Protein AF-0000000077152717 (afdb_homodimer)

Foldseek 3Di:
DDKFKWFFKWWLAQPPLLLDFLGKTKMFTWPWIKMKDKDADPDPAEEEDEPLQDDPDWDWDDDPPDIGTQCLSRLVQLLVLLVVLLVLLCVVVVQDDGGMYMYIDTRQADPVNHGLQRCVSLGSSLRSSVNVCVVRPHDDDLLLSQLSSVVSSCVNNVGDQSVRNNCRSAFGMKMWHGFDPVVLVVCVVPHRSNVSSPDDTHRTDIGHFDAQPFKDKWKKWLPAFQPPPPLDDPPPPDPVVVVVLVVVLSVQSRVLVVQLSVCRVVNNLVSVLVSLQVRQVSVVVVCVVRVHAAQDPLNVVLQVLLVVQVWRKHGIDPHGRRMIMTMDGNSGPVVVSQVVNVVSVMHIDPIDTDGDDPPD/DDKFKWFFKWWLAQPPLLLDFLGKTKMFTWPWIKMKDKDADPDPAEEEDEPLQDDPDWDWDDDPPDIGTQCLSRLVQLLVLLCVLLVLLCVVVVQDDGGMYMYIDTRQADPVNHGLQRCVSLGSSLRSSVNVCVVRPHDDDLLLSQLSSVVSSCVNNVGDQSVRNNCRSAFGMKMWHGFDPVVLVVCVVPHRSNVSSPDDTHRTDIGHFDAQPFKDKWKKWLPAFQPPPCLQDPPVPDPVVVVVLVVVLSVQSRVLVVQLSVCRVVNNLVSVLVSLQVRQVSVVVVCVVRVHAAQDPLNVVLQVLLVVQVWRKHGIDPHGRRMMMTMDGNSGPVVVSQVVNVVSVIHIDPIDTDGDDPPD

Radius of gyration: 30.85 Å; Cα contacts (8 Å, |Δi|>4): 1508; chains: 2; bounding box: 61×91×72 Å

Secondary structure (DSSP, 8-state):
-EEEEEEEEEEEE-TTGGGSTT--EEEEEEEEEEEEEEEE-SSSEEEEE-STT-B-EEEEEEETTEEEEE-TT-HHHHHHHHHHHHHHHHHHTTPPP--EEEEEEESSB-TTS-B-SS-HHHHHHHHHHHHHHHHTT----HHHHHHHHHHHHHHHH-----HHHHHHHHBSEEEEE---HHHHHHHHHHS-HHHHHHSPPTT-EEEEE---TT-EEEEEE-----------S-----HHHHHHHHHHHHHHHHHHHHHHHHHHHTT-HHHHHHHHHHHHHHHHHHHHHHT---S-HHHHHHHHHHHHTT-EEEEESSSSS-EEEEEE-TTS-HHHHHHHHHHTT-EEE---B-B-----/-EEEEEEEEEEEE-TTGGGSTT--EEEEEEEEEEEEEEEE-SSSEEEEE-STT-B-EEEEEEETTEEEEE-TT-HHHHHHHHHHHHHHHHHHTTPPP--EEEEEEESSB-TTS-B-SS-HHHHHHHHHHHHHHHHTT----HHHHHHHHHHHHHHHH-----HHHHHHHHBSEEEEE---HHHHHHHHHHS-HHHHHHSPPTT-EEEEE---TT-EEEEEE-----------------HHHHHHHHHHHHHHHHHHHHHHHHHHHTT-HHHHHHHHHHHHHHHHHHHHHHT---S-HHHHHHHHHHHHTT-EEEEESSSSS-EEEEEE-TTS-HHHHHHHHHHTT-EEE---B-B-----

Solvent-accessible surface area (backbone atoms only — not comparable to full-atom values): 37167 Å² total; per-residue (Å²): 119,51,73,28,62,13,24,22,33,44,45,71,41,26,76,78,40,21,65,36,76,88,14,38,24,33,32,33,9,28,69,34,37,22,36,22,32,38,37,76,33,93,52,85,44,21,39,38,35,24,77,84,64,44,41,37,62,48,41,30,35,70,59,89,93,38,82,42,75,55,57,76,81,40,60,63,55,31,40,52,32,16,50,52,51,48,47,52,40,38,45,75,68,71,46,82,86,80,54,39,29,38,41,44,48,70,54,50,42,46,96,86,66,46,70,51,65,28,46,61,61,40,11,42,16,40,6,41,35,51,32,52,35,54,73,72,68,46,89,71,48,65,66,53,50,36,46,52,30,40,54,19,45,34,72,65,61,71,61,79,42,52,56,59,36,46,24,28,53,58,22,28,36,30,40,35,27,20,49,49,63,68,58,49,54,53,42,63,73,76,44,55,65,61,57,55,63,70,46,85,58,60,67,51,41,80,41,83,49,59,74,37,89,57,54,46,78,45,38,35,32,43,86,38,77,35,71,72,70,67,48,64,72,78,66,76,62,57,66,66,59,51,47,54,54,47,53,51,48,41,53,52,40,28,53,39,38,54,49,27,53,48,14,37,77,64,50,32,63,67,50,33,32,51,31,36,45,52,49,38,51,53,48,52,52,51,22,62,75,59,45,43,71,46,75,43,71,64,47,47,49,53,29,53,54,36,42,74,52,70,25,26,31,33,70,31,61,94,37,34,28,31,28,31,38,31,42,31,48,81,83,41,59,58,68,62,51,49,52,53,34,49,75,67,64,26,46,72,50,92,70,46,76,23,73,52,70,86,79,119,118,50,72,28,63,12,25,22,31,47,44,70,42,28,73,79,40,22,65,37,77,90,13,38,23,32,33,34,9,27,70,34,37,22,35,22,32,38,36,75,34,95,52,86,44,23,39,39,36,24,76,84,64,42,41,38,62,46,42,30,36,72,59,90,94,38,81,42,75,54,57,76,82,40,59,64,54,31,41,52,32,17,48,52,53,49,49,51,42,38,45,74,70,71,46,84,85,81,54,38,29,36,40,44,50,67,55,51,42,44,94,88,66,48,70,51,65,28,46,60,63,39,11,42,16,42,6,41,37,50,30,50,35,54,74,72,67,46,89,69,48,64,66,52,51,36,46,52,29,41,55,19,46,35,73,67,60,69,60,78,42,51,57,60,35,46,23,28,53,59,22,28,36,29,39,36,27,19,51,49,63,68,57,50,55,52,43,61,74,75,45,55,66,62,57,55,62,70,46,87,58,60,67,52,42,81,40,84,48,62,75,39,92,58,54,46,78,44,40,34,33,41,87,39,78,33,71,74,70,67,41,57,72,78,68,79,62,58,68,67,60,51,48,55,53,47,52,50,49,40,53,53,40,28,54,40,40,56,49,28,52,48,13,37,76,65,51,32,64,68,50,33,31,51,31,36,44,51,50,39,51,54,50,52,51,51,22,63,75,60,44,44,69,47,74,43,70,66,46,49,50,53,28,52,55,38,41,75,52,70,25,27,32,33,68,32,61,93,37,33,29,30,30,33,40,30,43,34,50,81,84,40,60,60,70,62,50,50,51,53,32,48,76,67,65,25,45,70,51,93,70,46,76,22,71,54,71,85,80,118

Nearest PDB structures (foldseek):
  3k17-assembly1_A  TM=8.885E-01  e=2.543E-33  Listeria innocua
  1k47-assembly6_F  TM=9.092E-01  e=1.103E-26  Streptococcus pneumoniae R6
  3gon-assembly1_A  TM=8.752E-01  e=1.386E-26  Streptococcus pneumoniae R6
  1vis-assembly1_A  TM=7.445E-01  e=2.628E-18  Methanocaldococcus jannaschii
  1kkh-assembly1_A  TM=7.412E-01  e=6.568E-18  Methanocaldococcus jannaschii

Structure (mmCIF, N/CA/C/O backbone):
data_AF-0000000077152717-model_v1
#
loop_
_entity.id
_entity.type
_entity.pdbx_description
1 polymer 'phosphomevalonate kinase'
#
loop_
_atom_site.group_PDB
_atom_site.id
_atom_site.type_symbol
_atom_site.label_atom_id
_atom_site.label_alt_id
_atom_site.label_comp_id
_atom_site.label_asym_id
_atom_site.label_entity_id
_atom_site.label_seq_id
_atom_site.pdbx_PDB_ins_code
_atom_site.Cartn_x
_atom_site.Cartn_y
_atom_site.Cartn_z
_atom_site.occupancy
_atom_site.B_iso_or_equiv
_atom_site.auth_seq_id
_atom_site.auth_comp_id
_atom_site.auth_asym_id
_atom_site.auth_atom_id
_atom_site.pdbx_PDB_model_num
ATOM 1 N N . MET A 1 1 ? -20.938 -14.18 5.855 1 91.62 1 MET A N 1
ATOM 2 C CA . MET A 1 1 ? -19.594 -13.984 5.297 1 91.62 1 MET A CA 1
ATOM 3 C C . MET A 1 1 ? -19.188 -15.18 4.449 1 91.62 1 MET A C 1
ATOM 5 O O . MET A 1 1 ? -19.328 -16.328 4.871 1 91.62 1 MET A O 1
ATOM 9 N N . ILE A 1 2 ? -18.922 -15.023 3.234 1 95.19 2 ILE A N 1
ATOM 10 C CA . ILE A 1 2 ? -18.453 -16.016 2.273 1 95.19 2 ILE A CA 1
ATOM 11 C C . ILE A 1 2 ? -16.922 -16.094 2.309 1 95.19 2 ILE A C 1
ATOM 13 O O . ILE A 1 2 ? -16.25 -15.062 2.379 1 95.19 2 ILE A O 1
ATOM 17 N N . THR A 1 3 ? -16.422 -17.328 2.371 1 96.88 3 THR A N 1
ATOM 18 C CA . THR A 1 3 ? -14.977 -17.5 2.314 1 96.88 3 THR A CA 1
ATOM 19 C C . THR A 1 3 ? -14.594 -18.453 1.192 1 96.88 3 THR A C 1
ATOM 21 O O . THR A 1 3 ? -15.203 -19.516 1.035 1 96.88 3 THR A O 1
ATOM 24 N N . GLU A 1 4 ? -13.734 -18.062 0.389 1 96.81 4 GLU A N 1
ATOM 25 C CA . GLU A 1 4 ? -13.141 -18.891 -0.658 1 96.81 4 GLU A CA 1
ATOM 26 C C . GLU A 1 4 ? -11.633 -19.031 -0.453 1 96.81 4 GLU A C 1
ATOM 28 O O . GLU A 1 4 ? -11.016 -18.219 0.237 1 96.81 4 GLU A O 1
ATOM 33 N N . LYS A 1 5 ? -11.07 -20.062 -0.983 1 96.69 5 LYS A N 1
ATOM 34 C CA . LYS A 1 5 ? -9.633 -20.281 -0.827 1 96.69 5 LYS A CA 1
ATOM 35 C C . LYS A 1 5 ? -9.008 -20.75 -2.137 1 96.69 5 LYS A C 1
ATOM 37 O O . LYS A 1 5 ? -9.711 -21.203 -3.041 1 96.69 5 LYS A O 1
ATOM 42 N N . ALA A 1 6 ? -7.773 -20.594 -2.295 1 97.44 6 ALA A N 1
ATOM 43 C CA . ALA A 1 6 ? -6.977 -21.062 -3.43 1 97.44 6 ALA A CA 1
ATOM 44 C C . ALA A 1 6 ? -5.609 -21.547 -2.975 1 97.44 6 ALA A C 1
ATOM 46 O O . ALA A 1 6 ? -4.977 -20.938 -2.109 1 97.44 6 ALA A O 1
ATOM 47 N N . PRO A 1 7 ? -5.219 -22.656 -3.465 1 97.56 7 PRO A N 1
ATOM 48 C CA . PRO A 1 7 ? -3.963 -23.266 -3.039 1 97.56 7 PRO A CA 1
ATOM 49 C C . PRO A 1 7 ? -2.74 -22.641 -3.697 1 97.56 7 PRO A C 1
ATOM 51 O O . PRO A 1 7 ? -2.844 -22.078 -4.789 1 97.56 7 PRO A O 1
ATOM 54 N N . GLY A 1 8 ? -1.601 -22.719 -2.979 1 96.56 8 GLY A N 1
ATOM 55 C CA . GLY A 1 8 ? -0.315 -22.484 -3.621 1 96.56 8 GLY A CA 1
ATOM 56 C C . GLY A 1 8 ? 0.11 -23.625 -4.52 1 96.56 8 GLY A C 1
ATOM 57 O O . GLY A 1 8 ? -0.601 -24.625 -4.641 1 96.56 8 GLY A O 1
ATOM 58 N N . LYS A 1 9 ? 1.24 -23.391 -5.176 1 96.56 9 LYS A N 1
ATOM 59 C CA . LYS A 1 9 ? 1.669 -24.391 -6.148 1 96.56 9 LYS A CA 1
ATOM 60 C C . LYS A 1 9 ? 3.191 -24.469 -6.215 1 96.56 9 LYS A C 1
ATOM 62 O O . LYS A 1 9 ? 3.891 -23.578 -5.734 1 96.56 9 LYS A O 1
ATOM 67 N N . LEU A 1 10 ? 3.631 -25.609 -6.816 1 96.69 10 LEU A N 1
ATOM 68 C CA . LEU A 1 10 ? 5.031 -25.766 -7.195 1 96.69 10 LEU A CA 1
ATOM 69 C C . LEU A 1 10 ? 5.152 -26.219 -8.648 1 96.69 10 LEU A C 1
ATOM 71 O O . LEU A 1 10 ? 4.289 -26.953 -9.148 1 96.69 10 LEU A O 1
ATOM 75 N N . TYR A 1 11 ? 6.168 -25.797 -9.281 1 96.5 11 TYR A N 1
ATOM 76 C CA . TYR A 1 11 ? 6.543 -26.344 -10.586 1 96.5 11 TYR A CA 1
ATOM 77 C C . TYR A 1 11 ? 7.332 -27.641 -10.43 1 96.5 11 TYR A C 1
ATOM 79 O O . TYR A 1 11 ? 8.242 -27.719 -9.602 1 96.5 11 TYR A O 1
ATOM 87 N N . ILE A 1 12 ? 7.039 -28.594 -11.219 1 97.81 12 ILE A N 1
ATOM 88 C CA . ILE A 1 12 ? 7.754 -29.859 -11.234 1 97.81 12 ILE A CA 1
ATOM 89 C C . ILE A 1 12 ? 8.727 -29.891 -12.406 1 97.81 12 ILE A C 1
ATOM 91 O O . ILE A 1 12 ? 9.844 -30.406 -12.289 1 97.81 12 ILE A O 1
ATOM 95 N N . ALA A 1 13 ? 8.266 -29.375 -13.5 1 97.81 13 ALA A N 1
ATOM 96 C CA . ALA A 1 13 ? 9.109 -29.328 -14.688 1 97.81 13 ALA A CA 1
ATOM 97 C C . ALA A 1 13 ? 8.57 -28.344 -15.711 1 97.81 13 ALA A C 1
ATOM 99 O O . ALA A 1 13 ? 7.379 -28.016 -15.703 1 97.81 13 ALA A O 1
ATOM 100 N N . GLY A 1 14 ? 9.469 -27.891 -16.578 1 97.12 14 GLY A N 1
ATOM 101 C CA . GLY A 1 14 ? 9.062 -27.047 -17.688 1 97.12 14 GLY A CA 1
ATOM 102 C C . GLY A 1 14 ? 9.234 -25.562 -17.406 1 97.12 14 GLY A C 1
ATOM 103 O O . GLY A 1 14 ? 8.859 -24.719 -18.219 1 97.12 14 GLY A O 1
ATOM 104 N N . GLU A 1 15 ? 9.844 -25.172 -16.281 1 94.88 15 GLU A N 1
ATOM 105 C CA . GLU A 1 15 ? 10.078 -23.781 -15.93 1 94.88 15 GLU A CA 1
ATOM 106 C C . GLU A 1 15 ? 10.797 -23.031 -17.047 1 94.88 15 GLU A C 1
ATOM 108 O O . GLU A 1 15 ? 11.641 -23.609 -17.734 1 94.88 15 GLU A O 1
ATOM 113 N N . TYR A 1 16 ? 10.453 -21.781 -17.219 1 92.5 16 TYR A N 1
ATOM 114 C CA . TYR A 1 16 ? 10.992 -20.875 -18.219 1 92.5 16 TYR A CA 1
ATOM 115 C C . TYR A 1 16 ? 10.484 -21.234 -19.609 1 92.5 16 TYR A C 1
ATOM 117 O O . TYR A 1 16 ? 10.023 -20.375 -20.359 1 92.5 16 TYR A O 1
ATOM 125 N N . ALA A 1 17 ? 10.555 -22.469 -20 1 95.31 17 ALA A N 1
ATOM 126 C CA . ALA A 1 17 ? 10.086 -22.875 -21.328 1 95.31 17 ALA A CA 1
ATOM 127 C C . ALA A 1 17 ? 8.578 -22.703 -21.453 1 95.31 17 ALA A C 1
ATOM 129 O O . ALA A 1 17 ? 8.078 -22.391 -22.531 1 95.31 17 ALA A O 1
ATOM 130 N N . VAL A 1 18 ? 7.895 -22.844 -20.391 1 96.69 18 VAL A N 1
ATOM 131 C CA . VAL A 1 18 ? 6.434 -22.828 -20.359 1 96.69 18 VAL A CA 1
ATOM 132 C C . VAL A 1 18 ? 5.934 -21.438 -20.766 1 96.69 18 VAL A C 1
ATOM 134 O O . VAL A 1 18 ? 4.758 -21.266 -21.094 1 96.69 18 VAL A O 1
ATOM 137 N N . LEU A 1 19 ? 6.773 -20.453 -20.75 1 94.62 19 LEU A N 1
ATOM 138 C CA . LEU A 1 19 ? 6.422 -19.109 -21.172 1 94.62 19 LEU A CA 1
ATOM 139 C C . LEU A 1 19 ? 6.121 -19.078 -22.672 1 94.62 19 LEU A C 1
ATOM 141 O O . LEU A 1 19 ? 5.457 -18.156 -23.156 1 94.62 19 LEU A O 1
ATOM 145 N N . GLU A 1 20 ? 6.664 -20.141 -23.375 1 94.5 20 GLU A N 1
ATOM 146 C CA . GLU A 1 20 ? 6.543 -20.188 -24.828 1 94.5 20 GLU A CA 1
ATOM 147 C C . GLU A 1 20 ? 5.426 -21.125 -25.25 1 94.5 20 GLU A C 1
ATOM 149 O O . GLU A 1 20 ? 5.074 -22.062 -24.516 1 94.5 20 GLU A O 1
ATOM 154 N N . GLN A 1 21 ? 4.996 -20.875 -26.422 1 93.81 21 GLN A N 1
ATOM 155 C CA . GLN A 1 21 ? 3.957 -21.75 -26.953 1 93.81 21 GLN A CA 1
ATOM 156 C C . GLN A 1 21 ? 4.5 -23.156 -27.219 1 93.81 21 GLN A C 1
ATOM 158 O O . GLN A 1 21 ? 5.672 -23.312 -27.578 1 93.81 21 GLN A O 1
ATOM 163 N N . ASP A 1 22 ? 3.682 -24.078 -27.016 1 95.19 22 ASP A N 1
ATOM 164 C CA . ASP A 1 22 ? 3.938 -25.484 -27.312 1 95.19 22 ASP A CA 1
ATOM 165 C C . ASP A 1 22 ? 4.996 -26.062 -26.375 1 95.19 22 ASP A C 1
ATOM 167 O O . ASP A 1 22 ? 5.684 -27.031 -26.734 1 95.19 22 ASP A O 1
ATOM 171 N N . CYS A 1 23 ? 5.227 -25.469 -25.344 1 97.5 23 CYS A N 1
ATOM 172 C CA . CYS A 1 23 ? 6.109 -25.984 -24.312 1 97.5 23 CYS A CA 1
ATOM 173 C C . CYS A 1 23 ? 5.332 -26.25 -23.031 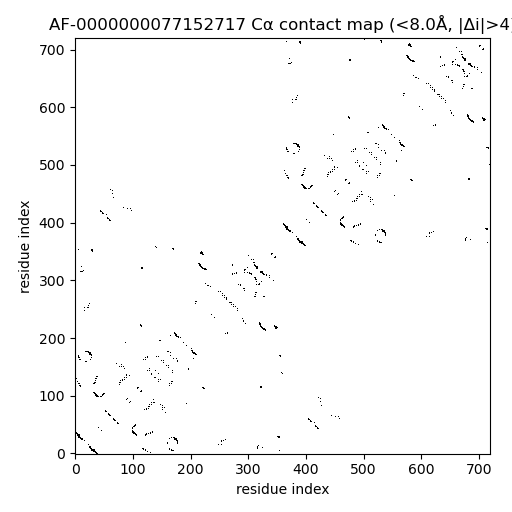1 97.5 23 CYS A C 1
ATOM 175 O O . CYS A 1 23 ? 5.035 -25.344 -22.266 1 97.5 23 CYS A O 1
ATOM 177 N N . PRO A 1 24 ? 5.105 -27.5 -22.734 1 98.31 24 PRO A N 1
ATOM 178 C CA . PRO A 1 24 ? 4.309 -27.828 -21.562 1 98.31 24 PRO A CA 1
ATOM 179 C C . PRO A 1 24 ? 5.125 -27.797 -20.266 1 98.31 24 PRO A C 1
ATOM 181 O O . PRO A 1 24 ? 6.355 -27.797 -20.312 1 98.31 24 PRO A O 1
ATOM 184 N N . ALA A 1 25 ? 4.426 -27.719 -19.172 1 98.44 25 ALA A N 1
ATOM 185 C CA . ALA A 1 25 ? 4.977 -27.828 -17.828 1 98.44 25 ALA A CA 1
ATOM 186 C C . ALA A 1 25 ? 4.105 -28.719 -16.938 1 98.44 25 ALA A C 1
ATOM 188 O O . ALA A 1 25 ? 2.955 -29 -17.281 1 98.44 25 ALA A O 1
ATOM 189 N N . ILE A 1 26 ? 4.672 -29.219 -15.945 1 98.69 26 ILE A N 1
ATOM 190 C CA . ILE A 1 26 ? 3.936 -29.969 -14.93 1 98.69 26 ILE A CA 1
ATOM 191 C C . ILE A 1 26 ? 3.971 -29.203 -13.609 1 98.69 26 ILE A C 1
ATOM 193 O O . ILE A 1 26 ? 5.035 -28.766 -13.164 1 98.69 26 ILE A O 1
ATOM 197 N N . LEU A 1 27 ? 2.803 -28.938 -13.047 1 98.19 27 LEU A N 1
ATOM 198 C CA . LEU A 1 27 ? 2.672 -28.266 -11.758 1 98.19 27 LEU A CA 1
ATOM 199 C C . LEU A 1 27 ? 1.863 -29.109 -10.781 1 98.19 27 LEU A C 1
ATOM 201 O O . LEU A 1 27 ? 1.147 -30.031 -11.195 1 98.19 27 LEU A O 1
ATOM 205 N N . VAL A 1 28 ? 1.982 -28.812 -9.539 1 98 28 VAL A N 1
ATOM 206 C CA . VAL A 1 28 ? 1.201 -29.469 -8.5 1 98 28 VAL A CA 1
ATOM 207 C C . VAL A 1 28 ? 0.669 -28.422 -7.516 1 98 28 VAL A C 1
ATOM 209 O O . VAL A 1 28 ? 1.369 -27.469 -7.176 1 98 28 VAL A O 1
ATOM 212 N N . ALA A 1 29 ? -0.554 -28.531 -7.172 1 97.88 29 ALA A N 1
ATOM 213 C CA . ALA A 1 29 ? -1.158 -27.672 -6.16 1 97.88 29 ALA A CA 1
ATOM 214 C C . ALA A 1 29 ? -0.99 -28.266 -4.766 1 97.88 29 ALA A C 1
ATOM 216 O O . ALA A 1 29 ? -1.118 -29.469 -4.578 1 97.88 29 ALA A O 1
ATOM 217 N N . LEU A 1 30 ? -0.714 -27.438 -3.814 1 97.12 30 LEU A N 1
ATOM 218 C CA . LEU A 1 30 ? -0.466 -27.875 -2.447 1 97.12 30 LEU A CA 1
ATOM 219 C C . LEU A 1 30 ? -1.547 -27.359 -1.503 1 97.12 30 LEU A C 1
ATOM 221 O O . LEU A 1 30 ? -2.289 -26.438 -1.846 1 97.12 30 LEU A O 1
ATOM 225 N N . ASP A 1 31 ? -1.572 -27.938 -0.303 1 96.31 31 ASP A N 1
ATOM 226 C CA . ASP A 1 31 ? -2.645 -27.609 0.631 1 96.31 31 ASP A CA 1
ATOM 227 C C . ASP A 1 31 ? -2.264 -26.422 1.512 1 96.31 31 ASP A C 1
ATOM 229 O O . ASP A 1 31 ? -2.502 -26.438 2.723 1 96.31 31 ASP A O 1
ATOM 233 N N . GLN A 1 32 ? -1.6 -25.5 1.061 1 95.5 32 GLN A N 1
ATOM 234 C CA . GLN A 1 32 ? -1.41 -24.156 1.589 1 95.5 32 GLN A CA 1
ATOM 235 C C . GLN A 1 32 ? -2.258 -23.141 0.827 1 95.5 32 GLN A C 1
ATOM 237 O O . GLN A 1 32 ? -2.23 -23.094 -0.405 1 95.5 32 GLN A O 1
ATOM 242 N N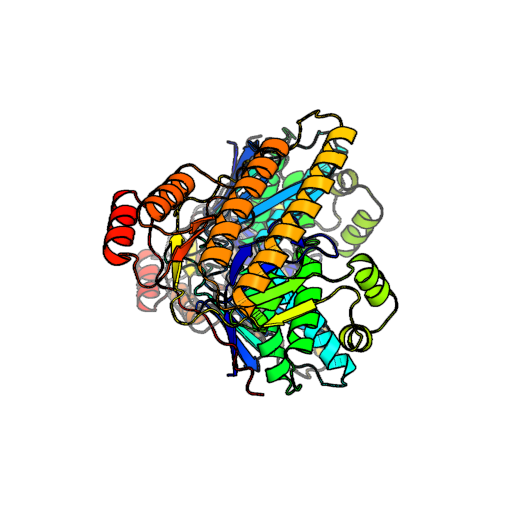 . TYR A 1 33 ? -2.998 -22.391 1.627 1 96.31 33 TYR A N 1
ATOM 243 C CA . TYR A 1 33 ? -4.055 -21.641 0.94 1 96.31 33 TYR A CA 1
ATOM 244 C C . TYR A 1 33 ? -3.943 -20.156 1.212 1 96.31 33 TYR A C 1
ATOM 246 O O . TYR A 1 33 ? -3.436 -19.734 2.258 1 96.31 33 TYR A O 1
ATOM 254 N N . VAL A 1 34 ? -4.355 -19.359 0.253 1 96.19 34 VAL A N 1
ATOM 255 C CA . VAL A 1 34 ? -4.852 -18.016 0.5 1 96.19 34 VAL A CA 1
ATOM 256 C C . VAL A 1 34 ? -6.367 -18.047 0.664 1 96.19 34 VAL A C 1
ATOM 258 O O . VAL A 1 34 ? -7.07 -18.688 -0.116 1 96.19 34 VAL A O 1
ATOM 261 N N . ARG A 1 35 ? -6.836 -17.438 1.682 1 97.12 35 ARG A N 1
ATOM 262 C CA . ARG A 1 35 ? -8.266 -17.359 1.95 1 97.12 35 ARG A CA 1
ATOM 263 C C . ARG A 1 35 ? -8.773 -15.93 1.837 1 97.12 35 ARG A C 1
ATOM 265 O O . ARG A 1 35 ? -8.148 -15 2.361 1 97.12 35 ARG A O 1
ATOM 272 N N . VAL A 1 36 ? -9.844 -15.75 1.149 1 97.38 36 VAL A N 1
ATOM 273 C CA . VAL A 1 36 ? -10.492 -14.453 1.004 1 97.38 36 VAL A CA 1
ATOM 274 C C . VAL A 1 36 ? -11.93 -14.531 1.502 1 97.38 36 VAL A C 1
ATOM 276 O O . VAL A 1 36 ? -12.727 -15.32 0.987 1 97.38 36 VAL A O 1
ATOM 279 N N . SER A 1 37 ? -12.195 -13.711 2.465 1 97.75 37 SER A N 1
ATOM 280 C CA . SER A 1 37 ? -13.555 -13.586 2.988 1 97.75 37 SER A CA 1
ATOM 281 C C . SER A 1 37 ? -14.203 -12.289 2.525 1 97.75 37 SER A C 1
ATOM 283 O O . SER A 1 37 ? -13.555 -11.242 2.473 1 97.75 37 SER A O 1
ATOM 285 N N . ILE A 1 38 ? -15.469 -12.406 2.184 1 97.38 38 ILE A N 1
ATOM 286 C CA . ILE A 1 38 ? -16.188 -11.25 1.658 1 97.38 38 ILE A CA 1
ATOM 287 C C . ILE A 1 38 ? -17.531 -11.117 2.354 1 97.38 38 ILE A C 1
ATOM 289 O O . ILE A 1 38 ? -18.219 -12.117 2.6 1 97.38 38 ILE A O 1
ATOM 293 N N . LYS A 1 39 ? -17.922 -9.945 2.74 1 97.25 39 LYS A N 1
ATOM 294 C CA . LYS A 1 39 ? -19.234 -9.633 3.32 1 97.25 39 LYS A CA 1
ATOM 295 C C . LYS A 1 39 ? -19.703 -8.25 2.898 1 97.25 39 LYS A C 1
ATOM 297 O O . LYS A 1 39 ? -18.891 -7.355 2.65 1 97.25 39 LYS A O 1
ATOM 302 N N . PRO A 1 40 ? -21.031 -8.109 2.76 1 95.88 40 PRO A N 1
ATOM 303 C CA . PRO A 1 40 ? -21.531 -6.762 2.479 1 95.88 40 PRO A CA 1
ATOM 304 C C . PRO A 1 40 ? -21.031 -5.727 3.482 1 95.88 40 PRO A C 1
ATOM 306 O O . PRO A 1 40 ? -20.922 -6.02 4.676 1 95.88 40 PRO A O 1
ATOM 309 N N . SER A 1 41 ? -20.641 -4.605 2.941 1 93.38 41 SER A N 1
ATOM 310 C CA . SER A 1 41 ? -20.219 -3.535 3.834 1 93.38 41 SER A CA 1
ATOM 311 C C . SER A 1 41 ? -21.391 -2.947 4.602 1 93.38 41 SER A C 1
ATOM 313 O O . SER A 1 41 ? -22.516 -2.924 4.098 1 93.38 41 SER A O 1
ATOM 315 N N . SER A 1 42 ? -21.109 -2.449 5.785 1 89.38 42 SER A N 1
ATOM 316 C CA . SER A 1 42 ? -22.109 -1.786 6.602 1 89.38 42 SER A CA 1
ATOM 317 C C . SER A 1 42 ? -22.172 -0.293 6.301 1 89.38 42 SER A C 1
ATOM 319 O O . SER A 1 42 ? -23.016 0.422 6.852 1 89.38 42 SER A O 1
ATOM 321 N N . SER A 1 43 ? -21.375 0.211 5.492 1 85.06 43 SER A N 1
ATOM 322 C CA . SER A 1 43 ? -21.297 1.623 5.133 1 85.06 43 SER A CA 1
ATOM 323 C C . SER A 1 43 ? -21.234 1.808 3.621 1 85.06 43 SER A C 1
ATOM 325 O O . SER A 1 43 ? -21.406 0.848 2.867 1 85.06 43 SER A O 1
ATOM 327 N N . ASP A 1 44 ? -21.125 3.031 3.238 1 86.56 44 ASP A N 1
ATOM 328 C CA . ASP A 1 44 ? -21.031 3.348 1.817 1 86.56 44 ASP A CA 1
ATOM 329 C C . ASP A 1 44 ? -19.594 3.223 1.319 1 86.56 44 ASP A C 1
ATOM 331 O O . ASP A 1 44 ? -19.312 3.533 0.162 1 86.56 44 ASP A O 1
ATOM 335 N N . THR A 1 45 ? -18.828 2.662 2.205 1 87.88 45 THR A N 1
ATOM 336 C CA . THR A 1 45 ? -17.422 2.465 1.871 1 87.88 45 THR A CA 1
ATOM 337 C C . THR A 1 45 ? -17.031 1.006 2.07 1 87.88 45 THR A C 1
ATOM 339 O O . THR A 1 45 ? -17.562 0.324 2.947 1 87.88 45 THR A O 1
ATOM 342 N N . GLY A 1 46 ? -16.188 0.534 1.169 1 92.31 46 GLY A N 1
ATOM 343 C CA . GLY A 1 46 ? -15.68 -0.822 1.29 1 92.31 46 GLY A CA 1
ATOM 344 C C . GLY A 1 46 ? -14.281 -0.882 1.864 1 92.31 46 GLY A C 1
ATOM 345 O O . GLY A 1 46 ? -13.594 0.138 1.948 1 92.31 46 GLY A O 1
ATOM 346 N N . LEU A 1 47 ? -13.945 -2.102 2.248 1 92.56 47 LEU A N 1
ATOM 347 C CA . LEU A 1 47 ? -12.648 -2.338 2.887 1 92.56 47 LEU A CA 1
ATOM 348 C C . LEU A 1 47 ? -11.984 -3.582 2.312 1 92.56 47 LEU A C 1
ATOM 350 O O . LEU A 1 47 ? -12.641 -4.598 2.082 1 92.56 47 LEU A O 1
ATOM 354 N N . ILE A 1 48 ? -10.719 -3.494 2.006 1 93.62 48 ILE A N 1
ATOM 355 C CA . ILE A 1 48 ? -9.852 -4.645 1.774 1 93.62 48 ILE A CA 1
ATOM 356 C C . ILE A 1 48 ? -8.773 -4.711 2.857 1 93.62 48 ILE A C 1
ATOM 358 O O . ILE A 1 48 ? -7.969 -3.789 2.994 1 93.62 48 ILE A O 1
ATOM 362 N N . HIS A 1 49 ? -8.75 -5.805 3.547 1 92.19 49 HIS A N 1
ATOM 363 C CA . HIS A 1 49 ? -7.852 -5.891 4.695 1 92.19 49 HIS A CA 1
ATOM 364 C C . HIS A 1 49 ? -7.035 -7.18 4.664 1 92.19 49 HIS A C 1
ATOM 366 O O . HIS A 1 49 ? -7.574 -8.25 4.387 1 92.19 49 HIS A O 1
ATOM 372 N N . SER A 1 50 ? -5.711 -6.992 4.84 1 90.06 50 SER A N 1
ATOM 373 C CA . SER A 1 50 ? -4.836 -8.133 5.066 1 90.06 50 SER A CA 1
ATOM 374 C C . SER A 1 50 ? -3.703 -7.785 6.023 1 90.06 50 SER A C 1
ATOM 376 O O . SER A 1 50 ? -2.865 -6.934 5.719 1 90.06 50 SER A O 1
ATOM 378 N N . LYS A 1 51 ? -3.529 -8.477 7.055 1 78.94 51 LYS A N 1
ATOM 379 C CA . LYS A 1 51 ? -2.422 -8.25 7.977 1 78.94 51 LYS A CA 1
ATOM 380 C C . LYS A 1 51 ? -1.107 -8.766 7.398 1 78.94 51 LYS A C 1
ATOM 382 O O . LYS A 1 51 ? -0.059 -8.133 7.57 1 78.94 51 LYS A O 1
ATOM 387 N N . GLN A 1 52 ? -1.238 -9.797 6.66 1 79.88 52 GLN A N 1
ATOM 388 C CA . GLN A 1 52 ? -0.062 -10.469 6.113 1 79.88 52 GLN A CA 1
ATOM 389 C C . GLN A 1 52 ? 0.519 -9.688 4.941 1 79.88 52 GLN A C 1
ATOM 391 O O . GLN A 1 52 ? 1.717 -9.773 4.66 1 79.88 52 GLN A O 1
ATOM 396 N N . TYR A 1 53 ? -0.287 -8.969 4.309 1 76.56 53 TYR A N 1
ATOM 397 C CA . TYR A 1 53 ? 0.165 -8.258 3.119 1 76.56 53 TYR A CA 1
ATOM 398 C C . TYR A 1 53 ? 0.576 -6.828 3.465 1 76.56 53 TYR A C 1
ATOM 400 O O . TYR A 1 53 ? 0.714 -5.984 2.576 1 76.56 53 TYR A O 1
ATOM 408 N N . SER A 1 54 ? 0.776 -6.562 4.68 1 76.88 54 SER A N 1
ATOM 409 C CA . SER A 1 54 ? 1.177 -5.219 5.082 1 76.88 54 SER A CA 1
ATOM 410 C C . SER A 1 54 ? 2.436 -4.773 4.348 1 76.88 54 SER A C 1
ATOM 412 O O . SER A 1 54 ? 3.408 -5.523 4.258 1 76.88 54 SER A O 1
ATOM 414 N N . GLN A 1 55 ? 2.305 -3.664 3.686 1 76 55 GLN A N 1
ATOM 415 C CA . GLN A 1 55 ? 3.41 -3.127 2.898 1 76 55 GLN A CA 1
ATOM 416 C C . GLN A 1 55 ? 4.109 -1.988 3.637 1 76 55 GLN A C 1
ATOM 418 O O . GLN A 1 55 ? 3.496 -0.955 3.914 1 76 55 GLN A O 1
ATOM 423 N N . ASP A 1 56 ? 5.375 -2.301 3.91 1 80.19 56 ASP A N 1
ATOM 424 C CA . ASP A 1 56 ? 6.133 -1.252 4.586 1 80.19 56 ASP A CA 1
ATOM 425 C C . ASP A 1 56 ? 7.195 -0.662 3.664 1 80.19 56 ASP A C 1
ATOM 427 O O . ASP A 1 56 ? 8.016 0.158 4.09 1 80.19 56 ASP A O 1
ATOM 431 N N . SER A 1 57 ? 7.129 -1.164 2.373 1 86.12 57 SER A N 1
ATOM 432 C CA . SER A 1 57 ? 8.141 -0.693 1.435 1 86.12 57 SER A CA 1
ATOM 433 C C . SER A 1 57 ? 7.594 -0.628 0.013 1 86.12 57 SER A C 1
ATOM 435 O O . SER A 1 57 ? 6.715 -1.408 -0.354 1 86.12 57 SER A O 1
ATOM 437 N N . ILE A 1 58 ? 8.094 0.316 -0.683 1 86.81 58 ILE A N 1
ATOM 438 C CA . ILE A 1 58 ? 7.816 0.477 -2.105 1 86.81 58 ILE A CA 1
ATOM 439 C C . ILE A 1 58 ? 9.125 0.474 -2.891 1 86.81 58 ILE A C 1
ATOM 441 O O . ILE A 1 58 ? 10.07 1.187 -2.541 1 86.81 58 ILE A O 1
ATOM 445 N N . HIS A 1 59 ? 9.164 -0.394 -3.895 1 87.81 59 HIS A N 1
ATOM 446 C CA . HIS A 1 59 ? 10.305 -0.401 -4.805 1 87.81 59 HIS A CA 1
ATOM 447 C C . HIS A 1 59 ? 9.992 0.373 -6.078 1 87.81 59 HIS A C 1
ATOM 449 O O . HIS A 1 59 ? 8.859 0.365 -6.559 1 87.81 59 HIS A O 1
ATOM 455 N N . TRP A 1 60 ? 11.008 1.062 -6.527 1 89.62 60 TRP A N 1
ATOM 456 C CA . TRP A 1 60 ? 10.789 1.871 -7.723 1 89.62 60 TRP A CA 1
ATOM 457 C C . TRP A 1 60 ? 12.023 1.86 -8.617 1 89.62 60 TRP A C 1
ATOM 459 O O . TRP A 1 60 ? 13.125 1.511 -8.172 1 89.62 60 TRP A O 1
ATOM 469 N N . VAL A 1 61 ? 11.844 2.068 -9.906 1 89.25 61 VAL A N 1
ATOM 470 C CA . VAL A 1 61 ? 12.914 2.203 -10.891 1 89.25 61 VAL A CA 1
ATOM 471 C C . VAL A 1 61 ? 12.789 3.545 -11.609 1 89.25 61 VAL A C 1
ATOM 473 O O . VAL A 1 61 ? 11.711 4.145 -11.633 1 89.25 61 VAL A O 1
ATOM 476 N N . ARG A 1 62 ? 13.922 4.012 -11.992 1 90.12 62 ARG A N 1
ATOM 477 C CA . ARG A 1 62 ? 13.914 5.258 -12.758 1 90.12 62 ARG A CA 1
ATOM 478 C C . ARG A 1 62 ? 13.852 4.984 -14.25 1 90.12 62 ARG A C 1
ATOM 480 O O . ARG A 1 62 ? 14.609 4.168 -14.773 1 90.12 62 ARG A O 1
ATOM 487 N N . ARG A 1 63 ? 12.859 5.504 -14.914 1 86.94 63 ARG A N 1
ATOM 488 C CA . ARG A 1 63 ? 12.742 5.5 -16.375 1 86.94 63 ARG A CA 1
ATOM 489 C C . ARG A 1 63 ? 12.766 6.922 -16.922 1 86.94 63 ARG A C 1
ATOM 491 O O . ARG A 1 63 ? 11.758 7.629 -16.891 1 86.94 63 ARG A O 1
ATOM 498 N N . GLY A 1 64 ? 13.898 7.309 -17.5 1 83.5 64 GLY A N 1
ATOM 499 C CA . GLY A 1 64 ? 14.078 8.711 -17.844 1 83.5 64 GLY A CA 1
ATOM 500 C C . GLY A 1 64 ? 14.031 9.625 -16.641 1 83.5 64 GLY A C 1
ATOM 501 O O . GLY A 1 64 ? 14.789 9.445 -15.68 1 83.5 64 GLY A O 1
ATOM 502 N N . SER A 1 65 ? 13.016 10.547 -16.656 1 83.62 65 SER A N 1
ATOM 503 C CA . SER A 1 65 ? 12.922 11.516 -15.562 1 83.62 65 SER A CA 1
ATOM 504 C C . SER A 1 65 ? 11.828 11.125 -14.57 1 83.62 65 SER A C 1
ATOM 506 O O . SER A 1 65 ? 11.578 11.852 -13.609 1 83.62 65 SER A O 1
ATOM 508 N N . LYS A 1 66 ? 11.328 9.977 -14.75 1 84.25 66 LYS A N 1
ATOM 509 C CA . LYS A 1 66 ? 10.172 9.625 -13.93 1 84.25 66 LYS A CA 1
ATOM 510 C C . LYS A 1 66 ? 10.477 8.43 -13.031 1 84.25 66 LYS A C 1
ATOM 512 O O . LYS A 1 66 ? 11.289 7.574 -13.391 1 84.25 66 LYS A O 1
ATOM 517 N N . ILE A 1 67 ? 9.898 8.477 -11.922 1 87.56 67 ILE A N 1
ATOM 518 C CA . ILE A 1 67 ? 9.914 7.32 -11.031 1 87.56 67 ILE A CA 1
ATOM 519 C C . ILE A 1 67 ? 8.758 6.383 -11.383 1 87.56 67 ILE A C 1
ATOM 521 O O . ILE A 1 67 ? 7.629 6.828 -11.594 1 87.56 67 ILE A O 1
ATOM 525 N N . VAL A 1 68 ? 9.055 5.141 -11.57 1 87.38 68 VAL A N 1
ATOM 526 C CA . VAL A 1 68 ? 8.047 4.121 -11.836 1 87.38 68 VAL A CA 1
ATOM 527 C C . VAL A 1 68 ? 8.031 3.107 -10.688 1 87.38 68 VAL A C 1
ATOM 529 O O . VAL A 1 68 ? 9.055 2.49 -10.391 1 87.38 68 VAL A O 1
ATOM 532 N N . ILE A 1 69 ? 6.871 3.01 -10.086 1 86 69 ILE A N 1
ATOM 533 C CA . ILE A 1 69 ? 6.727 2.105 -8.945 1 86 69 ILE A CA 1
ATOM 534 C C . ILE A 1 69 ? 6.648 0.663 -9.445 1 86 69 ILE A C 1
ATOM 536 O O . ILE A 1 69 ? 5.957 0.373 -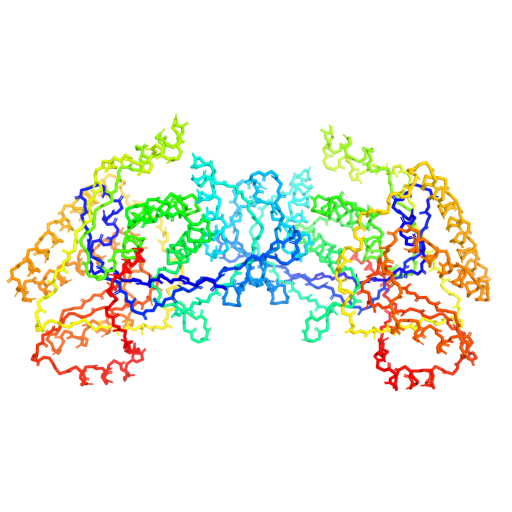10.422 1 86 69 ILE A O 1
ATOM 540 N N . ASP A 1 70 ? 7.43 -0.162 -8.836 1 81.5 70 ASP A N 1
ATOM 541 C CA . ASP A 1 70 ? 7.359 -1.598 -9.094 1 81.5 70 ASP A CA 1
ATOM 542 C C . ASP A 1 70 ? 6.355 -2.273 -8.164 1 81.5 70 ASP A C 1
ATOM 544 O O . ASP A 1 70 ? 6.688 -2.627 -7.031 1 81.5 70 ASP A O 1
ATOM 548 N N . ASN A 1 71 ? 5.219 -2.406 -8.609 1 76.44 71 ASN A N 1
ATOM 549 C CA . ASN A 1 71 ? 4.117 -2.912 -7.797 1 76.44 71 ASN A CA 1
ATOM 550 C C . ASN A 1 71 ? 3.963 -4.422 -7.941 1 76.44 71 ASN A C 1
ATOM 552 O O . ASN A 1 71 ? 2.98 -5 -7.473 1 76.44 71 ASN A O 1
ATOM 556 N N . ARG A 1 72 ? 4.867 -5.176 -8.5 1 74.75 72 ARG A N 1
ATOM 557 C CA . ARG A 1 72 ? 4.715 -6.586 -8.852 1 74.75 72 ARG A CA 1
ATOM 558 C C . ARG A 1 72 ? 4.73 -7.465 -7.609 1 74.75 72 ARG A C 1
ATOM 560 O O . ARG A 1 72 ? 4.246 -8.594 -7.637 1 74.75 72 ARG A O 1
ATOM 567 N N . ASP A 1 73 ? 5.219 -6.898 -6.613 1 77.06 73 ASP A N 1
ATOM 568 C CA . ASP A 1 73 ? 5.273 -7.703 -5.395 1 77.06 73 ASP A CA 1
ATOM 569 C C . ASP A 1 73 ? 4.203 -7.266 -4.398 1 77.06 73 ASP A C 1
ATOM 571 O O . ASP A 1 73 ? 4.168 -7.746 -3.266 1 77.06 73 ASP A O 1
ATOM 575 N N . ASN A 1 74 ? 3.354 -6.359 -4.82 1 85.12 74 ASN A N 1
ATOM 576 C CA . ASN A 1 74 ? 2.277 -5.887 -3.953 1 85.12 74 ASN A CA 1
ATOM 577 C C . ASN A 1 74 ? 1.004 -6.707 -4.145 1 85.12 74 ASN A C 1
ATOM 579 O O . ASN A 1 74 ? 0.303 -6.547 -5.148 1 85.12 74 ASN A O 1
ATOM 583 N N . PRO A 1 75 ? 0.673 -7.488 -3.186 1 90 75 PRO A N 1
ATOM 584 C CA . PRO A 1 75 ? -0.488 -8.367 -3.342 1 90 75 PRO A CA 1
ATOM 585 C C . PRO A 1 75 ? -1.789 -7.594 -3.545 1 90 75 PRO A C 1
ATOM 587 O O . PRO A 1 75 ? -2.715 -8.094 -4.191 1 90 75 PRO A O 1
ATOM 590 N N . PHE A 1 76 ? -1.862 -6.383 -3.037 1 90.25 76 PHE A N 1
ATOM 591 C CA . PHE A 1 76 ? -3.082 -5.594 -3.17 1 90.25 76 PHE A CA 1
ATOM 592 C C . PHE A 1 76 ? -3.354 -5.258 -4.633 1 90.25 76 PHE A C 1
ATOM 594 O O . PHE A 1 76 ? -4.512 -5.156 -5.043 1 90.25 76 PHE A O 1
ATOM 601 N N . GLU A 1 77 ? -2.297 -5.113 -5.355 1 91.12 77 GLU A N 1
ATOM 602 C CA . GLU A 1 77 ? -2.48 -4.832 -6.777 1 91.12 77 GLU A CA 1
ATOM 603 C C . GLU A 1 77 ? -3.186 -5.984 -7.484 1 91.12 77 GLU A C 1
ATOM 605 O O . GLU A 1 77 ? -4.008 -5.762 -8.375 1 91.12 77 GLU A O 1
ATOM 610 N N . TYR A 1 78 ? -2.852 -7.168 -7.105 1 95.31 78 TYR A N 1
ATOM 611 C CA . TYR A 1 78 ? -3.484 -8.344 -7.695 1 95.31 78 TYR A CA 1
ATOM 612 C C . TYR A 1 78 ? -4.934 -8.461 -7.242 1 95.31 78 TYR A C 1
ATOM 614 O O . TYR A 1 78 ? -5.809 -8.836 -8.031 1 95.31 78 TYR A O 1
ATOM 622 N N . ILE A 1 79 ? -5.211 -8.156 -6.016 1 96.06 79 ILE A N 1
ATOM 623 C CA . ILE A 1 79 ? -6.566 -8.18 -5.484 1 96.06 79 ILE A CA 1
ATOM 624 C C . ILE A 1 79 ? -7.43 -7.156 -6.223 1 96.06 79 ILE A C 1
ATOM 626 O O . ILE A 1 79 ? -8.523 -7.484 -6.688 1 96.06 79 ILE A O 1
ATOM 630 N N . LEU A 1 80 ? -6.934 -5.941 -6.371 1 94.06 80 LEU A N 1
ATOM 631 C CA . LEU A 1 80 ? -7.676 -4.871 -7.027 1 94.06 80 LEU A CA 1
ATOM 632 C C . LEU A 1 80 ? -7.934 -5.207 -8.492 1 94.06 80 LEU A C 1
ATOM 634 O O . LEU A 1 80 ? -9.023 -4.941 -9.008 1 94.06 80 LEU A O 1
ATOM 638 N N . SER A 1 81 ? -6.949 -5.746 -9.125 1 95.81 81 SER A N 1
ATOM 639 C CA . SER A 1 81 ? -7.121 -6.176 -10.516 1 95.81 81 SER A CA 1
ATOM 640 C C . SER A 1 81 ? -8.18 -7.273 -10.625 1 95.81 81 SER A C 1
ATOM 642 O O . SER A 1 81 ? -9.023 -7.234 -11.516 1 95.81 81 SER A O 1
ATOM 644 N N . ALA A 1 82 ? -8.117 -8.242 -9.711 1 98.19 82 ALA A N 1
ATOM 645 C CA . ALA A 1 82 ? -9.109 -9.32 -9.68 1 98.19 82 ALA A CA 1
ATOM 646 C C . ALA A 1 82 ? -10.516 -8.766 -9.492 1 98.19 82 ALA A C 1
ATOM 648 O O . ALA A 1 82 ? -11.453 -9.203 -10.164 1 98.19 82 ALA A O 1
ATOM 649 N N . ILE A 1 83 ? -10.664 -7.812 -8.625 1 97.31 83 ILE A N 1
ATOM 650 C CA . ILE A 1 83 ? -11.945 -7.172 -8.383 1 97.31 83 ILE A CA 1
ATOM 651 C C . ILE A 1 83 ? -12.43 -6.48 -9.656 1 97.31 83 ILE A C 1
ATOM 653 O O . ILE A 1 83 ? -13.57 -6.691 -10.086 1 97.31 83 ILE A O 1
ATOM 657 N N . SER A 1 84 ? -11.562 -5.707 -10.234 1 96.19 84 SER A N 1
ATOM 658 C CA . SER A 1 84 ? -11.914 -4.906 -11.406 1 96.19 84 SER A CA 1
ATOM 659 C C . SER A 1 84 ? -12.422 -5.785 -12.547 1 96.19 84 SER A C 1
ATOM 661 O O . SER A 1 84 ? -13.516 -5.559 -13.07 1 96.19 84 SER A O 1
ATOM 663 N N . PHE A 1 85 ? -11.703 -6.801 -12.922 1 97.5 85 PHE A N 1
ATOM 664 C CA . PHE A 1 85 ? -12.07 -7.641 -14.062 1 97.5 85 PHE A CA 1
ATOM 665 C C . PHE A 1 85 ? -13.266 -8.516 -13.719 1 97.5 85 PHE A C 1
ATOM 667 O O . PHE A 1 85 ? -14.141 -8.734 -14.562 1 97.5 85 PHE A O 1
ATOM 674 N N . THR A 1 86 ? -13.32 -9.062 -12.531 1 98.25 86 THR A N 1
ATOM 675 C CA . THR A 1 86 ? -14.445 -9.914 -12.156 1 98.25 86 THR A CA 1
ATOM 676 C C . THR A 1 86 ? -15.742 -9.117 -12.117 1 98.25 86 THR A C 1
ATOM 678 O O . THR A 1 86 ? -16.781 -9.578 -12.594 1 98.25 86 THR A O 1
ATOM 681 N N . GLU A 1 87 ? -15.688 -7.918 -11.586 1 97.25 87 GLU A N 1
ATOM 682 C CA . GLU A 1 87 ? -16.891 -7.082 -11.555 1 97.25 87 GLU A CA 1
ATOM 683 C C . GLU A 1 87 ? -17.297 -6.652 -12.961 1 97.25 87 GLU A C 1
ATOM 685 O O . GLU A 1 87 ? -18.484 -6.523 -13.258 1 97.25 87 GLU A O 1
ATOM 690 N N . ARG A 1 88 ? -16.281 -6.312 -13.766 1 96.25 88 ARG A N 1
ATOM 691 C CA . ARG A 1 88 ? -16.594 -6.02 -15.164 1 96.25 88 ARG A CA 1
ATOM 692 C C . ARG A 1 88 ? -17.359 -7.172 -15.805 1 96.25 88 ARG A C 1
ATOM 694 O O . ARG A 1 88 ? -18.344 -6.949 -16.516 1 96.25 88 ARG A O 1
ATOM 701 N N . TYR A 1 89 ? -16.938 -8.406 -15.609 1 97.62 89 TYR A N 1
ATOM 702 C CA . TYR A 1 89 ? -17.641 -9.586 -16.109 1 97.62 89 TYR A CA 1
ATOM 703 C C . TYR A 1 89 ? -19.062 -9.648 -15.547 1 97.62 89 TYR A C 1
ATOM 705 O O . TYR A 1 89 ? -20.016 -9.875 -16.297 1 97.62 89 TYR A O 1
ATOM 713 N N . CYS A 1 90 ? -19.203 -9.43 -14.242 1 97.25 90 CYS A N 1
ATOM 714 C CA . CYS A 1 90 ? -20.516 -9.469 -13.602 1 97.25 90 CYS A CA 1
ATOM 715 C C . CYS A 1 90 ? -21.438 -8.406 -14.188 1 97.25 90 CYS A C 1
ATOM 717 O O . CYS A 1 90 ? -22.625 -8.656 -14.414 1 97.25 90 CYS A O 1
ATOM 719 N N . LEU A 1 91 ? -20.875 -7.23 -14.383 1 96.06 91 LEU A N 1
ATOM 720 C CA . LEU A 1 91 ? -21.656 -6.148 -14.984 1 96.06 91 LEU A CA 1
ATOM 721 C C . LEU A 1 91 ? -22.172 -6.547 -16.359 1 96.06 91 LEU A C 1
ATOM 723 O O . LEU A 1 91 ? -23.328 -6.262 -16.703 1 96.06 91 LEU A O 1
ATOM 727 N N . GLU A 1 92 ? -21.297 -7.184 -17.141 1 96.38 92 GLU A N 1
ATOM 728 C CA . GLU A 1 92 ? -21.688 -7.648 -18.469 1 96.38 92 GLU A CA 1
ATOM 729 C C . GLU A 1 92 ? -22.75 -8.734 -18.391 1 96.38 92 GLU A C 1
ATOM 731 O O . GLU A 1 92 ? -23.484 -8.977 -19.359 1 96.38 92 GLU A O 1
ATOM 736 N N . GLN A 1 93 ? -22.875 -9.406 -17.25 1 96 93 GLN A N 1
ATOM 737 C CA . GLN A 1 93 ? -23.922 -10.375 -16.984 1 96 93 GLN A CA 1
ATOM 738 C C . GLN A 1 93 ? -25.141 -9.703 -16.359 1 96 93 GLN A C 1
ATOM 740 O O . GLN A 1 93 ? -26.047 -10.383 -15.867 1 96 93 GLN A O 1
ATOM 745 N N . LYS A 1 94 ? -25.141 -8.352 -16.203 1 95.31 94 LYS A N 1
ATOM 746 C CA . LYS A 1 94 ? -26.25 -7.527 -15.727 1 95.31 94 LYS A CA 1
ATOM 747 C C . LYS A 1 94 ? -26.438 -7.695 -14.227 1 95.31 94 LYS A C 1
ATOM 749 O O . LYS A 1 94 ? -27.578 -7.676 -13.734 1 95.31 94 LYS A O 1
ATOM 754 N N . VAL A 1 95 ? -25.422 -8.008 -13.57 1 95.81 95 VAL A N 1
ATOM 755 C CA . VAL A 1 95 ? -25.453 -8.062 -12.117 1 95.81 95 VAL A CA 1
ATOM 756 C C . VAL A 1 95 ? -25.219 -6.672 -11.531 1 95.81 95 VAL A C 1
ATOM 758 O O . VAL A 1 95 ? -24.312 -5.949 -11.984 1 95.81 95 VAL A O 1
ATOM 761 N N . LYS A 1 96 ? -26 -6.266 -10.539 1 93.94 96 LYS A N 1
ATOM 762 C CA . LYS A 1 96 ? -25.844 -4.961 -9.898 1 93.94 96 LYS A CA 1
ATOM 763 C C . LYS A 1 96 ? -24.688 -4.969 -8.906 1 93.94 96 LYS A C 1
ATOM 765 O O . LYS A 1 96 ? -24.531 -5.914 -8.141 1 93.94 96 LYS A O 1
ATOM 770 N N . MET A 1 97 ? -23.953 -3.961 -8.945 1 94.5 97 MET A N 1
ATOM 771 C CA . MET A 1 97 ? -22.766 -3.863 -8.094 1 94.5 97 MET A CA 1
ATOM 772 C C . MET A 1 97 ? -23.156 -3.4 -6.688 1 94.5 97 MET A C 1
ATOM 774 O O . MET A 1 97 ? -24.078 -2.6 -6.523 1 94.5 97 MET A O 1
ATOM 778 N N . ASP A 1 98 ? -22.438 -3.865 -5.684 1 94.31 98 ASP A N 1
ATOM 779 C CA . ASP A 1 98 ? -22.625 -3.521 -4.281 1 94.31 98 ASP A CA 1
ATOM 780 C C . ASP A 1 98 ? -21.312 -3.139 -3.619 1 94.31 98 ASP A C 1
ATOM 782 O O . ASP A 1 98 ? -20.25 -3.246 -4.234 1 94.31 98 ASP A O 1
ATOM 786 N N . VAL A 1 99 ? -21.375 -2.66 -2.4 1 94.62 99 VAL A N 1
ATOM 787 C CA . VAL A 1 99 ? -20.203 -2.355 -1.588 1 94.62 99 VAL A CA 1
ATOM 788 C C . VAL A 1 99 ? -19.953 -3.486 -0.593 1 94.62 99 VAL A C 1
ATOM 790 O O . VAL A 1 99 ? -20.891 -4.008 0.01 1 94.62 99 VAL A O 1
ATOM 793 N N . TYR A 1 100 ? -18.703 -3.939 -0.523 1 96.75 100 TYR A N 1
ATOM 794 C CA . TYR A 1 100 ? -18.375 -5.074 0.334 1 96.75 100 TYR A CA 1
ATOM 795 C C . TYR A 1 100 ? -17.016 -4.898 0.975 1 96.75 100 TYR A C 1
ATOM 797 O O . TYR A 1 100 ? -16.25 -4.008 0.591 1 96.75 100 TYR A O 1
ATOM 805 N N . ASP A 1 101 ? -16.766 -5.688 1.978 1 96.19 101 ASP A N 1
ATOM 806 C CA . ASP A 1 101 ? -15.477 -5.793 2.645 1 96.19 101 ASP A CA 1
ATOM 807 C C . ASP A 1 101 ? -14.797 -7.125 2.326 1 96.19 101 ASP A C 1
ATOM 809 O O . ASP A 1 101 ? -15.461 -8.164 2.268 1 96.19 101 ASP A O 1
ATOM 813 N N . LEU A 1 102 ? -13.531 -7.074 2.074 1 97 102 LEU A N 1
ATOM 814 C CA . LEU A 1 102 ? -12.719 -8.266 1.842 1 97 102 LEU A CA 1
ATOM 815 C C . LEU A 1 102 ? -11.664 -8.43 2.932 1 97 102 LEU A C 1
ATOM 817 O O . LEU A 1 102 ? -11.039 -7.449 3.344 1 97 102 LEU A O 1
ATOM 821 N N . PHE A 1 103 ? -11.508 -9.625 3.395 1 95.88 103 PHE A N 1
ATOM 822 C CA . PHE A 1 103 ? -10.469 -10.008 4.34 1 95.88 103 PHE A CA 1
ATOM 823 C C . PHE A 1 103 ? -9.602 -11.125 3.771 1 95.88 103 PHE A C 1
ATOM 825 O O . PHE A 1 103 ? -10.109 -12.18 3.379 1 95.88 103 PHE A O 1
ATOM 832 N N . VAL A 1 104 ? -8.281 -10.938 3.711 1 95.69 104 VAL A N 1
ATOM 833 C CA . VAL A 1 104 ? -7.375 -11.875 3.068 1 95.69 104 VAL A CA 1
ATOM 834 C C . VAL A 1 104 ? -6.395 -12.438 4.098 1 95.69 104 VAL A C 1
ATOM 836 O O . VAL A 1 104 ? -5.773 -11.68 4.848 1 95.69 104 VAL A O 1
ATOM 839 N N . ASN A 1 105 ? -6.246 -13.711 4.129 1 93.25 105 ASN A N 1
ATOM 840 C CA . ASN A 1 105 ? -5.277 -14.43 4.945 1 93.25 105 ASN A CA 1
ATOM 841 C C . ASN A 1 105 ? -4.492 -15.445 4.121 1 93.25 105 ASN A C 1
ATOM 843 O O . ASN A 1 105 ? -5.055 -16.109 3.254 1 93.25 105 ASN A O 1
ATOM 847 N N . SER A 1 106 ? -3.209 -15.609 4.402 1 92.62 106 SER A N 1
ATOM 848 C CA . SER A 1 106 ? -2.369 -16.469 3.574 1 92.62 106 SER A CA 1
ATOM 849 C C . SER A 1 106 ? -1.553 -17.422 4.426 1 92.62 106 SER A C 1
ATOM 851 O O . SER A 1 106 ? -0.983 -17.031 5.445 1 92.62 106 SER A O 1
ATOM 853 N N . ASP A 1 107 ? -1.506 -18.688 3.967 1 89.31 107 ASP A N 1
ATOM 854 C CA . ASP A 1 107 ? -0.642 -19.719 4.531 1 89.31 107 ASP A CA 1
ATOM 855 C C . ASP A 1 107 ? 0.625 -19.891 3.697 1 89.31 107 ASP A C 1
ATOM 857 O O . ASP A 1 107 ? 1.395 -20.828 3.916 1 89.31 107 ASP A O 1
ATOM 861 N N . LEU A 1 108 ? 0.832 -19.016 2.787 1 89 108 LEU A N 1
ATOM 862 C CA . LEU A 1 108 ? 1.867 -19.281 1.797 1 89 108 LEU A CA 1
ATOM 863 C C . LEU A 1 108 ? 3.199 -18.672 2.219 1 89 108 LEU A C 1
ATOM 865 O O . LEU A 1 108 ? 4.191 -18.766 1.493 1 89 108 LEU A O 1
ATOM 869 N N . ASP A 1 109 ? 3.211 -18.062 3.354 1 84.12 109 ASP A N 1
ATOM 870 C CA . ASP A 1 109 ? 4.43 -17.5 3.934 1 84.12 109 ASP A CA 1
ATOM 871 C C . ASP A 1 109 ? 4.734 -18.141 5.285 1 84.12 109 ASP A C 1
ATOM 873 O O . ASP A 1 109 ? 3.84 -18.688 5.938 1 84.12 109 ASP A O 1
ATOM 877 N N . SER A 1 110 ? 6.008 -18.094 5.574 1 80.88 110 SER A N 1
ATOM 878 C CA . SER A 1 110 ? 6.371 -18.547 6.91 1 80.88 110 SER A CA 1
ATOM 879 C C . SER A 1 110 ? 5.852 -17.594 7.984 1 80.88 110 SER A C 1
ATOM 881 O O . SER A 1 110 ? 5.379 -16.5 7.676 1 80.88 110 SER A O 1
ATOM 883 N N . ALA A 1 111 ? 5.992 -18.047 9.203 1 74.88 111 ALA A N 1
ATOM 884 C CA . ALA A 1 111 ? 5.516 -17.25 10.336 1 74.88 111 ALA A CA 1
ATOM 885 C C . ALA A 1 111 ? 6.273 -15.93 10.445 1 74.88 111 ALA A C 1
ATOM 887 O O . ALA A 1 111 ? 5.711 -14.922 10.867 1 74.88 111 ALA A O 1
ATOM 888 N N . ASP A 1 112 ? 7.453 -15.992 9.977 1 75.19 112 ASP A N 1
ATOM 889 C CA . ASP A 1 112 ? 8.289 -14.797 10.07 1 75.19 112 ASP A CA 1
ATOM 890 C C . ASP A 1 112 ? 8.164 -13.945 8.812 1 75.19 112 ASP A C 1
ATOM 892 O O . ASP A 1 112 ? 8.922 -12.984 8.633 1 75.19 112 ASP A O 1
ATOM 896 N N . GLY A 1 113 ? 7.332 -14.367 7.906 1 74.88 113 GLY A N 1
ATOM 897 C CA . GLY A 1 113 ? 7 -13.516 6.777 1 74.88 113 GLY A CA 1
ATOM 898 C C . GLY A 1 113 ? 7.797 -13.844 5.527 1 74.88 113 GLY A C 1
ATOM 899 O O . GLY A 1 113 ? 7.684 -13.156 4.512 1 74.88 113 GLY A O 1
ATOM 900 N N . LYS A 1 114 ? 8.57 -14.891 5.555 1 80.69 114 LYS A N 1
ATOM 901 C CA . LYS A 1 114 ? 9.344 -15.281 4.379 1 80.69 114 LYS A CA 1
ATOM 902 C C . LYS A 1 114 ? 8.508 -16.141 3.432 1 80.69 114 LYS A C 1
ATOM 904 O O . LYS A 1 114 ? 7.742 -17 3.875 1 80.69 114 LYS A O 1
ATOM 909 N N . LYS A 1 115 ? 8.734 -15.938 2.15 1 79.94 115 LYS A N 1
ATOM 910 C CA . LYS A 1 115 ? 7.949 -16.625 1.133 1 79.94 115 LYS A CA 1
ATOM 911 C C . LYS A 1 115 ? 8.508 -18.031 0.87 1 79.94 115 LYS A C 1
ATOM 913 O O . LYS A 1 115 ? 9.719 -18.203 0.729 1 79.94 115 LYS A O 1
ATOM 918 N N . TYR A 1 116 ? 7.633 -18.938 0.765 1 86.44 116 TYR A N 1
ATOM 919 C CA . TYR A 1 116 ? 8.031 -20.297 0.385 1 86.44 116 TYR A CA 1
ATOM 920 C C . TYR A 1 116 ? 8.227 -20.406 -1.122 1 86.44 116 TYR A C 1
ATOM 922 O O . TYR A 1 116 ? 8.859 -21.344 -1.605 1 86.44 116 TYR A O 1
ATOM 930 N N . GLY A 1 117 ? 7.699 -19.5 -1.828 1 88.44 117 GLY A N 1
ATOM 931 C CA . GLY A 1 117 ? 7.734 -19.578 -3.279 1 88.44 117 GLY A CA 1
ATOM 932 C C . GLY A 1 117 ? 6.598 -20.406 -3.854 1 88.44 117 GLY A C 1
ATOM 933 O O . GLY A 1 117 ? 6.781 -21.125 -4.836 1 88.44 117 GLY A O 1
ATOM 934 N N . LEU A 1 118 ? 5.426 -20.281 -3.305 1 92.44 118 LEU A N 1
ATOM 935 C CA . LEU A 1 118 ? 4.301 -21.141 -3.676 1 92.44 118 LEU A CA 1
ATOM 936 C C . LEU A 1 118 ? 3.336 -20.391 -4.594 1 92.44 118 LEU A C 1
ATOM 938 O O . LEU A 1 118 ? 2.213 -20.844 -4.824 1 92.44 118 LEU A O 1
ATOM 942 N N . GLY A 1 119 ? 3.658 -19.203 -5.074 1 92.25 119 GLY A N 1
ATOM 943 C CA . GLY A 1 119 ? 2.807 -18.484 -6.012 1 92.25 119 GLY A CA 1
ATOM 944 C C . GLY A 1 119 ? 1.686 -17.719 -5.332 1 92.25 119 GLY A C 1
ATOM 945 O O . GLY A 1 119 ? 0.518 -17.859 -5.699 1 92.25 119 GLY A O 1
ATOM 946 N N . SER A 1 120 ? 1.995 -16.875 -4.41 1 92.44 120 SER A N 1
ATOM 947 C CA . SER A 1 120 ? 1.018 -16.141 -3.604 1 92.44 120 SER A CA 1
ATOM 948 C C . SER A 1 120 ? 0.183 -15.203 -4.461 1 92.44 120 SER A C 1
ATOM 950 O O . SER A 1 120 ? -1.015 -15.031 -4.219 1 92.44 120 SER A O 1
ATOM 952 N N . SER A 1 121 ? 0.835 -14.539 -5.41 1 94 121 SER A N 1
ATOM 953 C CA . SER A 1 121 ? 0.114 -13.594 -6.25 1 94 121 SER A CA 1
ATOM 954 C C . SER A 1 121 ? -1 -14.281 -7.031 1 94 121 SER A C 1
ATOM 956 O O . SER A 1 121 ? -2.113 -13.758 -7.125 1 94 121 SER A O 1
ATOM 958 N N . ALA A 1 122 ? -0.668 -15.453 -7.555 1 96.19 122 ALA A N 1
ATOM 959 C CA . ALA A 1 122 ? -1.671 -16.219 -8.289 1 96.19 122 ALA A CA 1
ATOM 960 C C . ALA A 1 122 ? -2.787 -16.688 -7.363 1 96.19 122 ALA A C 1
ATOM 962 O O . ALA A 1 122 ? -3.969 -16.562 -7.688 1 96.19 122 ALA A O 1
ATOM 963 N N . ALA A 1 123 ? -2.416 -17.219 -6.234 1 96.81 123 ALA A N 1
ATOM 964 C CA . ALA A 1 123 ? -3.385 -17.766 -5.289 1 96.81 123 ALA A CA 1
ATOM 965 C C . ALA A 1 123 ? -4.344 -16.688 -4.801 1 96.81 123 ALA A C 1
ATOM 967 O O . ALA A 1 123 ? -5.555 -16.906 -4.73 1 96.81 123 ALA A O 1
ATOM 968 N N . VAL A 1 124 ? -3.844 -15.508 -4.484 1 97.31 124 VAL A N 1
ATOM 969 C CA . VAL A 1 124 ? -4.703 -14.445 -3.98 1 97.31 124 VAL A CA 1
ATOM 970 C C . VAL A 1 124 ? -5.629 -13.953 -5.094 1 97.31 124 VAL A C 1
ATOM 972 O O . VAL A 1 124 ? -6.777 -13.586 -4.836 1 97.31 124 VAL A O 1
ATOM 975 N N . THR A 1 125 ? -5.172 -13.922 -6.281 1 98.31 125 THR A N 1
ATOM 976 C CA . THR A 1 125 ? -6 -13.547 -7.422 1 98.31 125 THR A CA 1
ATOM 977 C C . THR A 1 125 ? -7.168 -14.516 -7.586 1 98.31 125 THR A C 1
ATOM 979 O O . THR A 1 125 ? -8.32 -14.102 -7.668 1 98.31 125 THR A O 1
ATOM 982 N N . VAL A 1 126 ? -6.828 -15.797 -7.555 1 98.5 126 VAL A N 1
ATOM 983 C CA . VAL A 1 126 ? -7.832 -16.844 -7.746 1 98.5 126 VAL A CA 1
ATOM 984 C C . VAL A 1 126 ? -8.859 -16.781 -6.617 1 98.5 126 VAL A C 1
ATOM 986 O O . VAL A 1 126 ? -10.062 -16.812 -6.859 1 98.5 126 VAL A O 1
ATOM 989 N N . ALA A 1 127 ? -8.414 -16.703 -5.395 1 98.12 127 ALA A N 1
ATOM 990 C CA . ALA A 1 127 ? -9.312 -16.672 -4.242 1 98.12 127 ALA A CA 1
ATOM 991 C C . ALA A 1 127 ? -10.227 -15.445 -4.305 1 98.12 127 ALA A C 1
ATOM 993 O O . ALA A 1 127 ? -11.398 -15.531 -3.947 1 98.12 127 ALA A O 1
ATOM 994 N N . THR A 1 128 ? -9.703 -14.344 -4.719 1 98.38 128 THR A N 1
ATOM 995 C CA . THR A 1 128 ? -10.477 -13.109 -4.824 1 98.38 128 THR A CA 1
ATOM 996 C C . THR A 1 128 ? -11.555 -13.242 -5.898 1 98.38 128 THR A C 1
ATOM 998 O O . THR A 1 128 ? -12.719 -12.898 -5.668 1 98.38 128 THR A O 1
ATOM 1001 N N . VAL A 1 129 ? -11.188 -13.742 -7.066 1 98.62 129 VAL A N 1
ATOM 1002 C CA . VAL A 1 129 ? -12.141 -13.953 -8.156 1 98.62 129 VAL A CA 1
ATOM 1003 C C . VAL A 1 129 ? -13.273 -14.859 -7.68 1 98.62 129 VAL A C 1
ATOM 1005 O O . VAL A 1 129 ? -14.453 -14.547 -7.875 1 98.62 129 VAL A O 1
ATOM 1008 N N . LYS A 1 130 ? -12.914 -15.961 -7.031 1 98 130 LYS A N 1
ATOM 1009 C CA . LYS A 1 130 ? -13.914 -16.891 -6.512 1 98 130 LYS A CA 1
ATOM 1010 C C . LYS A 1 130 ? -14.859 -16.188 -5.535 1 98 130 LYS A C 1
ATOM 1012 O O . LYS A 1 130 ? -16.078 -16.359 -5.613 1 98 130 LYS A O 1
ATOM 1017 N N . ALA A 1 131 ? -14.312 -15.43 -4.621 1 98 131 ALA A N 1
ATOM 1018 C CA . ALA A 1 131 ? -15.094 -14.766 -3.58 1 98 131 ALA A CA 1
ATOM 1019 C C . ALA A 1 131 ? -16.094 -13.773 -4.188 1 98 131 ALA A C 1
ATOM 1021 O O . ALA A 1 131 ? -17.25 -13.734 -3.789 1 98 131 ALA A O 1
ATOM 1022 N N . ILE A 1 132 ? -15.648 -13.031 -5.105 1 97.88 132 ILE A N 1
ATOM 1023 C CA . ILE A 1 132 ? -16.484 -12.008 -5.727 1 97.88 132 ILE A CA 1
ATOM 1024 C C . ILE A 1 132 ? -17.609 -12.672 -6.516 1 97.88 132 ILE A C 1
ATOM 1026 O O . ILE A 1 132 ? -18.766 -12.258 -6.426 1 97.88 132 ILE A O 1
ATOM 1030 N N . LEU A 1 133 ? -17.266 -13.672 -7.375 1 97.88 133 LEU A N 1
ATOM 1031 C CA . LEU A 1 133 ? -18.297 -14.375 -8.133 1 97.88 133 LEU A CA 1
ATOM 1032 C C . LEU A 1 133 ? -19.359 -14.953 -7.207 1 97.88 133 LEU A C 1
ATOM 1034 O O . LEU A 1 133 ? -20.562 -14.812 -7.469 1 97.88 133 LEU A O 1
ATOM 1038 N N . ARG A 1 134 ? -18.906 -15.562 -6.168 1 97.31 134 ARG A N 1
ATOM 1039 C CA . ARG A 1 134 ? -19.844 -16.156 -5.211 1 97.31 134 ARG A CA 1
ATOM 1040 C C . ARG A 1 134 ? -20.672 -15.07 -4.527 1 97.31 134 ARG A C 1
ATOM 1042 O O . ARG A 1 134 ? -21.875 -15.25 -4.32 1 97.31 134 ARG A O 1
ATOM 1049 N N . PHE A 1 135 ? -20.109 -14 -4.137 1 97.75 135 PHE A N 1
ATOM 1050 C CA . PHE A 1 135 ? -20.797 -12.883 -3.496 1 97.75 135 PHE A CA 1
ATOM 1051 C C . PHE A 1 135 ? -21.953 -12.383 -4.355 1 97.75 135 PHE A C 1
ATOM 1053 O O . PHE A 1 135 ? -23.016 -12.07 -3.84 1 97.75 135 PHE A O 1
ATOM 1060 N N . TYR A 1 136 ? -21.688 -12.32 -5.645 1 96.62 136 TYR A N 1
ATOM 1061 C CA . TYR A 1 136 ? -22.688 -11.781 -6.566 1 96.62 136 TYR A CA 1
ATOM 1062 C C . TYR A 1 136 ? -23.594 -12.883 -7.098 1 96.62 136 TYR A C 1
ATOM 1064 O O . TYR A 1 136 ? -24.469 -12.633 -7.934 1 96.62 136 TYR A O 1
ATOM 1072 N N . GLY A 1 137 ? -23.359 -14.109 -6.742 1 96.12 137 GLY A N 1
ATOM 1073 C CA . GLY A 1 137 ? -24.219 -15.219 -7.117 1 96.12 137 GLY A CA 1
ATOM 1074 C C . GLY A 1 137 ? -24 -15.68 -8.547 1 96.12 137 GLY A C 1
ATOM 1075 O O . GLY A 1 137 ? -24.922 -16.219 -9.172 1 96.12 137 GLY A O 1
ATOM 1076 N N . VAL A 1 138 ? -22.875 -15.43 -9.086 1 95.88 138 VAL A N 1
ATOM 1077 C CA . VAL A 1 138 ? -22.562 -15.844 -10.453 1 95.88 138 VAL A CA 1
ATOM 1078 C C . VAL A 1 138 ? -21.984 -17.266 -10.438 1 95.88 138 VAL A C 1
ATOM 1080 O O . VAL A 1 138 ? -21.062 -17.547 -9.68 1 95.88 138 VAL A O 1
ATOM 1083 N N . GLN A 1 139 ? -22.578 -18.156 -11.203 1 92.12 139 GLN A N 1
ATOM 1084 C CA . GLN A 1 139 ? -22.078 -19.531 -11.297 1 92.12 139 GLN A CA 1
ATOM 1085 C C . GLN A 1 139 ? -20.672 -19.562 -11.875 1 92.12 139 GLN A C 1
ATOM 1087 O O . GLN A 1 139 ? -20.422 -19 -12.945 1 92.12 139 GLN A O 1
ATOM 1092 N N . ALA A 1 140 ? -19.844 -20.172 -11.148 1 91.81 140 ALA A N 1
ATOM 1093 C CA . ALA A 1 140 ? -18.438 -20.188 -11.523 1 91.81 140 ALA A CA 1
ATOM 1094 C C . ALA A 1 140 ? -18 -21.578 -11.992 1 91.81 140 ALA A C 1
ATOM 1096 O O . ALA A 1 140 ? -18.312 -22.578 -11.352 1 91.81 140 ALA A O 1
ATOM 1097 N N . SER A 1 141 ? -17.453 -21.703 -13.172 1 95.31 141 SER A N 1
ATOM 1098 C CA . SER A 1 141 ? -16.734 -22.891 -13.625 1 95.31 141 SER A CA 1
ATOM 1099 C C . SER A 1 141 ? -15.227 -22.719 -13.453 1 95.31 141 SER A C 1
ATOM 1101 O O . SER A 1 141 ? -14.734 -21.594 -13.328 1 95.31 141 SER A O 1
ATOM 1103 N N . LYS A 1 142 ? -14.508 -23.828 -13.43 1 96.81 142 LYS A N 1
ATOM 1104 C CA . LYS A 1 142 ? -13.047 -23.75 -13.344 1 96.81 142 LYS A CA 1
ATOM 1105 C C . LYS A 1 142 ? -12.477 -22.922 -14.492 1 96.81 142 LYS A C 1
ATOM 1107 O O . LYS A 1 142 ? -11.555 -22.125 -14.289 1 96.81 142 LYS A O 1
ATOM 1112 N N . ASP A 1 143 ? -13.078 -23.125 -15.617 1 96.94 143 ASP A N 1
ATOM 1113 C CA . ASP A 1 143 ? -12.609 -22.406 -16.797 1 96.94 143 ASP A CA 1
ATOM 1114 C C . ASP A 1 143 ? -12.812 -20.906 -16.641 1 96.94 143 ASP A C 1
ATOM 1116 O O . ASP A 1 143 ? -11.922 -20.109 -16.969 1 96.94 143 ASP A O 1
ATOM 1120 N N . LEU A 1 144 ? -13.969 -20.516 -16.172 1 97.69 144 LEU A N 1
ATOM 1121 C CA . LEU A 1 144 ? -14.25 -19.109 -15.961 1 97.69 144 LEU A CA 1
ATOM 1122 C C . LEU A 1 144 ? -13.289 -18.5 -14.945 1 97.69 144 LEU A C 1
ATOM 1124 O O . LEU A 1 144 ? -12.703 -17.453 -15.188 1 97.69 144 LEU A O 1
ATOM 1128 N N . ILE A 1 145 ? -13.125 -19.188 -13.812 1 98.44 145 ILE A N 1
ATOM 1129 C CA . ILE A 1 145 ? -12.234 -18.719 -12.758 1 98.44 145 ILE A CA 1
ATOM 1130 C C . ILE A 1 145 ? -10.812 -18.594 -13.305 1 98.44 145 ILE A C 1
ATOM 1132 O O . ILE A 1 145 ? -10.125 -17.594 -13.062 1 98.44 145 ILE A O 1
ATOM 1136 N N . TYR A 1 146 ? -10.352 -19.594 -14.062 1 98.44 146 TYR A N 1
ATOM 1137 C CA . TYR A 1 146 ? -9.008 -19.594 -14.625 1 98.44 146 TYR A CA 1
ATOM 1138 C C . TYR A 1 146 ? -8.805 -18.391 -15.539 1 98.44 146 TYR A C 1
ATOM 1140 O O . TYR A 1 146 ? -7.82 -17.656 -15.414 1 98.44 146 TYR A O 1
ATOM 1148 N N . LYS A 1 147 ? -9.688 -18.172 -16.406 1 98.69 147 LYS A N 1
ATOM 1149 C CA . LYS A 1 147 ? -9.508 -17.156 -17.438 1 98.69 147 LYS A CA 1
ATOM 1150 C C . LYS A 1 147 ? -9.609 -15.75 -16.844 1 98.69 147 LYS A C 1
ATOM 1152 O O . LYS A 1 147 ? -8.812 -14.867 -17.172 1 98.69 147 LYS A O 1
ATOM 1157 N N . LEU A 1 148 ? -10.586 -15.516 -15.914 1 98.69 148 LEU A N 1
ATOM 1158 C CA . LEU A 1 148 ? -10.68 -14.227 -15.242 1 98.69 148 LEU A CA 1
ATOM 1159 C C . LEU A 1 148 ? -9.422 -13.953 -14.414 1 98.69 148 LEU A C 1
ATOM 1161 O O . LEU A 1 148 ? -8.898 -12.844 -14.43 1 98.69 148 LEU A O 1
ATOM 1165 N N . SER A 1 149 ? -8.984 -14.984 -13.688 1 98.81 149 SER A N 1
ATOM 1166 C CA . SER A 1 149 ? -7.793 -14.844 -12.867 1 98.81 149 SER A CA 1
ATOM 1167 C C . SER A 1 149 ? -6.559 -14.57 -13.719 1 98.81 149 SER A C 1
ATOM 1169 O O . SER A 1 149 ? -5.711 -13.75 -13.352 1 98.81 149 SER A O 1
ATOM 1171 N N . THR A 1 150 ? -6.469 -15.227 -14.836 1 98.62 150 THR A N 1
ATOM 1172 C CA . THR A 1 150 ? -5.336 -15.062 -15.734 1 98.62 150 THR A CA 1
ATOM 1173 C C . THR A 1 150 ? -5.277 -13.633 -16.281 1 98.62 150 THR A C 1
ATOM 1175 O O . THR A 1 150 ? -4.227 -12.992 -16.234 1 98.62 150 THR A O 1
ATOM 1178 N N . ILE A 1 151 ? -6.387 -13.156 -16.734 1 98.31 151 ILE A N 1
ATOM 1179 C CA . ILE A 1 151 ? -6.453 -11.797 -17.266 1 98.31 151 ILE A CA 1
ATOM 1180 C C . ILE A 1 151 ? -6.102 -10.789 -16.188 1 98.31 151 ILE A C 1
ATOM 1182 O O . ILE A 1 151 ? -5.312 -9.867 -16.406 1 98.31 151 ILE A O 1
ATOM 1186 N N . SER A 1 152 ? -6.672 -10.992 -14.992 1 97.81 152 SER A N 1
ATOM 1187 C CA . SER A 1 152 ? -6.426 -10.102 -13.859 1 97.81 152 SER A CA 1
ATOM 1188 C C . SER A 1 152 ? -4.949 -10.078 -13.484 1 97.81 152 SER A C 1
ATOM 1190 O O . SER A 1 152 ? -4.371 -9.008 -13.289 1 97.81 152 SER A O 1
ATOM 1192 N N . HIS A 1 153 ? -4.406 -11.266 -13.375 1 96.69 153 HIS A N 1
ATOM 1193 C CA . HIS A 1 153 ? -3.012 -11.406 -12.969 1 96.69 153 HIS A CA 1
ATOM 1194 C C . HIS A 1 153 ? -2.066 -10.82 -14.008 1 96.69 153 HIS A C 1
ATOM 1196 O O . HIS A 1 153 ? -1.096 -10.141 -13.672 1 96.69 153 HIS A O 1
ATOM 1202 N N . TYR A 1 154 ? -2.332 -11.078 -15.227 1 93.25 154 TYR A N 1
ATOM 1203 C CA . TYR A 1 154 ? -1.516 -10.609 -16.344 1 93.25 154 TYR A CA 1
ATOM 1204 C C . TYR A 1 154 ? -1.504 -9.086 -16.406 1 93.25 154 TYR A C 1
ATOM 1206 O O . TYR A 1 154 ? -0.493 -8.484 -16.766 1 93.25 154 TYR A O 1
ATOM 1214 N N . SER A 1 155 ? -2.559 -8.492 -16.109 1 92.38 155 SER A N 1
ATOM 1215 C CA . SER A 1 155 ? -2.67 -7.043 -16.188 1 92.38 155 SER A CA 1
ATOM 1216 C C . SER A 1 155 ? -1.73 -6.363 -15.188 1 92.38 155 SER A C 1
ATOM 1218 O O . SER A 1 155 ? -1.343 -5.211 -15.383 1 92.38 155 SER A O 1
ATOM 1220 N N . VAL A 1 156 ? -1.363 -7.004 -14.133 1 89.75 156 VAL A N 1
ATOM 1221 C CA . VAL A 1 156 ? -0.466 -6.465 -13.117 1 89.75 156 VAL A CA 1
ATOM 1222 C C . VAL A 1 156 ? 0.968 -6.898 -13.414 1 89.75 156 VAL A C 1
ATOM 1224 O O . VAL A 1 156 ? 1.865 -6.062 -13.531 1 89.75 156 VAL A O 1
ATOM 1227 N N . GLN A 1 157 ? 1.165 -8.172 -13.57 1 85.25 157 GLN A N 1
ATOM 1228 C CA . GLN A 1 157 ? 2.49 -8.766 -13.711 1 85.25 157 GLN A CA 1
ATOM 1229 C C . GLN A 1 157 ? 3.088 -8.453 -15.078 1 85.25 157 GLN A C 1
ATOM 1231 O O . GLN A 1 157 ? 4.305 -8.297 -15.211 1 85.25 157 GLN A O 1
ATOM 1236 N N . GLY A 1 158 ? 2.254 -8.445 -16.094 1 81.44 158 GLY A N 1
ATOM 1237 C CA . GLY A 1 158 ? 2.688 -8.109 -17.438 1 81.44 158 GLY A CA 1
ATOM 1238 C C . GLY A 1 158 ? 3.305 -9.281 -18.188 1 81.44 158 GLY A C 1
ATOM 1239 O O . GLY A 1 158 ? 3.51 -9.219 -19.391 1 81.44 158 GLY A O 1
ATOM 1240 N N . ASN A 1 159 ? 3.59 -10.312 -17.484 1 82.19 159 ASN A N 1
ATOM 1241 C CA . ASN A 1 159 ? 4.219 -11.484 -18.094 1 82.19 159 ASN A CA 1
ATOM 1242 C C . ASN A 1 159 ? 3.848 -12.766 -17.359 1 82.19 159 ASN A C 1
ATOM 1244 O O . ASN A 1 159 ? 2.938 -12.773 -16.516 1 82.19 159 ASN A O 1
ATOM 1248 N N . GLY A 1 160 ? 4.238 -13.922 -17.953 1 89 160 GLY A N 1
ATOM 1249 C CA . GLY A 1 160 ? 3.998 -15.195 -17.297 1 89 160 GLY A CA 1
ATOM 1250 C C . GLY A 1 160 ? 3.174 -16.156 -18.125 1 89 160 GLY A C 1
ATOM 1251 O O . GLY A 1 160 ? 2.486 -15.742 -19.062 1 89 160 GLY A O 1
ATOM 1252 N N . SER A 1 161 ? 3.203 -17.359 -17.734 1 94.62 161 SER A N 1
ATOM 1253 C CA . SER A 1 161 ? 2.516 -18.422 -18.469 1 94.62 161 SER A CA 1
ATOM 1254 C C . SER A 1 161 ? 1.112 -18.656 -17.906 1 94.62 161 SER A C 1
ATOM 1256 O O . SER A 1 161 ? 0.292 -19.312 -18.547 1 94.62 161 SER A O 1
ATOM 1258 N N . ALA A 1 162 ? 0.795 -18.234 -16.719 1 97.19 162 ALA A N 1
ATOM 1259 C CA . ALA A 1 162 ? -0.455 -18.453 -15.992 1 97.19 162 ALA A CA 1
ATOM 1260 C C . ALA A 1 162 ? -0.558 -19.891 -15.5 1 97.19 162 ALA A C 1
ATOM 1262 O O . ALA A 1 162 ? -1.643 -20.359 -15.141 1 97.19 162 ALA A O 1
ATOM 1263 N N . GLY A 1 163 ? 0.546 -20.578 -15.555 1 97.31 163 GLY A N 1
ATOM 1264 C CA . GLY A 1 163 ? 0.561 -21.922 -15.023 1 97.31 163 GLY A CA 1
ATOM 1265 C C . GLY A 1 163 ? 0.223 -22 -13.547 1 97.31 163 GLY A C 1
ATOM 1266 O O . GLY A 1 163 ? -0.448 -22.922 -13.094 1 97.31 163 GLY A O 1
ATOM 1267 N N . ASP A 1 164 ? 0.691 -21 -12.797 1 96.81 164 ASP A N 1
ATOM 1268 C CA . ASP A 1 164 ? 0.384 -20.922 -11.375 1 96.81 164 ASP A CA 1
ATOM 1269 C C . ASP A 1 164 ? -1.121 -20.797 -11.141 1 96.81 164 ASP A C 1
ATOM 1271 O O . ASP A 1 164 ? -1.666 -21.422 -10.234 1 96.81 164 ASP A O 1
ATOM 1275 N N . ILE A 1 165 ? -1.724 -20.031 -11.992 1 98.25 165 ILE A N 1
ATOM 1276 C CA . ILE A 1 165 ? -3.168 -19.844 -11.891 1 98.25 165 ILE A CA 1
ATOM 1277 C C . ILE A 1 165 ? -3.879 -21.156 -12.164 1 98.25 165 ILE A C 1
ATOM 1279 O O . ILE A 1 165 ? -4.809 -21.531 -11.438 1 98.25 165 ILE A O 1
ATOM 1283 N N . ALA A 1 166 ? -3.436 -21.844 -13.195 1 98.31 166 ALA A N 1
ATOM 1284 C CA . ALA A 1 166 ? -4.043 -23.125 -13.539 1 98.31 166 ALA A CA 1
ATOM 1285 C C . ALA A 1 166 ? -3.949 -24.109 -12.375 1 98.31 166 ALA A C 1
ATOM 1287 O O . ALA A 1 166 ? -4.938 -24.766 -12.023 1 98.31 166 ALA A O 1
ATOM 1288 N N . ALA A 1 167 ? -2.805 -24.188 -11.812 1 98 167 ALA A N 1
ATOM 1289 C CA . ALA A 1 167 ? -2.623 -25.094 -10.688 1 98 167 ALA A CA 1
ATOM 1290 C C . ALA A 1 167 ? -3.529 -24.719 -9.523 1 98 167 ALA A C 1
ATOM 1292 O O . ALA A 1 167 ? -4.109 -25.594 -8.867 1 98 167 ALA A O 1
ATOM 1293 N N . SER A 1 168 ? -3.635 -23.469 -9.273 1 97.81 168 SER A N 1
ATOM 1294 C CA . SER A 1 168 ? -4.438 -22.969 -8.156 1 97.81 168 SER A CA 1
ATOM 1295 C C . SER A 1 168 ? -5.922 -23.203 -8.398 1 97.81 168 SER A C 1
ATOM 1297 O O . SER A 1 168 ? -6.688 -23.375 -7.445 1 97.81 168 SER A O 1
ATOM 1299 N N . VAL A 1 169 ? -6.367 -23.25 -9.602 1 98 169 VAL A N 1
ATOM 1300 C CA . VAL A 1 169 ? -7.777 -23.406 -9.938 1 98 169 VAL A CA 1
ATOM 1301 C C . VAL A 1 169 ? -8.125 -24.891 -10.031 1 98 169 VAL A C 1
ATOM 1303 O O . VAL A 1 169 ? -9.117 -25.344 -9.445 1 98 169 VAL A O 1
ATOM 1306 N N . TYR A 1 170 ? -7.352 -25.672 -10.688 1 97.5 170 TYR A N 1
ATOM 1307 C CA . TYR A 1 170 ? -7.719 -27.031 -11.047 1 97.5 170 TYR A CA 1
ATOM 1308 C C . TYR A 1 170 ? -7.23 -28.031 -10 1 97.5 170 TYR A C 1
ATOM 1310 O O . TYR A 1 170 ? -7.777 -29.125 -9.867 1 97.5 170 TYR A O 1
ATOM 1318 N N . GLY A 1 171 ? -6.188 -27.688 -9.281 1 96.94 171 GLY A N 1
ATOM 1319 C CA . GLY A 1 171 ? -5.715 -28.547 -8.195 1 96.94 171 GLY A CA 1
ATOM 1320 C C . GLY A 1 171 ? -5.012 -29.797 -8.688 1 96.94 171 GLY A C 1
ATOM 1321 O O . GLY A 1 171 ? -4.945 -30.047 -9.891 1 96.94 171 GLY A O 1
ATOM 1322 N N . GLY A 1 172 ? -4.43 -30.516 -7.75 1 97.25 172 GLY A N 1
ATOM 1323 C CA . GLY A 1 172 ? -3.748 -31.766 -8.07 1 97.25 172 GLY A CA 1
ATOM 1324 C C . GLY A 1 172 ? -2.504 -31.562 -8.914 1 97.25 172 GLY A C 1
ATOM 1325 O O . GLY A 1 172 ? -1.848 -30.516 -8.82 1 97.25 172 GLY A O 1
ATOM 1326 N N . TRP A 1 173 ? -2.168 -32.656 -9.648 1 97.94 173 TRP A N 1
ATOM 1327 C CA . TRP A 1 173 ? -1.114 -32.594 -10.656 1 97.94 173 TRP A CA 1
ATOM 1328 C C . TRP A 1 173 ? -1.678 -32.219 -12.016 1 97.94 173 TRP A C 1
ATOM 1330 O O . TRP A 1 173 ? -2.67 -32.781 -12.469 1 97.94 173 TRP A O 1
ATOM 1340 N N . ILE A 1 174 ? -1.026 -31.234 -12.617 1 98.31 174 ILE A N 1
ATOM 1341 C CA . ILE A 1 174 ? -1.557 -30.875 -13.922 1 98.31 174 ILE A CA 1
ATOM 1342 C C . ILE A 1 174 ? -0.413 -30.75 -14.93 1 98.31 174 ILE A C 1
ATOM 1344 O O . ILE A 1 174 ? 0.693 -30.328 -14.57 1 98.31 174 ILE A O 1
ATOM 1348 N N . ALA A 1 175 ? -0.669 -31.172 -16.125 1 98.75 175 ALA A N 1
ATOM 1349 C CA . ALA A 1 175 ? 0.1 -30.766 -17.297 1 98.75 175 ALA A CA 1
ATOM 1350 C C . ALA A 1 175 ? -0.495 -29.5 -17.938 1 98.75 175 ALA A C 1
ATOM 1352 O O . ALA A 1 175 ? -1.704 -29.438 -18.172 1 98.75 175 ALA A O 1
ATOM 1353 N N . TYR A 1 176 ? 0.376 -28.547 -18.188 1 98.56 176 TYR A N 1
ATOM 1354 C CA . TYR A 1 176 ? -0.107 -27.234 -18.578 1 98.56 176 TYR A CA 1
ATOM 1355 C C . TYR A 1 176 ? 0.691 -26.688 -19.75 1 98.56 176 TYR A C 1
ATOM 1357 O O . TYR A 1 176 ? 1.911 -26.859 -19.812 1 98.56 176 TYR A O 1
ATOM 1365 N N . GLN A 1 177 ? -0.019 -26.156 -20.625 1 98.62 177 GLN A N 1
ATOM 1366 C CA . GLN A 1 177 ? 0.557 -25.375 -21.719 1 98.62 177 GLN A CA 1
ATOM 1367 C C . GLN A 1 177 ? -0.144 -24.031 -21.844 1 98.62 177 GLN A C 1
ATOM 1369 O O . GLN A 1 177 ? -1.374 -23.953 -21.797 1 98.62 177 GLN A O 1
ATOM 1374 N N . THR A 1 178 ? 0.641 -22.969 -22 1 97.81 178 THR A N 1
ATOM 1375 C CA . THR A 1 178 ? 0.088 -21.625 -22 1 97.81 178 THR A CA 1
ATOM 1376 C C . THR A 1 178 ? -0.613 -21.312 -23.312 1 97.81 178 THR A C 1
ATOM 1378 O O . THR A 1 178 ? -0.516 -22.094 -24.266 1 97.81 178 THR A O 1
ATOM 1381 N N . PHE A 1 179 ? -1.363 -20.234 -23.375 1 97.62 179 PHE A N 1
ATOM 1382 C CA . PHE A 1 179 ? -2.127 -19.734 -24.516 1 97.62 179 PHE A CA 1
ATOM 1383 C C . PHE A 1 179 ? -1.332 -18.688 -25.281 1 97.62 179 PHE A C 1
ATOM 1385 O O . PHE A 1 179 ? -0.242 -18.297 -24.859 1 97.62 179 PHE A O 1
ATOM 1392 N N . ASN A 1 180 ? -1.844 -18.359 -26.438 1 97.19 180 ASN A N 1
ATOM 1393 C CA . ASN A 1 180 ? -1.243 -17.297 -27.25 1 97.19 180 ASN A CA 1
ATOM 1394 C C . ASN A 1 180 ? -1.493 -15.922 -26.641 1 97.19 180 ASN A C 1
ATOM 1396 O O . ASN A 1 180 ? -2.584 -15.367 -26.781 1 97.19 180 ASN A O 1
ATOM 1400 N N . LYS A 1 181 ? -0.5 -15.281 -26.125 1 94.94 181 LYS A N 1
ATOM 1401 C CA . LYS A 1 181 ? -0.619 -14.031 -25.375 1 94.94 181 LYS A CA 1
ATOM 1402 C C . LYS A 1 181 ? -0.958 -12.875 -26.312 1 94.94 181 LYS A C 1
ATOM 1404 O O . LYS A 1 181 ? -1.67 -11.945 -25.938 1 94.94 181 LYS A O 1
ATOM 1409 N N . LEU A 1 182 ? -0.377 -12.883 -27.484 1 94.5 182 LEU A N 1
ATOM 1410 C CA . LEU A 1 182 ? -0.68 -11.836 -28.453 1 94.5 182 LEU A CA 1
ATOM 1411 C C . LEU A 1 182 ? -2.152 -11.875 -28.859 1 94.5 182 LEU A C 1
ATOM 1413 O O . LEU A 1 182 ? -2.795 -10.828 -28.969 1 94.5 182 LEU A O 1
ATOM 1417 N N . TRP A 1 183 ? -2.605 -13.039 -29.078 1 96.38 183 TRP A N 1
ATOM 1418 C CA . TRP A 1 183 ? -4.02 -13.219 -29.375 1 96.38 183 TRP A CA 1
ATOM 1419 C C . TRP A 1 183 ? -4.891 -12.641 -28.266 1 96.38 183 TRP A C 1
ATOM 1421 O O . TRP A 1 183 ? -5.855 -11.922 -28.531 1 96.38 183 TRP A O 1
ATOM 1431 N N . LEU A 1 184 ? -4.629 -12.977 -27.047 1 96.94 184 LEU A N 1
ATOM 1432 C CA . LEU A 1 184 ? -5.422 -12.508 -25.906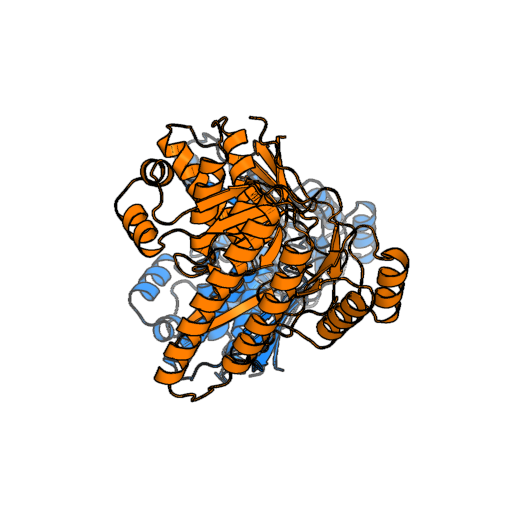 1 96.94 184 LEU A CA 1
ATOM 1433 C C . LEU A 1 184 ? -5.441 -10.984 -25.844 1 96.94 184 LEU A C 1
ATOM 1435 O O . LEU A 1 184 ? -6.492 -10.383 -25.609 1 96.94 184 LEU A O 1
ATOM 1439 N N . LYS A 1 185 ? -4.273 -10.422 -26 1 95.69 185 LYS A N 1
ATOM 1440 C CA . LYS A 1 185 ? -4.172 -8.969 -26 1 95.69 185 LYS A CA 1
ATOM 1441 C C . LYS A 1 185 ? -5.074 -8.344 -27.062 1 95.69 185 LYS A C 1
ATOM 1443 O O . LYS A 1 185 ? -5.785 -7.375 -26.797 1 95.69 185 LYS A O 1
ATOM 1448 N N . GLU A 1 186 ? -5.043 -8.875 -28.219 1 96.31 186 GLU A N 1
ATOM 1449 C CA . GLU A 1 186 ? -5.859 -8.383 -29.328 1 96.31 186 GLU A CA 1
ATOM 1450 C C . GLU A 1 186 ? -7.348 -8.578 -29.047 1 96.31 186 GLU A C 1
ATOM 1452 O O . GLU A 1 186 ? -8.156 -7.695 -29.312 1 96.31 186 GLU A O 1
ATOM 1457 N N . GLU A 1 187 ? -7.703 -9.758 -28.547 1 96.81 187 GLU A N 1
ATOM 1458 C CA . GLU A 1 187 ? -9.102 -10.062 -28.234 1 96.81 187 GLU A CA 1
ATOM 1459 C C . GLU A 1 187 ? -9.648 -9.125 -27.172 1 96.81 187 GLU A C 1
ATOM 1461 O O . GLU A 1 187 ? -10.781 -8.648 -27.281 1 96.81 187 GLU A O 1
ATOM 1466 N N . LEU A 1 188 ? -8.852 -8.836 -26.156 1 96.31 188 LEU A N 1
ATOM 1467 C CA . LEU A 1 188 ? -9.289 -7.977 -25.062 1 96.31 188 LEU A CA 1
ATOM 1468 C C . LEU A 1 188 ? -9.461 -6.539 -25.531 1 96.31 188 LEU A C 1
ATOM 1470 O O . LEU A 1 188 ? -10.25 -5.785 -24.953 1 96.31 188 LEU A O 1
ATOM 1474 N N . ALA A 1 189 ? -8.773 -6.156 -26.562 1 95.69 189 ALA A N 1
ATOM 1475 C CA . ALA A 1 189 ? -8.852 -4.805 -27.109 1 95.69 189 ALA A CA 1
ATOM 1476 C C . ALA A 1 189 ? -10.086 -4.637 -27.984 1 95.69 189 ALA A C 1
ATOM 1478 O O . ALA A 1 189 ? -10.578 -3.523 -28.172 1 95.69 189 ALA A O 1
ATOM 1479 N N . SER A 1 190 ? -10.625 -5.707 -28.469 1 96.5 190 SER A N 1
ATOM 1480 C CA . SER A 1 190 ? -11.625 -5.59 -29.516 1 96.5 190 SER A CA 1
ATOM 1481 C C . SER A 1 190 ? -12.969 -6.145 -29.062 1 96.5 190 SER A C 1
ATOM 1483 O O . SER A 1 190 ? -14.008 -5.84 -29.656 1 96.5 190 SER A O 1
ATOM 1485 N N . LYS A 1 191 ? -12.938 -6.973 -28.047 1 97.69 191 LYS A N 1
ATOM 1486 C CA . LYS A 1 191 ? -14.172 -7.645 -27.641 1 97.69 191 LYS A CA 1
ATOM 1487 C C . LYS A 1 191 ? -14.484 -7.367 -26.172 1 97.69 191 LYS A C 1
ATOM 1489 O O . LYS A 1 191 ? -13.641 -6.848 -25.438 1 97.69 191 LYS A O 1
ATOM 1494 N N . SER A 1 192 ? -15.727 -7.754 -25.797 1 97.44 192 SER A N 1
ATOM 1495 C CA . SER A 1 192 ? -16.109 -7.695 -24.375 1 97.44 192 SER A CA 1
ATOM 1496 C C . SER A 1 192 ? -15.398 -8.781 -23.578 1 97.44 192 SER A C 1
ATOM 1498 O O . SER A 1 192 ? -14.961 -9.789 -24.141 1 97.44 192 SER A O 1
ATOM 1500 N N . LEU A 1 193 ? -15.289 -8.57 -22.328 1 98 193 LEU A N 1
ATOM 1501 C CA . LEU A 1 193 ? -14.633 -9.539 -21.453 1 98 193 LEU A CA 1
ATOM 1502 C C . LEU A 1 193 ? -15.375 -10.867 -21.453 1 98 193 LEU A C 1
ATOM 1504 O O . LEU A 1 193 ? -14.75 -11.93 -21.5 1 98 193 LEU A O 1
ATOM 1508 N N . SER A 1 194 ? -16.688 -10.82 -21.438 1 97.69 194 SER A N 1
ATOM 1509 C CA . SER A 1 194 ? -17.516 -12.023 -21.453 1 97.69 194 SER A CA 1
ATOM 1510 C C . SER A 1 194 ? -17.281 -12.844 -22.719 1 97.69 194 SER A C 1
ATOM 1512 O O . SER A 1 194 ? -17.234 -14.07 -22.656 1 97.69 194 SER A O 1
ATOM 1514 N N . ALA A 1 195 ? -17.109 -12.141 -23.766 1 98.06 195 ALA A N 1
ATOM 1515 C CA . ALA A 1 195 ? -16.844 -12.828 -25.031 1 98.06 195 ALA A CA 1
ATOM 1516 C C . ALA A 1 195 ? -15.492 -13.516 -25 1 98.06 195 ALA A C 1
ATOM 1518 O O . ALA A 1 195 ? -15.359 -14.664 -25.438 1 98.06 195 ALA A O 1
ATOM 1519 N N . VAL A 1 196 ? -14.508 -12.82 -24.516 1 98.38 196 VAL A N 1
ATOM 1520 C CA . VAL A 1 196 ? -13.141 -13.336 -24.5 1 98.38 196 VAL A CA 1
ATOM 1521 C C . VAL A 1 196 ? -13.062 -14.562 -23.594 1 98.38 196 VAL A C 1
ATOM 1523 O O . VAL A 1 196 ? -12.438 -15.562 -23.953 1 98.38 196 VAL A O 1
ATOM 1526 N N . VAL A 1 197 ? -13.688 -14.523 -22.438 1 98.06 197 VAL A N 1
ATOM 1527 C CA . VAL A 1 197 ? -13.641 -15.617 -21.469 1 98.06 197 VAL A CA 1
ATOM 1528 C C . VAL A 1 197 ? -14.43 -16.812 -22 1 98.06 197 VAL A C 1
ATOM 1530 O O . VAL A 1 197 ? -14.141 -17.953 -21.641 1 98.06 197 VAL A O 1
ATOM 1533 N N . GLY A 1 198 ? -15.359 -16.562 -22.875 1 97.06 198 GLY A N 1
ATOM 1534 C CA . GLY A 1 198 ? -16.172 -17.641 -23.422 1 97.06 198 GLY A CA 1
ATOM 1535 C C . GLY A 1 198 ? -15.539 -18.328 -24.609 1 97.06 198 GLY A C 1
ATOM 1536 O O . GLY A 1 198 ? -15.969 -19.406 -25.016 1 97.06 198 GLY A O 1
ATOM 1537 N N . GLU A 1 199 ? -14.492 -17.797 -25.094 1 97.5 199 GLU A N 1
ATOM 1538 C CA . GLU A 1 199 ? -13.82 -18.344 -26.281 1 97.5 199 GLU A CA 1
ATOM 1539 C C . GLU A 1 199 ? -12.781 -19.391 -25.875 1 97.5 199 GLU A C 1
ATOM 1541 O O . GLU A 1 199 ? -12.328 -19.422 -24.734 1 97.5 199 GLU A O 1
ATOM 1546 N N . ALA A 1 200 ? -12.484 -20.234 -26.859 1 97.38 200 ALA A N 1
ATOM 1547 C CA . ALA A 1 200 ? -11.312 -21.094 -26.719 1 97.38 200 ALA A CA 1
ATOM 1548 C C . ALA A 1 200 ? -10.023 -20.312 -26.922 1 97.38 200 ALA A C 1
ATOM 1550 O O . ALA A 1 200 ? -9.93 -19.484 -27.828 1 97.38 200 ALA A O 1
ATOM 1551 N N . TRP A 1 201 ? -9.164 -20.453 -26.016 1 98.31 201 TRP A N 1
ATOM 1552 C CA . TRP A 1 201 ? -7.887 -19.75 -26.141 1 98.31 201 TRP A CA 1
ATOM 1553 C C . TRP A 1 201 ? -6.871 -20.594 -26.906 1 98.31 201 TRP A C 1
ATOM 1555 O O . TRP A 1 201 ? -6.52 -21.703 -26.469 1 98.31 201 TRP A O 1
ATOM 1565 N N . PRO A 1 202 ? -6.355 -20.094 -28.031 1 98.25 202 PRO A N 1
ATOM 1566 C CA . PRO A 1 202 ? -5.426 -20.875 -28.828 1 98.25 202 PRO A CA 1
ATOM 1567 C C . PRO A 1 202 ? -4.168 -21.281 -28.062 1 98.25 202 PRO A C 1
ATOM 1569 O O . PRO A 1 202 ? -3.543 -20.438 -27.422 1 98.25 202 PRO A O 1
ATOM 1572 N N . GLY A 1 203 ? -3.852 -22.531 -28.109 1 97.94 203 GLY A N 1
ATOM 1573 C CA . GLY A 1 203 ? -2.621 -23.047 -27.531 1 97.94 203 GLY A CA 1
ATOM 1574 C C . GLY A 1 203 ? -2.801 -23.531 -26.094 1 97.94 203 GLY A C 1
ATOM 1575 O O . GLY A 1 203 ? -1.967 -24.281 -25.594 1 97.94 203 GLY A O 1
ATOM 1576 N N . LEU A 1 204 ? -3.875 -23.109 -25.438 1 98.38 204 LEU A N 1
ATOM 1577 C CA . LEU A 1 204 ? -4.09 -23.453 -24.047 1 98.38 204 LEU A CA 1
ATOM 1578 C C . LEU A 1 204 ? -4.418 -24.922 -23.875 1 98.38 204 LEU A C 1
ATOM 1580 O O . LEU A 1 204 ? -5.297 -25.453 -24.562 1 98.38 204 LEU A O 1
ATOM 1584 N N . LYS A 1 205 ? -3.672 -25.609 -23.062 1 98.25 205 LYS A N 1
ATOM 1585 C CA . LYS A 1 205 ? -3.945 -26.984 -22.688 1 98.25 205 LYS A CA 1
ATOM 1586 C C . LYS A 1 205 ? -3.775 -27.203 -21.188 1 98.25 205 LYS A C 1
ATOM 1588 O O . LYS A 1 205 ? -2.762 -26.797 -20.609 1 98.25 205 LYS A O 1
ATOM 1593 N N . ILE A 1 206 ? -4.777 -27.719 -20.547 1 98.12 206 ILE A N 1
ATOM 1594 C CA . ILE A 1 206 ? -4.738 -28.094 -19.141 1 98.12 206 ILE A CA 1
ATOM 1595 C C . ILE A 1 206 ? -5.223 -29.531 -18.969 1 98.12 206 ILE A C 1
ATOM 1597 O O . ILE A 1 206 ? -6.367 -29.844 -19.312 1 98.12 206 ILE A O 1
ATOM 1601 N N . GLN A 1 207 ? -4.359 -30.359 -18.453 1 97.62 207 GLN A N 1
ATOM 1602 C CA . GLN A 1 207 ? -4.684 -31.781 -18.281 1 97.62 207 GLN A CA 1
ATOM 1603 C C . GLN A 1 207 ? -4.363 -32.25 -16.875 1 97.62 207 GLN A C 1
ATOM 1605 O O . GLN A 1 207 ? -3.254 -32.062 -16.375 1 97.62 207 GLN A O 1
ATOM 1610 N N . GLN A 1 208 ? -5.344 -32.938 -16.266 1 97.06 208 GLN A N 1
ATOM 1611 C CA . GLN A 1 208 ? -5.098 -33.531 -14.953 1 97.06 208 GLN A CA 1
ATOM 1612 C C . GLN A 1 208 ? -4.207 -34.781 -15.078 1 97.06 208 GLN A C 1
ATOM 1614 O O . GLN A 1 208 ? -4.379 -35.562 -15.992 1 97.06 208 GLN A O 1
ATOM 1619 N N . LEU A 1 209 ? -3.295 -34.875 -14.195 1 97.81 209 LEU A N 1
ATOM 1620 C CA . LEU A 1 209 ? -2.43 -36.062 -14.133 1 97.81 209 LEU A CA 1
ATOM 1621 C C . LEU A 1 209 ? -2.705 -36.875 -12.875 1 97.81 209 LEU A C 1
ATOM 1623 O O . LEU A 1 209 ? -2.949 -36.312 -11.805 1 97.81 209 LEU A O 1
ATOM 1627 N N . VAL A 1 210 ? -2.66 -38.156 -13.008 1 96.19 210 VAL A N 1
ATOM 1628 C CA . VAL A 1 210 ? -2.785 -39.062 -11.867 1 96.19 210 VAL A CA 1
ATOM 1629 C C . VAL A 1 210 ? -1.41 -39.594 -11.484 1 96.19 210 VAL A C 1
ATOM 1631 O O . VAL A 1 210 ? -0.763 -40.281 -12.273 1 96.19 210 VAL A O 1
ATOM 1634 N N . PRO A 1 211 ? -0.978 -39.25 -10.383 1 96 211 PRO A N 1
ATOM 1635 C CA . PRO A 1 211 ? 0.33 -39.781 -9.977 1 96 211 PRO A CA 1
ATOM 1636 C C . PRO A 1 211 ? 0.31 -41.281 -9.719 1 96 211 PRO A C 1
ATOM 1638 O O . PRO A 1 211 ? -0.678 -41.812 -9.203 1 96 211 PRO A O 1
ATOM 1641 N N . PRO A 1 212 ? 1.411 -41.938 -9.969 1 96.44 212 PRO A N 1
ATOM 1642 C CA . PRO A 1 212 ? 1.506 -43.375 -9.625 1 96.44 212 PRO A CA 1
ATOM 1643 C C . PRO A 1 212 ? 1.299 -43.625 -8.133 1 96.44 212 PRO A C 1
ATOM 1645 O O . PRO A 1 212 ? 1.714 -42.812 -7.297 1 96.44 212 PRO A O 1
ATOM 1648 N N . LYS A 1 213 ? 0.679 -44.688 -7.66 1 92.94 213 LYS A N 1
ATOM 1649 C CA . LYS A 1 213 ? 0.297 -45.031 -6.293 1 92.94 213 LYS A CA 1
ATOM 1650 C C . LYS A 1 213 ? 1.506 -45 -5.363 1 92.94 213 LYS A C 1
ATOM 1652 O O . LYS A 1 213 ? 1.4 -44.594 -4.211 1 92.94 213 LYS A O 1
ATOM 1657 N N . ASP A 1 214 ? 2.678 -45.406 -5.762 1 92.75 214 ASP A N 1
ATOM 1658 C CA . ASP A 1 214 ? 3.834 -45.531 -4.879 1 92.75 214 ASP A CA 1
ATOM 1659 C C . ASP A 1 214 ? 4.793 -44.375 -5.062 1 92.75 214 ASP A C 1
ATOM 1661 O O . ASP A 1 214 ? 5.918 -44.375 -4.555 1 92.75 214 ASP A O 1
ATOM 1665 N N . MET A 1 215 ? 4.258 -43.344 -5.684 1 96.19 215 MET A N 1
ATOM 1666 C CA . MET A 1 215 ? 5.066 -42.156 -5.863 1 96.19 215 MET A CA 1
ATOM 1667 C C . MET A 1 215 ? 4.773 -41.125 -4.773 1 96.19 215 MET A C 1
ATOM 1669 O O . MET A 1 215 ? 3.617 -40.938 -4.391 1 96.19 215 MET A O 1
ATOM 1673 N N . GLU A 1 216 ? 5.801 -40.531 -4.195 1 96.38 216 GLU A N 1
ATOM 1674 C CA . GLU A 1 216 ? 5.633 -39.469 -3.207 1 96.38 216 GLU A CA 1
ATOM 1675 C C . GLU A 1 216 ? 6.457 -38.25 -3.57 1 96.38 216 GLU A C 1
ATOM 1677 O O . GLU A 1 216 ? 7.551 -38.375 -4.129 1 96.38 216 GLU A O 1
ATOM 1682 N N . LEU A 1 217 ? 5.891 -37.125 -3.293 1 97.5 217 LEU A N 1
ATOM 1683 C CA . LEU A 1 217 ? 6.574 -35.844 -3.484 1 97.5 217 LEU A CA 1
ATOM 1684 C C . LEU A 1 217 ? 7.078 -35.312 -2.156 1 97.5 217 LEU A C 1
ATOM 1686 O O . LEU A 1 217 ? 6.297 -35.125 -1.22 1 97.5 217 LEU A O 1
ATOM 1690 N N . LEU A 1 218 ? 8.344 -35.094 -2.057 1 97.56 218 LEU A N 1
ATOM 1691 C CA . LEU A 1 218 ? 8.93 -34.406 -0.905 1 97.56 218 LEU A CA 1
ATOM 1692 C C . LEU A 1 218 ? 9.344 -32.969 -1.267 1 97.56 218 LEU A C 1
ATOM 1694 O O . LEU A 1 218 ? 9.773 -32.719 -2.393 1 97.56 218 LEU A O 1
ATOM 1698 N N . ILE A 1 219 ? 9.172 -32.125 -0.317 1 97.06 219 ILE A N 1
ATOM 1699 C CA . ILE A 1 219 ? 9.492 -30.703 -0.529 1 97.06 219 ILE A CA 1
ATOM 1700 C C . ILE A 1 219 ? 10.445 -30.219 0.561 1 97.06 219 ILE A C 1
ATOM 1702 O O . ILE A 1 219 ? 10.203 -30.453 1.748 1 97.06 219 ILE A O 1
ATOM 1706 N N . GLY A 1 220 ? 11.516 -29.609 0.177 1 96.69 220 GLY A N 1
ATOM 1707 C CA . GLY A 1 220 ? 12.453 -28.969 1.089 1 96.69 220 GLY A CA 1
ATOM 1708 C C . GLY A 1 220 ? 12.633 -27.484 0.823 1 96.69 220 GLY A C 1
ATOM 1709 O O . GLY A 1 220 ? 12.711 -27.062 -0.332 1 96.69 220 GLY A O 1
ATOM 1710 N N . TRP A 1 221 ? 12.656 -26.688 1.849 1 93.88 221 TRP A N 1
ATOM 1711 C CA . TRP A 1 221 ? 12.797 -25.234 1.755 1 93.88 221 TRP A CA 1
ATOM 1712 C C . TRP A 1 221 ? 14.188 -24.781 2.178 1 93.88 221 TRP A C 1
ATOM 1714 O O . TRP A 1 221 ? 14.68 -25.188 3.238 1 93.88 221 TRP A O 1
ATOM 1724 N N . SER A 1 222 ? 14.773 -23.984 1.324 1 91.12 222 SER A N 1
ATOM 1725 C CA . SER A 1 222 ? 16.156 -23.547 1.559 1 91.12 222 SER A CA 1
ATOM 1726 C C . SER A 1 222 ? 16.219 -22.5 2.658 1 91.12 222 SER A C 1
ATOM 1728 O O . SER A 1 222 ? 17.281 -22.266 3.24 1 91.12 222 SER A O 1
ATOM 1730 N N . GLN A 1 223 ? 15.078 -21.688 2.875 1 85.56 223 GLN A N 1
ATOM 1731 C CA . GLN A 1 223 ? 14.977 -20.609 3.859 1 85.56 223 GLN A CA 1
ATOM 1732 C C . GLN A 1 223 ? 15.836 -19.406 3.463 1 85.56 223 GLN A C 1
ATOM 1734 O O . GLN A 1 223 ? 16.125 -18.547 4.289 1 85.56 223 GLN A O 1
ATOM 1739 N N . GLN A 1 224 ? 16.344 -19.406 2.373 1 76.81 224 GLN A N 1
ATOM 1740 C CA . GLN A 1 224 ? 17.203 -18.312 1.911 1 76.81 224 GLN A CA 1
ATOM 1741 C C . GLN A 1 224 ? 16.641 -17.656 0.662 1 76.81 224 GLN A C 1
ATOM 1743 O O . GLN A 1 224 ? 16.484 -18.297 -0.377 1 76.81 224 GLN A O 1
ATOM 1748 N N . PRO A 1 225 ? 16.172 -16.312 0.968 1 60.72 225 PRO A N 1
ATOM 1749 C CA . PRO A 1 225 ? 15.742 -15.648 -0.267 1 60.72 225 PRO A CA 1
ATOM 1750 C C . PRO A 1 225 ? 16.891 -15.492 -1.271 1 60.72 225 PRO A C 1
ATOM 1752 O O . PRO A 1 225 ? 18.047 -15.359 -0.876 1 60.72 225 PRO A O 1
ATOM 1755 N N . ALA A 1 226 ? 16.594 -15.898 -2.51 1 54.97 226 ALA A N 1
ATOM 1756 C CA . ALA A 1 226 ? 17.656 -15.648 -3.49 1 54.97 226 ALA A CA 1
ATOM 1757 C C . ALA A 1 226 ? 17.953 -14.156 -3.596 1 54.97 226 ALA A C 1
ATOM 1759 O O . ALA A 1 226 ? 17.062 -13.32 -3.461 1 54.97 226 ALA A O 1
ATOM 1760 N N . SER A 1 227 ? 19.016 -13.656 -3.105 1 48.56 227 SER A N 1
ATOM 1761 C CA . SER A 1 227 ? 19.375 -12.273 -3.385 1 48.56 227 SER A CA 1
ATOM 1762 C C . SER A 1 227 ? 19.016 -11.883 -4.809 1 48.56 227 SER A C 1
ATOM 1764 O O . SER A 1 227 ? 19.234 -12.648 -5.75 1 48.56 227 SER A O 1
ATOM 1766 N N . THR A 1 228 ? 17.859 -11.156 -4.977 1 43.94 228 THR A N 1
ATOM 1767 C CA . THR A 1 228 ? 17.5 -10.664 -6.301 1 43.94 228 THR A CA 1
ATOM 1768 C C . THR A 1 228 ? 18.75 -10.32 -7.109 1 43.94 228 THR A C 1
ATOM 1770 O O . THR A 1 228 ? 18.672 -9.641 -8.133 1 43.94 228 THR A O 1
ATOM 1773 N N . SER A 1 229 ? 19.953 -10.484 -6.691 1 39.31 229 SER A N 1
ATOM 1774 C CA . SER A 1 229 ? 20.906 -9.984 -7.664 1 39.31 229 SER A CA 1
ATOM 1775 C C . SER A 1 229 ? 20.5 -10.359 -9.086 1 39.31 229 SER A C 1
ATOM 1777 O O . SER A 1 229 ? 20.344 -11.539 -9.406 1 39.31 229 SER A O 1
ATOM 1779 N N . ARG A 1 230 ? 19.672 -9.477 -9.641 1 40.03 230 ARG A N 1
ATOM 1780 C CA . ARG A 1 230 ? 19.562 -9.484 -11.102 1 40.03 230 ARG A CA 1
ATOM 1781 C C . ARG A 1 230 ? 20.859 -9.969 -11.734 1 40.03 230 ARG A C 1
ATOM 1783 O O . ARG A 1 230 ? 21.891 -9.297 -11.656 1 40.03 230 ARG A O 1
ATOM 1790 N N . LEU A 1 231 ? 21.094 -11.109 -11.586 1 37.84 231 LEU A N 1
ATOM 1791 C CA . LEU A 1 231 ? 22.141 -11.445 -12.547 1 37.84 231 LEU A CA 1
ATOM 1792 C C . LEU A 1 231 ? 21.812 -10.852 -13.922 1 37.84 231 LEU A C 1
ATOM 1794 O O . LEU A 1 231 ? 20.969 -11.383 -14.648 1 37.84 231 LEU A O 1
ATOM 1798 N N . VAL A 1 232 ? 21.531 -9.578 -13.969 1 35.81 232 VAL A N 1
ATOM 1799 C CA . VAL A 1 232 ? 21.375 -8.773 -15.18 1 35.81 232 VAL A CA 1
ATOM 1800 C C . VAL A 1 232 ? 22.203 -9.375 -16.312 1 35.81 232 VAL A C 1
ATOM 1802 O O . VAL A 1 232 ? 23.078 -10.203 -16.078 1 35.81 232 VAL A O 1
ATOM 1805 N N . ASP A 1 233 ? 22.625 -8.375 -17.219 1 35.66 233 ASP A N 1
ATOM 1806 C CA . ASP A 1 233 ? 22.797 -8.062 -18.641 1 35.66 233 ASP A CA 1
ATOM 1807 C C . ASP A 1 233 ? 23.906 -8.898 -19.25 1 35.66 233 ASP A C 1
ATOM 1809 O O . ASP A 1 233 ? 23.953 -9.086 -20.469 1 35.66 233 ASP A O 1
ATOM 1813 N N . LYS A 1 234 ? 25.172 -8.539 -18.797 1 37.5 234 LYS A N 1
ATOM 1814 C CA . LYS A 1 234 ? 26.188 -8.133 -19.766 1 37.5 234 LYS A CA 1
ATOM 1815 C C . LYS A 1 234 ? 26.672 -9.328 -20.594 1 37.5 234 LYS A C 1
ATOM 1817 O O . LYS A 1 234 ? 27.875 -9.531 -20.75 1 37.5 234 LYS A O 1
ATOM 1822 N N . THR A 1 235 ? 25.922 -10.367 -20.344 1 35.62 235 THR A N 1
ATOM 1823 C CA . THR A 1 235 ? 26.719 -11.227 -21.219 1 35.62 235 THR A CA 1
ATOM 1824 C C . THR A 1 235 ? 26.578 -10.812 -22.672 1 35.62 235 THR A C 1
ATOM 1826 O O . THR A 1 235 ? 25.469 -10.672 -23.188 1 35.62 235 THR A O 1
ATOM 1829 N N . ASN A 1 236 ? 27.391 -9.984 -23.078 1 37.59 236 ASN A N 1
ATOM 1830 C CA . ASN A 1 236 ? 27.766 -9.773 -24.469 1 37.59 236 ASN A CA 1
ATOM 1831 C C . ASN A 1 236 ? 27.703 -11.07 -25.281 1 37.59 236 ASN A C 1
ATOM 1833 O O . ASN A 1 236 ? 28.578 -11.328 -26.109 1 37.59 236 ASN A O 1
ATOM 1837 N N . ALA A 1 237 ? 27.188 -12.109 -24.766 1 42 237 ALA A N 1
ATOM 1838 C CA . ALA A 1 237 ? 27.25 -13.25 -25.672 1 42 237 ALA A CA 1
ATOM 1839 C C . ALA A 1 237 ? 26.5 -12.953 -26.969 1 42 237 ALA A C 1
ATOM 1841 O O . ALA A 1 237 ? 25.5 -12.242 -26.969 1 42 237 ALA A O 1
ATOM 1842 N N . ASN A 1 238 ? 27.047 -13.141 -28.094 1 51.56 238 ASN A N 1
ATOM 1843 C CA . ASN A 1 238 ? 26.531 -13.07 -29.453 1 51.56 238 ASN A CA 1
ATOM 1844 C C . ASN A 1 238 ? 25.031 -13.391 -29.5 1 51.56 238 ASN A C 1
ATOM 1846 O O . ASN A 1 238 ? 24.625 -14.508 -29.188 1 51.56 238 ASN A O 1
ATOM 1850 N N . LYS A 1 239 ? 24.234 -12.43 -29.531 1 55.66 239 LYS A N 1
ATOM 1851 C CA . LYS A 1 239 ? 22.781 -12.445 -29.609 1 55.66 239 LYS A CA 1
ATOM 1852 C C . LYS A 1 239 ? 22.281 -13.656 -30.391 1 55.66 239 LYS A C 1
ATOM 1854 O O . LYS A 1 239 ? 21.281 -14.281 -30.016 1 55.66 239 LYS A O 1
ATOM 1859 N N . ASN A 1 240 ? 23.016 -13.883 -31.516 1 59.44 240 ASN A N 1
ATOM 1860 C CA . ASN A 1 240 ? 22.641 -15.008 -32.375 1 59.44 240 ASN A CA 1
ATOM 1861 C C . ASN A 1 240 ? 22.844 -16.344 -31.656 1 59.44 240 ASN A C 1
ATOM 1863 O O . ASN A 1 240 ? 22.016 -17.25 -31.766 1 59.44 240 ASN A O 1
ATOM 1867 N N . ASN A 1 241 ? 23.891 -16.547 -31.047 1 67.94 241 ASN A N 1
ATOM 1868 C CA . ASN A 1 241 ? 24.188 -17.766 -30.297 1 67.94 241 ASN A CA 1
ATOM 1869 C C . ASN A 1 241 ? 23.219 -17.953 -29.141 1 67.94 241 ASN A C 1
ATOM 1871 O O . ASN A 1 241 ? 22.781 -19.078 -28.875 1 67.94 241 ASN A O 1
ATOM 1875 N N . LEU A 1 242 ? 22.781 -16.922 -28.734 1 77.31 242 LEU A N 1
ATOM 1876 C CA . LEU A 1 242 ? 21.828 -16.984 -27.641 1 77.31 242 LEU A CA 1
ATOM 1877 C C . LEU A 1 242 ? 20.453 -17.438 -28.141 1 77.31 242 LEU A C 1
ATOM 1879 O O . LEU A 1 242 ? 19.75 -18.188 -27.453 1 77.31 242 LEU A O 1
ATOM 1883 N N . ARG A 1 243 ? 20.297 -17.172 -29.391 1 82.44 243 ARG A N 1
ATOM 1884 C CA . ARG A 1 243 ? 19.016 -17.562 -29.969 1 82.44 243 ARG A CA 1
ATOM 1885 C C . ARG A 1 243 ? 18.969 -19.062 -30.25 1 82.44 243 ARG A C 1
ATOM 1887 O O . ARG A 1 243 ? 17.953 -19.703 -30.016 1 82.44 243 ARG A O 1
ATOM 1894 N N . THR A 1 244 ? 19.984 -19.531 -30.766 1 89.19 244 THR A N 1
ATOM 1895 C CA . THR A 1 244 ? 20.078 -20.953 -31.062 1 89.19 244 THR A CA 1
ATOM 1896 C C . THR A 1 244 ? 20.047 -21.766 -29.766 1 89.19 244 THR A C 1
ATOM 1898 O O . THR A 1 244 ? 19.375 -22.812 -29.703 1 89.19 244 THR A O 1
ATOM 1901 N N . GLU A 1 245 ? 20.734 -21.391 -28.828 1 91.62 245 GLU A N 1
ATOM 1902 C CA . GLU A 1 245 ? 20.766 -22.078 -27.531 1 91.62 245 GLU A CA 1
ATOM 1903 C C . GLU A 1 245 ? 19.391 -22.047 -26.875 1 91.62 245 GLU A C 1
ATOM 1905 O O . GLU A 1 245 ? 18.984 -23.031 -26.25 1 91.62 245 GLU A O 1
ATOM 1910 N N . TYR A 1 246 ? 18.781 -21.016 -27.031 1 92.19 246 TYR A N 1
ATOM 1911 C CA . TYR A 1 246 ? 17.438 -20.891 -26.469 1 92.19 246 TYR A CA 1
ATOM 1912 C C . TYR A 1 246 ? 16.469 -21.828 -27.156 1 92.19 246 TYR A C 1
ATOM 1914 O O . TYR A 1 246 ? 15.664 -22.5 -26.5 1 92.19 246 TYR A O 1
ATOM 1922 N N . ALA A 1 247 ? 16.547 -21.875 -28.453 1 94.12 247 ALA A N 1
ATOM 1923 C CA . ALA A 1 247 ? 15.688 -22.781 -29.219 1 94.12 247 ALA A CA 1
ATOM 1924 C C . ALA A 1 247 ? 15.938 -24.234 -28.812 1 94.12 247 ALA A C 1
ATOM 1926 O O . ALA A 1 247 ? 15 -25.031 -28.719 1 94.12 247 ALA A O 1
ATOM 1927 N N . LYS A 1 248 ? 17.156 -24.609 -28.688 1 96.12 248 LYS A N 1
ATOM 1928 C CA . LYS A 1 248 ? 17.516 -25.953 -28.234 1 96.12 248 LYS A CA 1
ATOM 1929 C C . LYS A 1 248 ? 16.969 -26.234 -26.844 1 96.12 248 LYS A C 1
ATOM 1931 O O . LYS A 1 248 ? 16.453 -27.328 -26.578 1 96.12 248 LYS A O 1
ATOM 1936 N N . PHE A 1 249 ? 17.109 -25.297 -25.984 1 96.31 249 PHE A N 1
ATOM 1937 C CA . PHE A 1 249 ? 16.578 -25.422 -24.641 1 96.31 249 PHE A CA 1
ATOM 1938 C C . PHE A 1 249 ? 15.086 -25.703 -24.672 1 96.31 249 PHE A C 1
ATOM 1940 O O . PHE A 1 249 ? 14.594 -26.594 -23.969 1 96.31 249 PHE A O 1
ATOM 1947 N N . LEU A 1 250 ? 14.344 -24.953 -25.484 1 97.31 250 LEU A N 1
ATOM 1948 C CA . LEU A 1 250 ? 12.898 -25.125 -25.594 1 97.31 250 LEU A CA 1
ATOM 1949 C C . LEU A 1 250 ? 12.547 -26.516 -26.109 1 97.31 250 LEU A C 1
ATOM 1951 O O . LEU A 1 250 ? 11.664 -27.172 -25.562 1 97.31 250 LEU A O 1
ATOM 1955 N N . ALA A 1 251 ? 13.258 -26.953 -27.109 1 98 251 ALA A N 1
ATOM 1956 C CA . ALA A 1 251 ? 13.008 -28.266 -27.688 1 98 251 ALA A CA 1
ATOM 1957 C C . ALA A 1 251 ? 13.289 -29.375 -26.688 1 98 251 ALA A C 1
ATOM 1959 O O . ALA A 1 251 ? 12.516 -30.344 -26.578 1 98 251 ALA A O 1
ATOM 1960 N N . ASP A 1 252 ? 14.391 -29.25 -26.031 1 98.44 252 ASP A N 1
ATOM 1961 C CA . ASP A 1 252 ? 14.789 -30.266 -25.062 1 98.44 252 ASP A CA 1
ATOM 1962 C C . ASP A 1 252 ? 13.836 -30.281 -23.875 1 98.44 252 ASP A C 1
ATOM 1964 O O . ASP A 1 252 ? 13.516 -31.359 -23.344 1 98.44 252 ASP A O 1
ATOM 1968 N N . SER A 1 253 ? 13.453 -29.141 -23.406 1 98.12 253 SER A N 1
ATOM 1969 C CA . SER A 1 253 ? 12.492 -29.062 -22.312 1 98.12 253 SER A CA 1
ATOM 1970 C C . SER A 1 253 ? 11.164 -29.703 -22.703 1 98.12 253 SER A C 1
ATOM 1972 O O . SER A 1 253 ? 10.57 -30.453 -21.922 1 98.12 253 SER A O 1
ATOM 1974 N N . ARG A 1 254 ? 10.703 -29.391 -23.922 1 98.44 254 ARG A N 1
ATOM 1975 C CA . ARG A 1 254 ? 9.461 -29.984 -24.422 1 98.44 254 ARG A CA 1
ATOM 1976 C C . ARG A 1 254 ? 9.547 -31.5 -24.422 1 98.44 254 ARG A C 1
ATOM 1978 O O . ARG A 1 254 ? 8.633 -32.188 -23.922 1 98.44 254 ARG A O 1
ATOM 1985 N N . LYS A 1 255 ? 10.602 -31.984 -24.969 1 98.69 255 LYS A N 1
ATOM 1986 C CA . LYS A 1 255 ? 10.805 -33.438 -25.016 1 98.69 255 LYS A CA 1
ATOM 1987 C C . LYS A 1 255 ? 10.805 -34.031 -23.609 1 98.69 255 LYS A C 1
ATOM 1989 O O . LYS A 1 255 ? 10.172 -35.062 -23.359 1 98.69 255 LYS A O 1
ATOM 1994 N N . CYS A 1 256 ? 11.469 -33.438 -22.734 1 98.75 256 CYS A N 1
ATOM 1995 C CA . CYS A 1 256 ? 11.602 -33.906 -21.359 1 98.75 256 CYS A CA 1
ATOM 1996 C C . CYS A 1 256 ? 10.234 -33.969 -20.672 1 98.75 256 CYS A C 1
ATOM 1998 O O . CYS A 1 256 ? 9.875 -35 -20.094 1 98.75 256 CYS A O 1
ATOM 2000 N N . VAL A 1 257 ? 9.469 -32.906 -20.766 1 98.81 257 VAL A N 1
ATOM 2001 C CA . VAL A 1 257 ? 8.188 -32.812 -20.062 1 98.81 257 VAL A CA 1
ATOM 2002 C C . VAL A 1 257 ? 7.195 -33.812 -20.672 1 98.81 257 VAL A C 1
ATOM 2004 O O . VAL A 1 257 ? 6.426 -34.438 -19.969 1 98.81 257 VAL A O 1
ATOM 2007 N N . LEU A 1 258 ? 7.195 -33.938 -22 1 98.69 258 LEU A N 1
ATOM 2008 C CA . LEU A 1 258 ? 6.309 -34.875 -22.656 1 98.69 258 LEU A CA 1
ATOM 2009 C C . LEU A 1 258 ? 6.621 -36.312 -22.203 1 98.69 258 LEU A C 1
ATOM 2011 O O . LEU A 1 258 ? 5.711 -37.125 -22 1 98.69 258 LEU A O 1
ATOM 2015 N N . GLN A 1 259 ? 7.879 -36.594 -22.062 1 98.75 259 GLN A N 1
ATOM 2016 C CA . GLN A 1 259 ? 8.273 -37.906 -21.562 1 98.75 259 GLN A CA 1
ATOM 2017 C C . GLN A 1 259 ? 7.82 -38.094 -20.109 1 98.75 259 GLN A C 1
ATOM 2019 O O . GLN A 1 259 ? 7.434 -39.188 -19.703 1 98.75 259 GLN A O 1
ATOM 2024 N N . MET A 1 260 ? 7.945 -37.094 -19.344 1 98.69 260 MET A N 1
ATOM 2025 C CA . MET A 1 260 ? 7.5 -37.156 -17.953 1 98.69 260 MET A CA 1
ATOM 2026 C C . MET A 1 260 ? 5.996 -37.406 -17.875 1 98.69 260 MET A C 1
ATOM 2028 O O . MET A 1 260 ? 5.539 -38.188 -17.047 1 98.69 260 MET A O 1
ATOM 2032 N N . ILE A 1 261 ? 5.219 -36.688 -18.719 1 98.62 261 ILE A N 1
ATOM 2033 C CA . ILE A 1 261 ? 3.777 -36.906 -18.797 1 98.62 261 ILE A CA 1
ATOM 2034 C C . ILE A 1 261 ? 3.49 -38.375 -19.125 1 98.62 261 ILE A C 1
ATOM 2036 O O . ILE A 1 261 ? 2.605 -39 -18.531 1 98.62 261 ILE A O 1
ATOM 2040 N N . ARG A 1 262 ? 4.254 -38.875 -20.078 1 98.44 262 ARG A N 1
ATOM 2041 C CA . ARG A 1 262 ? 4.125 -40.312 -20.391 1 98.44 262 ARG A CA 1
ATOM 2042 C C . ARG A 1 262 ? 4.375 -41.156 -19.172 1 98.44 262 ARG A C 1
ATOM 2044 O O . ARG A 1 262 ? 3.713 -42.188 -18.969 1 98.44 262 ARG A O 1
ATOM 2051 N N . GLY A 1 263 ? 5.336 -40.781 -18.406 1 98.38 263 GLY A N 1
ATOM 2052 C CA . GLY A 1 263 ? 5.594 -41.469 -17.172 1 98.38 263 GLY A CA 1
ATOM 2053 C C . GLY A 1 263 ? 4.387 -41.531 -16.25 1 98.38 263 GLY A C 1
ATOM 2054 O O . GLY A 1 263 ? 4.109 -42.531 -15.625 1 98.38 263 GLY A O 1
ATOM 2055 N N . PHE A 1 264 ? 3.689 -40.469 -16.125 1 98.12 264 PHE A N 1
ATOM 2056 C CA . PHE A 1 264 ? 2.463 -40.406 -15.336 1 98.12 264 PHE A CA 1
ATOM 2057 C C . PHE A 1 264 ? 1.404 -41.344 -15.93 1 98.12 264 PHE A C 1
ATOM 2059 O O . PHE A 1 264 ? 0.758 -42.094 -15.203 1 98.12 264 PHE A O 1
ATOM 2066 N N . GLU A 1 265 ? 1.242 -41.281 -17.234 1 97.5 265 GLU A N 1
ATOM 2067 C CA . GLU A 1 265 ? 0.222 -42.062 -17.922 1 97.5 265 GLU A CA 1
ATOM 2068 C C . GLU A 1 265 ? 0.476 -43.562 -17.781 1 97.5 265 GLU A C 1
ATOM 2070 O O . GLU A 1 265 ? -0.467 -44.344 -17.672 1 97.5 265 GLU A O 1
ATOM 2075 N N . GLU A 1 266 ? 1.69 -43.906 -17.719 1 97.94 266 GLU A N 1
ATOM 2076 C CA . GLU A 1 266 ? 2.074 -45.312 -17.641 1 97.94 266 GLU A CA 1
ATOM 2077 C C . GLU A 1 266 ? 2.357 -45.719 -16.203 1 97.94 266 GLU A C 1
ATOM 2079 O O . GLU A 1 266 ? 2.777 -46.844 -15.953 1 97.94 266 GLU A O 1
ATOM 2084 N N . ALA A 1 267 ? 2.199 -44.875 -15.266 1 97.31 267 ALA A N 1
ATOM 2085 C CA . ALA A 1 267 ? 2.508 -45.094 -13.859 1 97.31 267 ALA A CA 1
ATOM 2086 C C . ALA A 1 267 ? 3.941 -45.594 -13.68 1 97.31 267 ALA A C 1
ATOM 2088 O O . ALA A 1 267 ? 4.188 -46.562 -12.984 1 97.31 267 ALA A O 1
ATOM 2089 N N . ASN A 1 268 ? 4.801 -45 -14.461 1 97.62 268 ASN A N 1
ATOM 2090 C CA . ASN A 1 268 ? 6.215 -45.344 -14.492 1 97.62 268 ASN A CA 1
ATOM 2091 C C . ASN A 1 268 ? 7.059 -44.344 -13.695 1 97.62 268 ASN A C 1
ATOM 2093 O O . ASN A 1 268 ? 7.594 -43.406 -14.266 1 97.62 268 ASN A O 1
ATOM 2097 N N . ILE A 1 269 ? 7.289 -44.688 -12.445 1 97.88 269 ILE A N 1
ATOM 2098 C CA . ILE A 1 269 ? 7.984 -43.781 -11.531 1 97.88 269 ILE A CA 1
ATOM 2099 C C . ILE A 1 269 ? 9.422 -43.562 -12 1 97.88 269 ILE A C 1
ATOM 2101 O O . ILE A 1 269 ? 9.953 -42.469 -11.938 1 97.88 269 ILE A O 1
ATOM 2105 N N . ALA A 1 270 ? 10.047 -44.594 -12.477 1 97.44 270 ALA A N 1
ATOM 2106 C CA . ALA A 1 270 ? 11.438 -44.531 -12.922 1 97.44 270 ALA A CA 1
ATOM 2107 C C . ALA A 1 270 ? 11.594 -43.531 -14.062 1 97.44 270 ALA A C 1
ATOM 2109 O O . ALA A 1 270 ? 12.578 -42.781 -14.109 1 97.44 270 ALA A O 1
ATOM 2110 N N . LEU A 1 271 ? 10.648 -43.625 -14.953 1 98.31 271 LEU A N 1
ATOM 2111 C CA . LEU A 1 271 ? 10.68 -42.688 -16.062 1 98.31 271 LEU A CA 1
ATOM 2112 C C . LEU A 1 271 ? 10.516 -41.25 -15.586 1 98.31 271 LEU A C 1
ATOM 2114 O O . LEU A 1 271 ? 11.203 -40.344 -16.062 1 98.31 271 LEU A O 1
ATOM 2118 N N . ILE A 1 272 ? 9.594 -41 -14.688 1 98.62 272 ILE A N 1
ATOM 2119 C CA . ILE A 1 272 ? 9.375 -39.656 -14.109 1 98.62 272 ILE A CA 1
ATOM 2120 C C . ILE A 1 272 ? 10.648 -39.188 -13.43 1 98.62 272 ILE A C 1
ATOM 2122 O O . ILE A 1 272 ? 11.094 -38.062 -13.664 1 98.62 272 ILE A O 1
ATOM 2126 N N . GLN A 1 273 ? 11.273 -40.031 -12.656 1 98.38 273 GLN A N 1
ATOM 2127 C CA . GLN A 1 273 ? 12.508 -39.688 -11.945 1 98.38 273 GLN A CA 1
ATOM 2128 C C . GLN A 1 273 ? 13.625 -39.344 -12.922 1 98.38 273 GLN A C 1
ATOM 2130 O O . GLN A 1 273 ? 14.367 -38.375 -12.711 1 98.38 273 GLN A O 1
ATOM 2135 N N . LYS A 1 274 ? 13.742 -40.156 -13.914 1 98.38 274 LYS A N 1
ATOM 2136 C CA . LYS A 1 274 ? 14.758 -39.875 -14.938 1 98.38 274 LYS A CA 1
ATOM 2137 C C . LYS A 1 274 ? 14.586 -38.5 -15.555 1 98.38 274 LYS A C 1
ATOM 2139 O O . LYS A 1 274 ? 15.562 -37.781 -15.734 1 98.38 274 LYS A O 1
ATOM 2144 N N . GLN A 1 275 ? 13.344 -38.156 -15.859 1 98.69 275 GLN A N 1
ATOM 2145 C CA . GLN A 1 275 ? 13.078 -36.875 -16.516 1 98.69 275 GLN A CA 1
ATOM 2146 C C . GLN A 1 275 ? 13.281 -35.719 -15.562 1 98.69 275 GLN A C 1
ATOM 2148 O O . GLN A 1 275 ? 13.672 -34.625 -15.977 1 98.69 275 GLN A O 1
ATOM 2153 N N . ILE A 1 276 ? 13.086 -35.938 -14.227 1 98.5 276 ILE A N 1
ATOM 2154 C CA . ILE A 1 276 ? 13.422 -34.906 -13.234 1 98.5 276 ILE A CA 1
ATOM 2155 C C . ILE A 1 276 ? 14.906 -34.594 -13.305 1 98.5 276 ILE A C 1
ATOM 2157 O O . ILE A 1 276 ? 15.305 -33.438 -13.305 1 98.5 276 ILE A O 1
ATOM 2161 N N . GLY A 1 277 ? 15.688 -35.594 -13.383 1 98 277 GLY A N 1
ATOM 2162 C CA . GLY A 1 277 ? 17.125 -35.438 -13.516 1 98 277 GLY A CA 1
ATOM 2163 C C . GLY A 1 277 ? 17.516 -34.656 -14.773 1 98 277 GLY A C 1
ATOM 2164 O O . GLY A 1 277 ? 18.375 -33.781 -14.734 1 98 277 GLY A O 1
ATOM 2165 N N . ILE A 1 278 ? 16.953 -35.062 -15.867 1 98.38 278 ILE A N 1
ATOM 2166 C CA . ILE A 1 278 ? 17.219 -34.406 -17.141 1 98.38 278 ILE A CA 1
ATOM 2167 C C . ILE A 1 278 ? 16.812 -32.938 -17.062 1 98.38 278 ILE A C 1
ATOM 2169 O O . ILE A 1 278 ? 17.547 -32.062 -17.484 1 98.38 278 ILE A O 1
ATOM 2173 N N . ASN A 1 279 ? 15.609 -32.688 -16.484 1 97.88 279 ASN A N 1
ATOM 2174 C CA . ASN A 1 279 ? 15.117 -31.328 -16.359 1 97.88 279 ASN A CA 1
ATOM 2175 C C . ASN A 1 279 ? 16.062 -30.484 -15.523 1 97.88 279 ASN A C 1
ATOM 2177 O O . ASN A 1 279 ? 16.297 -29.312 -15.836 1 97.88 279 ASN A O 1
ATOM 2181 N N . ARG A 1 280 ? 16.578 -31.031 -14.438 1 96.88 280 ARG A N 1
ATOM 2182 C CA . ARG A 1 280 ? 17.562 -30.312 -13.625 1 96.88 280 ARG A CA 1
ATOM 2183 C C . ARG A 1 280 ? 18.75 -29.875 -14.469 1 96.88 280 ARG A C 1
ATOM 2185 O O . ARG A 1 280 ? 19.172 -28.703 -14.398 1 96.88 280 ARG A O 1
ATOM 2192 N N . ARG A 1 281 ? 19.266 -30.766 -15.258 1 97.19 281 ARG A N 1
ATOM 2193 C CA . ARG A 1 281 ? 20.438 -30.469 -16.078 1 97.19 281 ARG A CA 1
ATOM 2194 C C . ARG A 1 281 ? 20.109 -29.391 -17.109 1 97.19 281 ARG A C 1
ATOM 2196 O O . ARG A 1 281 ? 20.938 -28.516 -17.391 1 97.19 281 ARG A O 1
ATOM 2203 N N . LEU A 1 282 ? 18.953 -29.484 -17.703 1 96.62 282 LEU A N 1
ATOM 2204 C CA . LEU A 1 282 ? 18.531 -28.484 -18.672 1 96.62 282 LEU A CA 1
ATOM 2205 C C . LEU A 1 282 ? 18.469 -27.109 -18.031 1 96.62 282 LEU A C 1
ATOM 2207 O O . LEU A 1 282 ? 18.922 -26.125 -18.609 1 96.62 282 LEU A O 1
ATOM 2211 N N . LEU A 1 283 ? 17.969 -27.016 -16.812 1 94.62 283 LEU A N 1
ATOM 2212 C CA . LEU A 1 283 ? 17.844 -25.734 -16.109 1 94.62 283 LEU A CA 1
ATOM 2213 C C . LEU A 1 283 ? 19.203 -25.219 -15.68 1 94.62 283 LEU A C 1
ATOM 2215 O O . LEU A 1 283 ? 19.438 -24 -15.703 1 94.62 283 LEU A O 1
ATOM 2219 N N . GLN A 1 284 ? 20.047 -26.141 -15.281 1 93.44 284 GLN A N 1
ATOM 2220 C CA . GLN A 1 284 ? 21.406 -25.734 -14.93 1 93.44 284 GLN A CA 1
ATOM 2221 C C . GLN A 1 284 ? 22.109 -25.078 -16.109 1 93.44 284 GLN A C 1
ATOM 2223 O O . GLN A 1 284 ? 22.781 -24.062 -15.953 1 93.44 284 GLN A O 1
ATOM 2228 N N . HIS A 1 285 ? 21.969 -25.734 -17.203 1 92.94 285 HIS A N 1
ATOM 2229 C CA . HIS A 1 285 ? 22.594 -25.203 -18.422 1 92.94 285 HIS A CA 1
ATOM 2230 C C . HIS A 1 285 ? 21.984 -23.859 -18.797 1 92.94 285 HIS A C 1
ATOM 2232 O O . HIS A 1 285 ? 22.703 -22.922 -19.141 1 92.94 285 HIS A O 1
ATOM 2238 N N . PHE A 1 286 ? 20.688 -23.781 -18.781 1 91 286 PHE A N 1
ATOM 2239 C CA . PHE A 1 286 ? 19.969 -22.547 -19.062 1 91 286 PHE A CA 1
ATOM 2240 C C . PHE A 1 286 ? 20.422 -21.422 -18.141 1 91 286 PHE A C 1
ATOM 2242 O O . PHE A 1 286 ? 20.672 -20.312 -18.594 1 91 286 PHE A O 1
ATOM 2249 N N . ALA A 1 287 ? 20.531 -21.734 -16.891 1 88.69 287 ALA A N 1
ATOM 2250 C CA . ALA A 1 287 ? 20.953 -20.766 -15.875 1 88.69 287 ALA A CA 1
ATOM 2251 C C . ALA A 1 287 ? 22.359 -20.266 -16.156 1 88.69 287 ALA A C 1
ATOM 2253 O O . ALA A 1 287 ? 22.641 -19.062 -16.016 1 88.69 287 ALA A O 1
ATOM 2254 N N . ALA A 1 288 ? 23.188 -21.141 -16.531 1 87.75 288 ALA A N 1
ATOM 2255 C CA . ALA A 1 288 ? 24.594 -20.797 -16.797 1 87.75 288 ALA A CA 1
ATOM 2256 C C . ALA A 1 288 ? 24.703 -19.859 -17.984 1 87.75 288 ALA A C 1
ATOM 2258 O O . ALA A 1 288 ? 25.453 -18.891 -17.953 1 87.75 288 ALA A O 1
ATOM 2259 N N . ILE A 1 289 ? 23.938 -20.141 -18.953 1 86 289 ILE A N 1
ATOM 2260 C CA . ILE A 1 289 ? 24.016 -19.375 -20.188 1 86 289 ILE A CA 1
ATOM 2261 C C . ILE A 1 289 ? 23.406 -18 -19.969 1 86 289 ILE A C 1
ATOM 2263 O O . ILE A 1 289 ? 23.859 -17 -20.547 1 86 289 ILE A O 1
ATOM 2267 N N . ASN A 1 290 ? 22.406 -17.891 -19.109 1 83.75 290 ASN A N 1
ATOM 2268 C CA . ASN A 1 290 ? 21.688 -16.641 -18.922 1 83.75 290 ASN A CA 1
ATOM 2269 C C . ASN A 1 290 ? 22.156 -15.922 -17.656 1 83.75 290 ASN A C 1
ATOM 2271 O O . ASN A 1 290 ? 21.641 -14.859 -17.328 1 83.75 290 ASN A O 1
ATOM 2275 N N . ASN A 1 291 ? 23.078 -16.516 -16.953 1 80.56 291 ASN A N 1
ATOM 2276 C CA . ASN A 1 291 ? 23.656 -15.938 -15.75 1 80.56 291 ASN A CA 1
ATOM 2277 C C . ASN A 1 291 ? 22.578 -15.656 -14.703 1 80.56 291 ASN A C 1
ATOM 2279 O O . ASN A 1 291 ? 22.5 -14.539 -14.18 1 80.56 291 ASN A O 1
ATOM 2283 N N . ILE A 1 292 ? 21.781 -16.625 -14.531 1 80.56 292 ILE A N 1
ATOM 2284 C CA . ILE A 1 292 ? 20.766 -16.547 -13.492 1 80.56 292 ILE A CA 1
ATOM 2285 C C . ILE A 1 292 ? 21.031 -17.594 -12.422 1 80.56 292 ILE A C 1
ATOM 2287 O O . ILE A 1 292 ? 21.594 -18.656 -12.711 1 80.56 292 ILE A O 1
ATOM 2291 N N . ALA A 1 293 ? 20.719 -17.203 -11.211 1 78.56 293 ALA A N 1
ATOM 2292 C CA . ALA A 1 293 ? 20.906 -18.141 -10.109 1 78.56 293 ALA A CA 1
ATOM 2293 C C . ALA A 1 293 ? 19.609 -18.906 -9.82 1 78.56 293 ALA A C 1
ATOM 2295 O O . ALA A 1 293 ? 18.719 -18.406 -9.133 1 78.56 293 ALA A O 1
ATOM 2296 N N . ILE A 1 294 ? 19.578 -20.078 -10.32 1 84.31 294 ILE A N 1
ATOM 2297 C CA . ILE A 1 294 ? 18.406 -20.906 -10.102 1 84.31 294 ILE A CA 1
ATOM 2298 C C . ILE A 1 294 ? 18.656 -21.859 -8.938 1 84.31 294 ILE A C 1
ATOM 2300 O O . ILE A 1 294 ? 17.844 -21.969 -8.016 1 84.31 294 ILE A O 1
ATOM 2304 N N . GLU A 1 295 ? 19.766 -22.5 -8.953 1 90.38 295 GLU A N 1
ATOM 2305 C CA . GLU A 1 295 ? 20.141 -23.5 -7.957 1 90.38 295 GLU A CA 1
ATOM 2306 C C . GLU A 1 295 ? 21.234 -22.969 -7.043 1 90.38 295 GLU A C 1
ATOM 2308 O O . GLU A 1 295 ? 22.422 -23.125 -7.348 1 90.38 295 GLU A O 1
ATOM 2313 N N . ILE A 1 296 ? 20.859 -22.438 -5.918 1 88 296 ILE A N 1
ATOM 2314 C CA . ILE A 1 296 ? 21.828 -21.938 -4.945 1 88 296 ILE A CA 1
ATOM 2315 C C . ILE A 1 296 ? 22.469 -23.109 -4.211 1 88 296 ILE A C 1
ATOM 2317 O O . ILE A 1 296 ? 21.938 -24.234 -4.238 1 88 296 ILE A O 1
ATOM 2321 N N . PRO A 1 297 ? 23.562 -22.922 -3.512 1 90.31 297 PRO A N 1
ATOM 2322 C CA . PRO A 1 297 ? 24.312 -24.016 -2.893 1 90.31 297 PRO A CA 1
ATOM 2323 C C . PRO A 1 297 ? 23.469 -24.859 -1.956 1 90.31 297 PRO A C 1
ATOM 2325 O O . PRO A 1 297 ? 23.547 -26.094 -1.979 1 90.31 297 PRO A O 1
ATOM 2328 N N . ARG A 1 298 ? 22.625 -24.234 -1.21 1 92.19 298 ARG A N 1
ATOM 2329 C CA . ARG A 1 298 ? 21.781 -24.969 -0.271 1 92.19 298 ARG A CA 1
ATOM 2330 C C . ARG A 1 298 ? 20.828 -25.906 -1.007 1 92.19 298 ARG A C 1
ATOM 2332 O O . ARG A 1 298 ? 20.516 -27 -0.524 1 92.19 298 ARG A O 1
ATOM 2339 N N . LEU A 1 299 ? 20.391 -25.5 -2.102 1 93.88 299 LEU A N 1
ATOM 2340 C CA . LEU A 1 299 ? 19.5 -26.344 -2.893 1 93.88 299 LEU A CA 1
ATOM 2341 C C . LEU A 1 299 ? 20.281 -27.469 -3.57 1 93.88 299 LEU A C 1
ATOM 2343 O O . LEU A 1 299 ? 19.75 -28.578 -3.744 1 93.88 299 LEU A O 1
ATOM 2347 N N . THR A 1 300 ? 21.5 -27.172 -3.922 1 94.75 300 THR A N 1
ATOM 2348 C CA . THR A 1 300 ? 22.359 -28.234 -4.418 1 94.75 300 THR A CA 1
ATOM 2349 C C . THR A 1 300 ? 22.516 -29.328 -3.363 1 94.75 300 THR A C 1
ATOM 2351 O O . THR A 1 300 ? 22.469 -30.516 -3.678 1 94.75 300 THR A O 1
ATOM 2354 N N . GLU A 1 301 ? 22.719 -28.875 -2.182 1 96.5 301 GLU A N 1
ATOM 2355 C CA . GLU A 1 301 ? 22.844 -29.828 -1.082 1 96.5 301 GLU A CA 1
ATOM 2356 C C . GLU A 1 301 ? 21.562 -30.641 -0.911 1 96.5 301 GLU A C 1
ATOM 2358 O O . GLU A 1 301 ? 21.625 -31.859 -0.704 1 96.5 301 GLU A O 1
ATOM 2363 N N . LEU A 1 302 ? 20.469 -30 -0.947 1 97.25 302 LEU A N 1
ATOM 2364 C CA . LEU A 1 302 ? 19.188 -30.672 -0.868 1 97.25 302 LEU A CA 1
ATOM 2365 C C . LEU A 1 302 ? 19.078 -31.766 -1.918 1 97.25 302 LEU A C 1
ATOM 2367 O O . LEU A 1 302 ? 18.672 -32.906 -1.606 1 97.25 302 LEU A O 1
ATOM 2371 N N . ILE A 1 303 ? 19.453 -31.484 -3.117 1 97.62 303 ILE A N 1
ATOM 2372 C CA . ILE A 1 303 ? 19.328 -32.375 -4.266 1 97.62 303 ILE A CA 1
ATOM 2373 C C . ILE A 1 303 ? 20.297 -33.562 -4.105 1 97.62 303 ILE A C 1
ATOM 2375 O O . ILE A 1 303 ? 19.906 -34.688 -4.328 1 97.62 303 ILE A O 1
ATOM 2379 N N . GLU A 1 304 ? 21.5 -33.281 -3.721 1 97.69 304 GLU A N 1
ATOM 2380 C CA . GLU A 1 304 ? 22.5 -34.344 -3.578 1 97.69 304 GLU A CA 1
ATOM 2381 C C . GLU A 1 304 ? 22.109 -35.312 -2.479 1 97.69 304 GLU A C 1
ATOM 2383 O O . GLU A 1 304 ? 22.312 -36.531 -2.621 1 97.69 304 GLU A O 1
ATOM 2388 N N . ILE A 1 305 ? 21.625 -34.812 -1.449 1 97.94 305 ILE A N 1
ATOM 2389 C CA . ILE A 1 305 ? 21.156 -35.656 -0.368 1 97.94 305 ILE A CA 1
ATOM 2390 C C . ILE A 1 305 ? 20.031 -36.562 -0.872 1 97.94 305 ILE A C 1
ATOM 2392 O O . ILE A 1 305 ? 20.047 -37.781 -0.656 1 97.94 305 ILE A O 1
ATOM 2396 N N . ALA A 1 306 ? 19.078 -36 -1.509 1 97.94 306 ALA A N 1
ATOM 2397 C CA . ALA A 1 306 ? 17.938 -36.75 -2.018 1 97.94 306 ALA A CA 1
ATOM 2398 C C . ALA A 1 306 ? 18.391 -37.844 -2.979 1 97.94 306 ALA A C 1
ATOM 2400 O O . ALA A 1 306 ? 17.875 -38.969 -2.939 1 97.94 306 ALA A O 1
ATOM 2401 N N . ASN A 1 307 ? 19.328 -37.531 -3.84 1 97.06 307 ASN A N 1
ATOM 2402 C CA . ASN A 1 307 ? 19.859 -38.5 -4.805 1 97.06 307 ASN A CA 1
ATOM 2403 C C . ASN A 1 307 ? 20.5 -39.688 -4.105 1 97.06 307 ASN A C 1
ATOM 2405 O O . ASN A 1 307 ? 20.375 -40.812 -4.574 1 97.06 307 ASN A O 1
ATOM 2409 N N . LYS A 1 308 ? 21.156 -39.438 -3.068 1 96.81 308 LYS A N 1
ATOM 2410 C CA . LYS A 1 308 ? 21.812 -40.5 -2.314 1 96.81 308 LYS A CA 1
ATOM 2411 C C . LYS A 1 308 ? 20.797 -41.5 -1.752 1 96.81 308 LYS A C 1
ATOM 2413 O O . LYS A 1 308 ? 21.109 -42.656 -1.515 1 96.81 308 LYS A O 1
ATOM 2418 N N . PHE A 1 309 ? 19.656 -41.062 -1.543 1 96.81 309 PHE A N 1
ATOM 2419 C CA . PHE A 1 309 ? 18.609 -41.906 -0.976 1 96.81 309 PHE A CA 1
ATOM 2420 C C . PHE A 1 309 ? 17.719 -42.469 -2.074 1 96.81 309 PHE A C 1
ATOM 2422 O O . PHE A 1 309 ? 16.641 -43 -1.795 1 96.81 309 PHE A O 1
ATOM 2429 N N . GLY A 1 310 ? 18.094 -42.312 -3.312 1 95.38 310 GLY A N 1
ATOM 2430 C CA . GLY A 1 310 ? 17.391 -42.906 -4.422 1 95.38 310 GLY A CA 1
ATOM 2431 C C . GLY A 1 310 ? 16.297 -42.031 -4.988 1 95.38 310 GLY A C 1
ATOM 2432 O O . GLY A 1 310 ? 15.531 -42.438 -5.867 1 95.38 310 GLY A O 1
ATOM 2433 N N . GLY A 1 311 ? 16.141 -40.844 -4.477 1 96.94 311 GLY A N 1
ATOM 2434 C CA . GLY A 1 311 ? 15.188 -39.906 -5.027 1 96.94 311 GLY A CA 1
ATOM 2435 C C . GLY A 1 311 ? 15.727 -39.125 -6.215 1 96.94 311 GLY A C 1
ATOM 2436 O O . GLY A 1 311 ? 16.938 -39.125 -6.477 1 96.94 311 GLY A O 1
ATOM 2437 N N . ALA A 1 312 ? 14.844 -38.594 -7.059 1 98.06 312 ALA A N 1
ATOM 2438 C CA . ALA A 1 312 ? 15.195 -37.625 -8.094 1 98.06 312 ALA A CA 1
ATOM 2439 C C . ALA A 1 312 ? 14.742 -36.219 -7.703 1 98.06 312 ALA A C 1
ATOM 2441 O O . ALA A 1 312 ? 13.586 -36 -7.348 1 98.06 312 ALA A O 1
ATOM 2442 N N . ALA A 1 313 ? 15.695 -35.281 -7.758 1 98 313 ALA A N 1
ATOM 2443 C CA . ALA A 1 313 ? 15.406 -34 -7.152 1 98 313 ALA A CA 1
ATOM 2444 C C . ALA A 1 313 ? 15.844 -32.844 -8.07 1 98 313 ALA A C 1
ATOM 2446 O O . ALA A 1 313 ? 16.719 -33.031 -8.922 1 98 313 ALA A O 1
ATOM 2447 N N . LYS A 1 314 ? 15.234 -31.719 -7.891 1 97 314 LYS A N 1
ATOM 2448 C CA . LYS A 1 314 ? 15.594 -30.469 -8.539 1 97 314 LYS A CA 1
ATOM 2449 C C . LYS A 1 314 ? 14.969 -29.281 -7.809 1 97 314 LYS A C 1
ATOM 2451 O O . LYS A 1 314 ? 14.227 -29.453 -6.84 1 97 314 LYS A O 1
ATOM 2456 N N . THR A 1 315 ? 15.32 -28.094 -8.281 1 94.62 315 THR A N 1
ATOM 2457 C CA . THR A 1 315 ? 14.695 -26.891 -7.766 1 94.62 315 THR A CA 1
ATOM 2458 C C . THR A 1 315 ? 13.281 -26.734 -8.328 1 94.62 315 THR A C 1
ATOM 2460 O O . THR A 1 315 ? 12.961 -27.281 -9.375 1 94.62 315 THR A O 1
ATOM 2463 N N . SER A 1 316 ? 12.438 -26.062 -7.629 1 93.69 316 SER A N 1
ATOM 2464 C CA . SER A 1 316 ? 11.117 -25.672 -8.117 1 93.69 316 SER A CA 1
ATOM 2465 C C . SER A 1 316 ? 11.008 -24.156 -8.281 1 93.69 316 SER A C 1
ATOM 2467 O O . SER A 1 316 ? 11.289 -23.406 -7.344 1 93.69 316 SER A O 1
ATOM 2469 N N . GLY A 1 317 ? 10.516 -23.734 -9.406 1 81.06 317 GLY A N 1
ATOM 2470 C CA . GLY A 1 317 ? 10.273 -22.312 -9.633 1 81.06 317 GLY A CA 1
ATOM 2471 C C . GLY A 1 317 ? 11.391 -21.625 -10.383 1 81.06 317 GLY A C 1
ATOM 2472 O O . GLY A 1 317 ? 12.281 -22.297 -10.922 1 81.06 317 GLY A O 1
ATOM 2473 N N . ALA A 1 318 ? 11.227 -20.281 -10.539 1 66.69 318 ALA A N 1
ATOM 2474 C CA . ALA A 1 318 ? 12.086 -19.469 -11.406 1 66.69 318 ALA A CA 1
ATOM 2475 C C . ALA A 1 318 ? 13.391 -19.109 -10.695 1 66.69 318 ALA A C 1
ATOM 2477 O O . ALA A 1 318 ? 14.289 -18.531 -11.297 1 66.69 318 ALA A O 1
ATOM 2478 N N . GLY A 1 319 ? 13.469 -19.609 -9.594 1 65 319 GLY A N 1
ATOM 2479 C CA . GLY A 1 319 ? 14.727 -19.281 -8.93 1 65 319 GLY A CA 1
ATOM 2480 C C . GLY A 1 319 ? 14.547 -18.406 -7.707 1 65 319 GLY A C 1
ATOM 2481 O O . GLY A 1 319 ? 13.438 -18.297 -7.172 1 65 319 GLY A O 1
ATOM 2482 N N . ASN A 1 320 ? 15.578 -18.078 -6.977 1 62.69 320 ASN A N 1
ATOM 2483 C CA . ASN A 1 320 ? 15.742 -17.172 -5.844 1 62.69 320 ASN A CA 1
ATOM 2484 C C . ASN A 1 320 ? 15.734 -17.922 -4.516 1 62.69 320 ASN A C 1
ATOM 2486 O O . ASN A 1 320 ? 15.391 -17.359 -3.479 1 62.69 320 ASN A O 1
ATOM 2490 N N . GLY A 1 321 ? 16.016 -19.188 -4.719 1 60.5 321 GLY A N 1
ATOM 2491 C CA . GLY A 1 321 ? 16.359 -19.922 -3.51 1 60.5 321 GLY A CA 1
ATOM 2492 C C . GLY A 1 321 ? 15.133 -20.391 -2.736 1 60.5 321 GLY A C 1
ATOM 2493 O O . GLY A 1 321 ? 15.172 -20.484 -1.508 1 60.5 321 GLY A O 1
ATOM 2494 N N . ASP A 1 322 ? 14.141 -20.828 -3.369 1 84.75 322 ASP A N 1
ATOM 2495 C CA . ASP A 1 322 ? 12.914 -21.156 -2.643 1 84.75 322 ASP A CA 1
ATOM 2496 C C . ASP A 1 322 ? 12.883 -22.641 -2.277 1 84.75 322 ASP A C 1
ATOM 2498 O O . ASP A 1 322 ? 13.648 -23.094 -1.421 1 84.75 322 ASP A O 1
ATOM 2502 N N . CYS A 1 323 ? 12.273 -23.422 -3.004 1 92.25 323 CYS A N 1
ATOM 2503 C CA . CYS A 1 323 ? 12.055 -24.812 -2.619 1 92.25 323 CYS A CA 1
ATOM 2504 C C . CYS A 1 323 ? 12.734 -25.766 -3.596 1 92.25 323 CYS A C 1
ATOM 2506 O O . CYS A 1 323 ? 12.93 -25.438 -4.766 1 92.25 323 CYS A O 1
ATOM 2508 N N . GLY A 1 324 ? 13.211 -26.891 -3.062 1 95.81 324 GLY A N 1
ATOM 2509 C CA . GLY A 1 324 ? 13.508 -28.062 -3.857 1 95.81 324 GLY A CA 1
ATOM 2510 C C . GLY A 1 324 ? 12.445 -29.156 -3.732 1 95.81 324 GLY A C 1
ATOM 2511 O O . GLY A 1 324 ? 11.766 -29.234 -2.711 1 95.81 324 GLY A O 1
ATOM 2512 N N . ILE A 1 325 ? 12.375 -29.969 -4.801 1 97.62 325 ILE A N 1
ATOM 2513 C CA . ILE A 1 325 ? 11.391 -31.047 -4.801 1 97.62 325 ILE A CA 1
ATOM 2514 C C . ILE A 1 325 ? 12.094 -32.375 -5.078 1 97.62 325 ILE A C 1
ATOM 2516 O O . ILE A 1 325 ? 13.117 -32.406 -5.766 1 97.62 325 ILE A O 1
ATOM 2520 N N . VAL A 1 326 ? 11.5 -33.469 -4.547 1 98.12 326 VAL A N 1
ATOM 2521 C CA . VAL A 1 326 ? 12.039 -34.812 -4.719 1 98.12 326 VAL A CA 1
ATOM 2522 C C . VAL A 1 326 ? 10.906 -35.781 -5.047 1 98.12 326 VAL A C 1
ATOM 2524 O O . VAL A 1 326 ? 9.883 -35.812 -4.355 1 98.12 326 VAL A O 1
ATOM 2527 N N . ILE A 1 327 ? 11.094 -36.531 -6.074 1 98.25 327 ILE A N 1
ATOM 2528 C CA . ILE A 1 327 ? 10.219 -37.656 -6.352 1 98.25 327 ILE A CA 1
ATOM 2529 C C . ILE A 1 327 ? 10.852 -38.938 -5.824 1 98.25 327 ILE A C 1
ATOM 2531 O O . ILE A 1 327 ? 11.969 -39.281 -6.207 1 98.25 327 ILE A O 1
ATOM 2535 N N . VAL A 1 328 ? 10.109 -39.594 -4.969 1 97.44 328 VAL A N 1
ATOM 2536 C CA . VAL A 1 328 ? 10.617 -40.844 -4.398 1 97.44 328 VAL A CA 1
ATOM 2537 C C . VAL A 1 328 ? 9.594 -41.938 -4.605 1 97.44 328 VAL A C 1
ATOM 2539 O O . VAL A 1 328 ? 8.461 -41.688 -5.02 1 97.44 328 VAL A O 1
ATOM 2542 N N . ASN A 1 329 ? 10.039 -43.156 -4.395 1 94.62 329 ASN A N 1
ATOM 2543 C CA . ASN A 1 329 ? 9.156 -44.312 -4.41 1 94.62 329 ASN A CA 1
ATOM 2544 C C . ASN A 1 329 ? 9.086 -44.969 -3.039 1 94.62 329 ASN A C 1
ATOM 2546 O O . ASN A 1 329 ? 9.57 -44.438 -2.051 1 94.62 329 ASN A O 1
ATOM 2550 N N . LYS A 1 330 ? 8.461 -46.156 -2.939 1 90.25 330 LYS A N 1
ATOM 2551 C CA . LYS A 1 330 ? 8.172 -46.844 -1.678 1 90.25 330 LYS A CA 1
ATOM 2552 C C . LYS A 1 330 ? 9.453 -47.312 -1.007 1 90.25 330 LYS A C 1
ATOM 2554 O O . LYS A 1 330 ? 9.477 -47.562 0.202 1 90.25 330 LYS A O 1
ATOM 2559 N N . ASP A 1 331 ? 10.492 -47.375 -1.691 1 92.5 331 ASP A N 1
ATOM 2560 C CA . ASP A 1 331 ? 11.727 -47.969 -1.175 1 92.5 331 ASP A CA 1
ATOM 2561 C C . ASP A 1 331 ? 12.594 -46.938 -0.489 1 92.5 331 ASP A C 1
ATOM 2563 O O . ASP A 1 331 ? 13.562 -47.25 0.193 1 92.5 331 ASP A O 1
ATOM 2567 N N . THR A 1 332 ? 12.266 -45.656 -0.687 1 93.94 332 THR A N 1
ATOM 2568 C CA . THR A 1 332 ? 13.094 -44.594 -0.162 1 93.94 332 THR A CA 1
ATOM 2569 C C . THR A 1 332 ? 12.875 -44.406 1.339 1 93.94 332 THR A C 1
ATOM 2571 O O . THR A 1 332 ? 11.734 -44.438 1.81 1 93.94 332 THR A O 1
ATOM 2574 N N . ASP A 1 333 ? 13.93 -44.312 2.064 1 96.38 333 ASP A N 1
ATOM 2575 C CA . ASP A 1 333 ? 13.867 -44 3.488 1 96.38 333 ASP A CA 1
ATOM 2576 C C . ASP A 1 333 ? 13.656 -42.5 3.713 1 96.38 333 ASP A C 1
ATOM 2578 O O . ASP A 1 333 ? 14.617 -41.75 3.977 1 96.38 333 ASP A O 1
ATOM 2582 N N . ILE A 1 334 ? 12.477 -42.094 3.773 1 96.38 334 ILE A N 1
ATOM 2583 C CA . ILE A 1 334 ? 12.102 -40.688 3.799 1 96.38 334 ILE A CA 1
ATOM 2584 C C . ILE A 1 334 ? 12.516 -40.062 5.133 1 96.38 334 ILE A C 1
ATOM 2586 O O . ILE A 1 334 ? 12.992 -38.938 5.172 1 96.38 334 ILE A O 1
ATOM 2590 N N . ASP A 1 335 ? 12.367 -40.781 6.188 1 96.62 335 ASP A N 1
ATOM 2591 C CA . ASP A 1 335 ? 12.688 -40.281 7.516 1 96.62 335 ASP A CA 1
ATOM 2592 C C . ASP A 1 335 ? 14.172 -39.906 7.621 1 96.62 335 ASP A C 1
ATOM 2594 O O . ASP A 1 335 ? 14.523 -38.844 8.133 1 96.62 335 ASP A O 1
ATOM 2598 N N . ARG A 1 336 ? 14.961 -40.812 7.172 1 97.12 336 ARG A N 1
ATOM 2599 C CA . ARG A 1 336 ? 16.391 -40.531 7.215 1 97.12 336 ARG A CA 1
ATOM 2600 C C . ARG A 1 336 ? 16.781 -39.406 6.289 1 97.12 336 ARG A C 1
ATOM 2602 O O . ARG A 1 336 ? 17.672 -38.594 6.605 1 97.12 336 ARG A O 1
ATOM 2609 N N . LEU A 1 337 ? 16.141 -39.375 5.137 1 97.5 337 LEU A N 1
ATOM 2610 C CA . LEU A 1 337 ? 16.375 -38.281 4.199 1 97.5 337 LEU A CA 1
ATOM 2611 C C . LEU A 1 337 ? 16.047 -36.938 4.844 1 97.5 337 LEU A C 1
ATOM 2613 O O . LEU A 1 337 ? 16.859 -36.031 4.785 1 97.5 337 LEU A O 1
ATOM 2617 N N . ARG A 1 338 ? 14.938 -36.781 5.496 1 97.38 338 ARG A N 1
ATOM 2618 C CA . ARG A 1 338 ? 14.508 -35.562 6.145 1 97.38 338 ARG A CA 1
ATOM 2619 C C . ARG A 1 338 ? 15.461 -35.156 7.266 1 97.38 338 ARG A C 1
ATOM 2621 O O . ARG A 1 338 ? 15.758 -33.969 7.453 1 97.38 338 ARG A O 1
ATOM 2628 N N . LYS A 1 339 ? 15.938 -36.156 7.973 1 97.5 339 LYS A N 1
ATOM 2629 C CA . LYS A 1 339 ? 16.891 -35.875 9.039 1 97.5 339 LYS A CA 1
ATOM 2630 C C . LYS A 1 339 ? 18.188 -35.281 8.492 1 97.5 339 LYS A C 1
ATOM 2632 O O . LYS A 1 339 ? 18.75 -34.375 9.102 1 97.5 339 LYS A O 1
ATOM 2637 N N . GLU A 1 340 ? 18.609 -35.844 7.383 1 97.62 340 GLU A N 1
ATOM 2638 C CA . GLU A 1 340 ? 19.812 -35.312 6.754 1 97.62 340 GLU A CA 1
ATOM 2639 C C . GLU A 1 340 ? 19.594 -33.875 6.281 1 97.62 340 GLU A C 1
ATOM 2641 O O . GLU A 1 340 ? 20.516 -33.062 6.352 1 97.62 340 GLU A O 1
ATOM 2646 N N . TRP A 1 341 ? 18.406 -33.594 5.707 1 97.38 341 TRP A N 1
ATOM 2647 C CA . TRP A 1 341 ? 18.062 -32.219 5.328 1 97.38 341 TRP A CA 1
ATOM 2648 C C . TRP A 1 341 ? 18.172 -31.281 6.527 1 97.38 341 TRP A C 1
ATOM 2650 O O . TRP A 1 341 ? 18.812 -30.234 6.449 1 97.38 341 TRP A O 1
ATOM 2660 N N . VAL A 1 342 ? 17.641 -31.656 7.617 1 97 342 VAL A N 1
ATOM 2661 C CA . VAL A 1 342 ? 17.609 -30.828 8.82 1 97 342 VAL A CA 1
ATOM 2662 C C . VAL A 1 342 ? 19.047 -30.578 9.305 1 97 342 VAL A C 1
ATOM 2664 O O . VAL A 1 342 ? 19.375 -29.453 9.688 1 97 342 VAL A O 1
ATOM 2667 N N . LYS A 1 343 ? 19.828 -31.547 9.219 1 97 343 LYS A N 1
ATOM 2668 C CA . LYS A 1 343 ? 21.219 -31.422 9.617 1 97 343 LYS A CA 1
ATOM 2669 C C . LYS A 1 343 ? 21.953 -30.406 8.75 1 97 343 LYS A C 1
ATOM 2671 O O . LYS A 1 343 ? 22.969 -29.844 9.172 1 97 343 LYS A O 1
ATOM 2676 N N . ASN A 1 344 ? 21.453 -30.25 7.598 1 95.88 344 ASN A N 1
ATOM 2677 C CA . ASN A 1 344 ? 22.109 -29.344 6.66 1 95.88 344 ASN A CA 1
ATOM 2678 C C . ASN A 1 344 ? 21.297 -28.062 6.469 1 95.88 344 ASN A C 1
ATOM 2680 O O . ASN A 1 344 ? 21.359 -27.438 5.41 1 95.88 344 ASN A O 1
ATOM 2684 N N . ASP A 1 345 ? 20.375 -27.688 7.293 1 94.38 345 ASP A N 1
ATOM 2685 C CA . ASP A 1 345 ? 19.641 -26.422 7.395 1 94.38 345 ASP A CA 1
ATOM 2686 C C . ASP A 1 345 ? 18.594 -26.312 6.285 1 94.38 345 ASP A C 1
ATOM 2688 O O . ASP A 1 345 ? 18.328 -25.219 5.785 1 94.38 345 ASP A O 1
ATOM 2692 N N . ILE A 1 346 ? 18.188 -27.438 5.812 1 95.38 346 ILE A N 1
ATOM 2693 C CA . ILE A 1 346 ? 17.047 -27.516 4.898 1 95.38 346 ILE A CA 1
ATOM 2694 C C . ILE A 1 346 ? 15.789 -27.922 5.672 1 95.38 346 ILE A C 1
ATOM 2696 O O . ILE A 1 346 ? 15.797 -28.922 6.402 1 95.38 346 ILE A O 1
ATOM 2700 N N . LEU A 1 347 ? 14.758 -27.172 5.551 1 95.5 347 LEU A N 1
ATOM 2701 C CA . LEU A 1 347 ? 13.531 -27.469 6.289 1 95.5 347 LEU A CA 1
ATOM 2702 C C . LEU A 1 347 ? 12.578 -28.312 5.449 1 95.5 347 LEU A C 1
ATOM 2704 O O . LEU A 1 347 ? 12.078 -27.844 4.422 1 95.5 347 LEU A O 1
ATOM 2708 N N . PRO A 1 348 ? 12.344 -29.531 5.844 1 96.81 348 PRO A N 1
ATOM 2709 C CA . PRO A 1 348 ? 11.305 -30.297 5.156 1 96.81 348 PRO A CA 1
ATOM 2710 C C . PRO A 1 348 ? 9.906 -29.719 5.355 1 96.81 348 PRO A C 1
ATOM 2712 O O . PRO A 1 348 ? 9.516 -29.406 6.484 1 96.81 348 PRO A O 1
ATOM 2715 N N . LEU A 1 349 ? 9.195 -29.516 4.297 1 94.81 349 LEU A N 1
ATOM 2716 C CA . LEU A 1 349 ? 7.824 -29.016 4.371 1 94.81 349 LEU A CA 1
ATOM 2717 C C . LEU A 1 349 ? 6.82 -30.156 4.215 1 94.81 349 LEU A C 1
ATOM 2719 O O . LEU A 1 349 ? 6.859 -30.891 3.227 1 94.81 349 LEU A O 1
ATOM 2723 N N . GLU A 1 350 ? 5.957 -30.266 5.168 1 92.69 350 GLU A N 1
ATOM 2724 C CA . GLU A 1 350 ? 4.973 -31.344 5.152 1 92.69 350 GLU A CA 1
ATOM 2725 C C . GLU A 1 350 ? 3.674 -30.906 4.492 1 92.69 350 GLU A C 1
ATOM 2727 O O . GLU A 1 350 ? 2.607 -30.938 5.109 1 92.69 350 GLU A O 1
ATOM 2732 N N . PHE A 1 351 ? 3.799 -30.562 3.283 1 92.69 351 PHE A N 1
ATOM 2733 C CA . PHE A 1 351 ? 2.643 -30.156 2.49 1 92.69 351 PHE A CA 1
ATOM 2734 C C . PHE A 1 351 ? 2.043 -31.359 1.761 1 92.69 351 PHE A C 1
ATOM 2736 O O . PHE A 1 351 ? 2.742 -32.344 1.481 1 92.69 351 PHE A O 1
ATOM 2743 N N . HIS A 1 352 ? 0.775 -31.266 1.496 1 93.5 352 HIS A N 1
ATOM 2744 C CA . HIS A 1 352 ? 0.057 -32.312 0.766 1 93.5 352 HIS A CA 1
ATOM 2745 C C . HIS A 1 352 ? -0.568 -31.75 -0.51 1 93.5 352 HIS A C 1
ATOM 2747 O O . HIS A 1 352 ? -0.74 -30.547 -0.646 1 93.5 352 HIS A O 1
ATOM 2753 N N . ILE A 1 353 ? -0.814 -32.719 -1.351 1 94.5 353 ILE A N 1
ATOM 2754 C CA . ILE A 1 353 ? -1.391 -32.344 -2.631 1 94.5 353 ILE A CA 1
ATOM 2755 C C . ILE A 1 353 ? -2.846 -31.906 -2.434 1 94.5 353 ILE A C 1
ATOM 2757 O O . ILE A 1 353 ? -3.615 -32.594 -1.771 1 94.5 353 ILE A O 1
ATOM 2761 N N . HIS A 1 354 ? -3.16 -30.734 -2.949 1 92 354 HIS A N 1
ATOM 2762 C CA . HIS A 1 354 ? -4.531 -30.234 -2.922 1 92 354 HIS A CA 1
ATOM 2763 C C . HIS A 1 354 ? -5.344 -30.797 -4.086 1 92 354 HIS A C 1
ATOM 2765 O O . HIS A 1 354 ? -4.891 -30.766 -5.234 1 92 354 HIS A O 1
ATOM 2771 N N . GLN A 1 355 ? -6.504 -31.328 -3.744 1 87.19 355 GLN A N 1
ATOM 2772 C CA . GLN A 1 355 ? -7.445 -31.734 -4.781 1 87.19 355 GLN A CA 1
ATOM 2773 C C . GLN A 1 355 ? -8.609 -30.766 -4.883 1 87.19 355 GLN A C 1
ATOM 2775 O O . GLN A 1 355 ? -9.234 -30.422 -3.873 1 87.19 355 GLN A O 1
ATOM 2780 N N . SER A 1 356 ? -8.648 -30.141 -6.031 1 78.88 356 SER A N 1
ATOM 2781 C CA . SER A 1 356 ? -9.68 -29.141 -6.207 1 78.88 356 SER A CA 1
ATOM 2782 C C . SER A 1 356 ? -11.07 -29.766 -6.27 1 78.88 356 SER A C 1
ATOM 2784 O O . SER A 1 356 ? -11.266 -30.781 -6.941 1 78.88 356 SER A O 1
ATOM 2786 N N . GLU A 1 357 ? -11.945 -29.344 -5.301 1 66.44 357 GLU A N 1
ATOM 2787 C CA . GLU A 1 357 ? -13.344 -29.781 -5.355 1 66.44 357 GLU A CA 1
ATOM 2788 C C . GLU A 1 357 ? -14.25 -28.641 -5.805 1 66.44 357 GLU A C 1
ATOM 2790 O O . GLU A 1 357 ? -14.266 -27.562 -5.191 1 66.44 357 GLU A O 1
ATOM 2795 N N . LEU A 1 358 ? -14.023 -27.984 -6.875 1 59.34 358 LEU A N 1
ATOM 2796 C CA . LEU A 1 358 ? -14.984 -26.922 -7.145 1 59.34 358 LEU A CA 1
ATOM 2797 C C . LEU A 1 358 ? -16.422 -27.438 -7.023 1 59.34 358 LEU A C 1
ATOM 2799 O O . LEU A 1 358 ? -16.797 -28.406 -7.691 1 59.34 358 LEU A O 1
ATOM 2803 N N . THR A 1 359 ? -17.109 -27.328 -5.793 1 49 359 THR A N 1
ATOM 2804 C CA . THR A 1 359 ? -18.516 -27.656 -5.551 1 49 359 THR A CA 1
ATOM 2805 C C . THR A 1 359 ? -19.422 -26.5 -5.938 1 49 359 THR A C 1
ATOM 2807 O O . THR A 1 359 ? -19.344 -25.422 -5.348 1 49 359 THR A O 1
ATOM 2810 N N . TYR A 1 360 ? -19.484 -25.984 -7.109 1 43.5 360 TYR A N 1
ATOM 2811 C CA . TYR A 1 360 ? -20.625 -25.062 -7.16 1 43.5 360 TYR A CA 1
ATOM 2812 C C . TYR A 1 360 ? -21.938 -25.828 -7.266 1 43.5 360 TYR A C 1
ATOM 2814 O O . TYR A 1 360 ? -21.984 -26.922 -7.84 1 43.5 360 TYR A O 1
ATOM 2822 N N . MET B 1 1 ? 24.266 9.453 4.551 1 91.81 1 MET B N 1
ATOM 2823 C CA . MET B 1 1 ? 22.812 9.469 4.637 1 91.81 1 MET B CA 1
ATOM 2824 C C . MET B 1 1 ? 22.312 10.812 5.168 1 91.81 1 MET B C 1
ATOM 2826 O O . MET B 1 1 ? 22.828 11.328 6.156 1 91.81 1 MET B O 1
ATOM 2830 N N . ILE B 1 2 ? 21.547 11.516 4.465 1 95.25 2 ILE B N 1
ATOM 2831 C CA . ILE B 1 2 ? 20.922 12.789 4.805 1 95.25 2 ILE B CA 1
ATOM 2832 C C . ILE B 1 2 ? 19.578 12.539 5.508 1 95.25 2 ILE B C 1
ATOM 2834 O O . ILE B 1 2 ? 18.812 11.664 5.102 1 95.25 2 ILE B O 1
ATOM 2838 N N . THR B 1 3 ? 19.391 13.242 6.621 1 96.94 3 THR B N 1
ATOM 2839 C CA . THR B 1 3 ? 18.109 13.133 7.305 1 96.94 3 THR B CA 1
ATOM 2840 C C . THR B 1 3 ? 17.484 14.516 7.496 1 96.94 3 THR B C 1
ATOM 2842 O O . THR B 1 3 ? 18.156 15.461 7.906 1 96.94 3 THR B O 1
ATOM 2845 N N . GLU B 1 4 ? 16.312 14.656 7.105 1 96.81 4 GLU B N 1
ATOM 2846 C CA . GLU B 1 4 ? 15.5 15.844 7.332 1 96.81 4 GLU B CA 1
ATOM 2847 C C . GLU B 1 4 ? 14.266 15.523 8.172 1 96.81 4 GLU B C 1
ATOM 2849 O O . GLU B 1 4 ? 13.844 14.367 8.25 1 96.81 4 GLU B O 1
ATOM 2854 N N . LYS B 1 5 ? 13.734 16.5 8.828 1 96.69 5 LYS B N 1
ATOM 2855 C CA . LYS B 1 5 ? 12.562 16.281 9.672 1 96.69 5 LYS B CA 1
ATOM 2856 C C . LYS B 1 5 ? 11.547 17.406 9.5 1 96.69 5 LYS B C 1
ATOM 2858 O O . LYS B 1 5 ? 11.883 18.5 9.016 1 96.69 5 LYS B O 1
ATOM 2863 N N . ALA B 1 6 ? 10.352 17.203 9.812 1 97.44 6 ALA B N 1
ATOM 2864 C CA . ALA B 1 6 ? 9.258 18.172 9.812 1 97.44 6 ALA B CA 1
ATOM 2865 C C . ALA B 1 6 ? 8.32 17.938 10.992 1 97.44 6 ALA B C 1
ATOM 2867 O O . ALA B 1 6 ? 8 16.781 11.328 1 97.44 6 ALA B O 1
ATOM 2868 N N . PRO B 1 7 ? 7.977 18.969 11.648 1 97.56 7 PRO B N 1
ATOM 2869 C CA . PRO B 1 7 ? 7.145 18.859 12.852 1 97.56 7 PRO B CA 1
ATOM 2870 C C . PRO B 1 7 ? 5.664 18.656 12.531 1 97.56 7 PRO B C 1
ATOM 2872 O O . PRO B 1 7 ? 5.203 19.062 11.461 1 97.56 7 PRO B O 1
ATOM 2875 N N . GLY B 1 8 ? 4.953 17.984 13.461 1 96.5 8 GLY B N 1
ATOM 2876 C CA . GLY B 1 8 ? 3.5 18.047 13.469 1 96.5 8 GLY B CA 1
ATOM 2877 C C . GLY B 1 8 ? 2.961 19.391 13.93 1 96.5 8 GLY B C 1
ATOM 2878 O O . GLY B 1 8 ? 3.732 20.297 14.266 1 96.5 8 GLY B O 1
ATOM 2879 N N . LYS B 1 9 ? 1.641 19.469 13.852 1 96.56 9 LYS B N 1
ATOM 2880 C CA . LYS B 1 9 ? 1.043 20.766 14.18 1 96.56 9 LYS B CA 1
ATOM 2881 C C . LYS B 1 9 ? -0.326 20.594 14.828 1 96.56 9 LYS B C 1
ATOM 2883 O O . LYS B 1 9 ? -0.915 19.5 14.766 1 96.56 9 LYS B O 1
ATOM 2888 N N . LEU B 1 10 ? -0.764 21.719 15.469 1 96.69 10 LEU B N 1
ATOM 2889 C CA . LEU B 1 10 ? -2.143 21.844 15.93 1 96.69 10 LEU B CA 1
ATOM 2890 C C . LEU B 1 10 ? -2.764 23.156 15.477 1 96.69 10 LEU B C 1
ATOM 2892 O O . LEU B 1 10 ? -2.066 24.156 15.336 1 96.69 10 LEU B O 1
ATOM 2896 N N . TYR B 1 11 ? -4.004 23.125 15.234 1 96.5 11 TYR B N 1
ATOM 2897 C CA . TYR B 1 11 ? -4.777 24.344 15.023 1 96.5 11 TYR B CA 1
ATOM 2898 C C . TYR B 1 11 ? -5.176 24.969 16.359 1 96.5 11 TYR B C 1
ATOM 2900 O O . TYR B 1 11 ? -5.637 24.281 17.266 1 96.5 11 TYR B O 1
ATOM 2908 N N . ILE B 1 12 ? -5.059 26.234 16.438 1 97.81 12 ILE B N 1
ATOM 2909 C CA . ILE B 1 12 ? -5.469 26.984 17.625 1 97.81 12 ILE B CA 1
ATOM 2910 C C . ILE B 1 12 ? -6.816 27.641 17.375 1 97.81 12 ILE B C 1
ATOM 2912 O O . ILE B 1 12 ? -7.66 27.703 18.266 1 97.81 12 ILE B O 1
ATOM 2916 N N . ALA B 1 13 ? -6.945 28.141 16.203 1 97.88 13 ALA B N 1
ATOM 2917 C CA . ALA B 1 13 ? -8.195 28.797 15.836 1 97.88 13 ALA B CA 1
ATOM 2918 C C . ALA B 1 13 ? -8.328 28.938 14.32 1 97.88 13 ALA B C 1
ATOM 2920 O O . ALA B 1 13 ? -7.32 28.922 13.602 1 97.88 13 ALA B O 1
ATOM 2921 N N . GLY B 1 14 ? -9.57 29.078 13.875 1 97.19 14 GLY B N 1
ATOM 2922 C CA . GLY B 1 14 ? -9.828 29.359 12.477 1 97.19 14 GLY B CA 1
ATOM 2923 C C . GLY B 1 14 ? -10.141 28.109 11.664 1 97.19 14 GLY B C 1
ATOM 2924 O O . GLY B 1 14 ? -10.297 28.188 10.445 1 97.19 14 GLY B O 1
ATOM 2925 N N . GLU B 1 15 ? -10.297 26.938 12.273 1 94.88 15 GLU B N 1
ATOM 2926 C CA . GLU B 1 15 ? -10.617 25.688 11.594 1 94.88 15 GLU B CA 1
ATOM 2927 C C . GLU B 1 15 ? -11.859 25.844 10.719 1 94.88 15 GLU B C 1
ATOM 2929 O O . GLU B 1 15 ? -12.789 26.562 11.078 1 94.88 15 GLU B O 1
ATOM 2934 N N . TYR B 1 16 ? -11.852 25.172 9.602 1 92.5 16 TYR B N 1
ATOM 2935 C CA . TYR B 1 16 ? -12.914 25.156 8.602 1 92.5 16 TYR B CA 1
ATOM 2936 C C . TYR B 1 16 ? -12.969 26.484 7.855 1 92.5 16 TYR B C 1
ATOM 2938 O O . TYR B 1 16 ? -13.023 26.5 6.625 1 92.5 16 TYR B O 1
ATOM 2946 N N . ALA B 1 17 ? -12.961 27.578 8.523 1 95.31 17 ALA B N 1
ATOM 2947 C CA . ALA B 1 17 ? -13.016 28.875 7.863 1 95.31 17 ALA B CA 1
ATOM 2948 C C . ALA B 1 17 ? -11.758 29.125 7.035 1 95.31 17 ALA B C 1
ATOM 2950 O O . ALA B 1 17 ? -11.812 29.781 5.992 1 95.31 17 ALA B O 1
ATOM 2951 N N . VAL B 1 18 ? -10.68 28.609 7.469 1 96.69 18 VAL B N 1
ATOM 2952 C CA . VAL B 1 18 ? -9.367 28.844 6.863 1 96.69 18 VAL B CA 1
ATOM 2953 C C . VAL B 1 18 ? -9.352 28.266 5.449 1 96.69 18 VAL B C 1
ATOM 2955 O O . VAL B 1 18 ? -8.477 28.609 4.648 1 96.69 18 VAL B O 1
ATOM 2958 N N . LEU B 1 19 ? -10.273 27.422 5.113 1 94.56 19 LEU B N 1
ATOM 2959 C CA . LEU B 1 19 ? -10.391 26.859 3.768 1 94.56 19 LEU B CA 1
ATOM 2960 C C . LEU B 1 19 ? -10.742 27.953 2.76 1 94.56 19 LEU B C 1
ATOM 2962 O O . LEU B 1 19 ? -10.516 27.797 1.559 1 94.56 19 LEU B O 1
ATOM 2966 N N . GLU B 1 20 ? -11.32 29.078 3.328 1 94.5 20 GLU B N 1
ATOM 2967 C CA . GLU B 1 20 ? -11.797 30.156 2.475 1 94.5 20 GLU B CA 1
ATOM 2968 C C . GLU B 1 20 ? -10.805 31.312 2.43 1 94.5 20 GLU B C 1
ATOM 2970 O O . GLU B 1 20 ? -10.016 31.5 3.361 1 94.5 20 GLU B O 1
ATOM 2975 N N . GLN B 1 21 ? -10.945 32.031 1.403 1 93.81 21 GLN B N 1
ATOM 2976 C CA . GLN B 1 21 ? -10.078 33.219 1.281 1 93.81 21 GLN B CA 1
ATOM 2977 C C . GLN B 1 21 ? -10.414 34.25 2.334 1 93.81 21 GLN B C 1
ATOM 2979 O O . GLN B 1 21 ? -11.578 34.406 2.729 1 93.81 21 GLN B O 1
ATOM 2984 N N . ASP B 1 22 ? -9.43 34.906 2.779 1 95.12 22 ASP B N 1
ATOM 2985 C CA . ASP B 1 22 ? -9.523 36.031 3.701 1 95.12 22 ASP B CA 1
ATOM 2986 C C . ASP B 1 22 ? -9.969 35.562 5.086 1 95.12 22 ASP B C 1
ATOM 2988 O O . ASP B 1 22 ? -10.547 36.344 5.848 1 95.12 22 ASP B O 1
ATOM 2992 N N . CYS B 1 23 ? -9.867 34.375 5.348 1 97.5 23 CYS B N 1
ATOM 2993 C CA . CYS B 1 23 ? -10.125 33.844 6.676 1 97.5 23 CYS B CA 1
ATOM 2994 C C . CYS B 1 23 ? -8.852 33.281 7.285 1 97.5 23 CYS B C 1
ATOM 2996 O O . CYS B 1 23 ? -8.438 32.156 6.953 1 97.5 23 CYS B O 1
ATOM 2998 N N . PRO B 1 24 ? -8.305 33.969 8.234 1 98.31 24 PRO B N 1
ATOM 2999 C CA . PRO B 1 24 ? -7.039 33.5 8.82 1 98.31 24 PRO B CA 1
ATOM 3000 C C . PRO B 1 24 ? -7.238 32.406 9.875 1 98.31 24 PRO B C 1
ATOM 3002 O O . PRO B 1 24 ? -8.352 32.219 10.367 1 98.31 24 PRO B O 1
ATOM 3005 N N . ALA B 1 25 ? -6.18 31.719 10.164 1 98.44 25 ALA B N 1
ATOM 3006 C CA . ALA B 1 25 ? -6.094 30.75 11.25 1 98.44 25 ALA B CA 1
ATOM 3007 C C . ALA B 1 25 ? -4.785 30.891 12.023 1 98.44 25 ALA B C 1
ATOM 3009 O O . ALA B 1 25 ? -3.848 31.547 11.547 1 98.44 25 ALA B O 1
ATOM 3010 N N . ILE B 1 26 ? -4.785 30.438 13.195 1 98.69 26 ILE B N 1
ATOM 3011 C CA . ILE B 1 26 ? -3.568 30.359 13.992 1 98.69 26 ILE B CA 1
ATOM 3012 C C . ILE B 1 26 ? -3.197 28.891 14.227 1 98.69 26 ILE B C 1
ATOM 3014 O O . ILE B 1 26 ? -4.043 28.094 14.625 1 98.69 26 ILE B O 1
ATOM 3018 N N . LEU B 1 27 ? -1.977 28.531 13.875 1 98.19 27 LEU B N 1
ATOM 3019 C CA . LEU B 1 27 ? -1.452 27.188 14.086 1 98.19 27 LEU B CA 1
ATOM 3020 C C . LEU B 1 27 ? -0.171 27.234 14.914 1 98.19 27 LEU B C 1
ATOM 3022 O O . LEU B 1 27 ? 0.466 28.281 15.023 1 98.19 27 LEU B O 1
ATOM 3026 N N . VAL B 1 28 ? 0.18 26.125 15.461 1 98 28 VAL B N 1
ATOM 3027 C CA . VAL B 1 28 ? 1.43 25.984 16.203 1 98 28 VAL B CA 1
ATOM 3028 C C . VAL B 1 28 ? 2.115 24.688 15.82 1 98 28 VAL B C 1
ATOM 3030 O O . VAL B 1 28 ? 1.455 23.656 15.641 1 98 28 VAL B O 1
ATOM 3033 N N . ALA B 1 29 ? 3.367 24.734 15.586 1 97.88 29 ALA B N 1
ATOM 3034 C CA . ALA B 1 29 ? 4.164 23.531 15.312 1 97.88 29 ALA B CA 1
ATOM 3035 C C . ALA B 1 29 ? 4.699 22.922 16.609 1 97.88 29 ALA B C 1
ATOM 3037 O O . ALA B 1 29 ? 5.113 23.641 17.516 1 97.88 29 ALA B O 1
ATOM 3038 N N . LEU B 1 30 ? 4.695 21.641 16.688 1 97.19 30 LEU B N 1
ATOM 3039 C CA . LEU B 1 30 ? 5.121 20.938 17.891 1 97.19 30 LEU B CA 1
ATOM 3040 C C . LEU B 1 30 ? 6.375 20.109 17.625 1 97.19 30 LEU B C 1
ATOM 3042 O O . LEU B 1 30 ? 6.727 19.859 16.469 1 97.19 30 LEU B O 1
ATOM 3046 N N . ASP B 1 31 ? 7.012 19.656 18.703 1 96.38 31 ASP B N 1
ATOM 3047 C CA . ASP B 1 31 ? 8.297 18.969 18.578 1 96.38 31 ASP B CA 1
ATOM 3048 C C . ASP B 1 31 ? 8.102 17.469 18.391 1 96.38 31 ASP B C 1
ATOM 3050 O O . ASP B 1 31 ? 8.82 16.672 19 1 96.38 31 ASP B O 1
ATOM 3054 N N . GLN B 1 32 ? 7.141 17.031 17.766 1 95.38 32 GLN B N 1
ATOM 3055 C CA . GLN B 1 32 ? 6.938 15.703 17.203 1 95.38 32 GLN B CA 1
ATOM 3056 C C . GLN B 1 32 ? 7.188 15.703 15.695 1 95.38 32 GLN B C 1
ATOM 3058 O O . GLN B 1 32 ? 6.648 16.547 14.969 1 95.38 32 GLN B O 1
ATOM 3063 N N . TYR B 1 33 ? 8.039 14.766 15.312 1 96.31 33 TYR B N 1
ATOM 3064 C CA . TYR B 1 33 ? 8.562 14.945 13.961 1 96.31 33 TYR B CA 1
ATOM 3065 C C . TYR B 1 33 ? 8.297 13.703 13.109 1 96.31 33 TYR B C 1
ATOM 3067 O O . TYR B 1 33 ? 8.203 12.594 13.633 1 96.31 33 TYR B O 1
ATOM 3075 N N . VAL B 1 34 ? 8.125 13.914 11.836 1 96.19 34 VAL B N 1
ATOM 3076 C CA . VAL B 1 34 ? 8.414 12.906 10.82 1 96.19 34 VAL B CA 1
ATOM 3077 C C . VAL B 1 34 ? 9.844 13.086 10.305 1 96.19 34 VAL B C 1
ATOM 3079 O O . VAL B 1 34 ? 10.266 14.211 10.023 1 96.19 34 VAL B O 1
ATOM 3082 N N . ARG B 1 35 ? 10.57 12.047 10.266 1 97.06 35 ARG B N 1
ATOM 3083 C CA . ARG B 1 35 ? 11.945 12.07 9.781 1 97.06 35 ARG B CA 1
ATOM 3084 C C . ARG B 1 35 ? 12.078 11.258 8.492 1 97.06 35 ARG B C 1
ATOM 3086 O O . ARG B 1 35 ? 11.562 10.141 8.398 1 97.06 35 ARG B O 1
ATOM 3093 N N . VAL B 1 36 ? 12.719 11.812 7.539 1 97.38 36 VAL B N 1
ATOM 3094 C CA . VAL B 1 36 ? 12.992 11.148 6.27 1 97.38 36 VAL B CA 1
ATOM 3095 C C . VAL B 1 36 ? 14.5 11.117 6.02 1 97.38 36 VAL B C 1
ATOM 3097 O O . VAL B 1 36 ? 15.148 12.164 5.949 1 97.38 36 VAL B O 1
ATOM 3100 N N . SER B 1 37 ? 14.984 9.922 5.887 1 97.75 37 SER B N 1
ATOM 3101 C CA . SER B 1 37 ? 16.391 9.711 5.539 1 97.75 37 SER B CA 1
ATOM 3102 C C . SER B 1 37 ? 16.531 9.273 4.086 1 97.75 37 SER B C 1
ATOM 3104 O O . SER B 1 37 ? 15.742 8.477 3.59 1 97.75 37 SER B O 1
ATOM 3106 N N . ILE B 1 38 ? 17.547 9.828 3.453 1 97.44 38 ILE B N 1
ATOM 3107 C CA . ILE B 1 38 ? 17.75 9.539 2.037 1 97.44 38 ILE B CA 1
ATOM 3108 C C . ILE B 1 38 ? 19.219 9.203 1.787 1 97.44 38 ILE B C 1
ATOM 3110 O O . ILE B 1 38 ? 20.109 9.836 2.355 1 97.44 38 ILE B O 1
ATOM 3114 N N . LYS B 1 39 ? 19.5 8.203 1.02 1 97.31 39 LYS B N 1
ATOM 3115 C CA . LYS B 1 39 ? 20.859 7.82 0.598 1 97.31 39 LYS B CA 1
ATOM 3116 C C . LYS B 1 39 ? 20.844 7.254 -0.819 1 97.31 39 LYS B C 1
ATOM 3118 O O . LYS B 1 39 ? 19.844 6.672 -1.255 1 97.31 39 LYS B O 1
ATOM 3123 N N . PRO B 1 40 ? 21.953 7.496 -1.539 1 95.94 40 PRO B N 1
ATOM 3124 C CA . PRO B 1 40 ? 22.016 6.863 -2.857 1 95.94 40 PRO B CA 1
ATOM 3125 C C . PRO B 1 40 ? 21.797 5.355 -2.801 1 95.94 40 PRO B C 1
ATOM 3127 O O . PRO B 1 40 ? 22.25 4.691 -1.866 1 95.94 40 PRO B O 1
ATOM 3130 N N . SER B 1 41 ? 21.031 4.906 -3.754 1 93.38 41 SER B N 1
ATOM 3131 C CA . SER B 1 41 ? 20.812 3.463 -3.822 1 93.38 41 SER B CA 1
ATOM 3132 C C . SER B 1 41 ? 22.078 2.738 -4.281 1 93.38 41 SER B C 1
ATOM 3134 O O . SER B 1 41 ? 22.859 3.287 -5.051 1 93.38 41 SER B O 1
ATOM 3136 N N . SER B 1 42 ? 22.203 1.493 -3.834 1 89.5 42 SER B N 1
ATOM 3137 C CA . SER B 1 42 ? 23.328 0.648 -4.25 1 89.5 42 SER B CA 1
ATOM 3138 C C . SER B 1 42 ? 22.984 -0.149 -5.504 1 89.5 42 SER B C 1
ATOM 3140 O O . SER B 1 42 ? 23.812 -0.883 -6.031 1 89.5 42 SER B O 1
ATOM 3142 N N . SER B 1 43 ? 21.812 -0.072 -5.984 1 85.12 43 SER B N 1
ATOM 3143 C CA . SER B 1 43 ? 21.344 -0.8 -7.152 1 85.12 43 SER B CA 1
ATOM 3144 C C . SER B 1 43 ? 20.625 0.131 -8.133 1 85.12 43 SER B C 1
ATOM 3146 O O . SER B 1 43 ? 20.641 1.352 -7.957 1 85.12 43 SER B O 1
ATOM 3148 N N . ASP B 1 44 ? 20.141 -0.455 -9.164 1 86.62 44 ASP B N 1
ATOM 3149 C CA . ASP B 1 44 ? 19.406 0.314 -10.172 1 86.62 44 ASP B CA 1
ATOM 3150 C C . ASP B 1 44 ? 17.953 0.485 -9.773 1 86.62 44 ASP B C 1
ATOM 3152 O O . ASP B 1 44 ? 17.141 1.03 -10.531 1 86.62 44 ASP B O 1
ATOM 3156 N N . THR B 1 45 ? 17.75 0.113 -8.547 1 88.06 45 THR B N 1
ATOM 3157 C CA . THR B 1 45 ? 16.391 0.226 -8.016 1 88.06 45 THR B CA 1
ATOM 3158 C C . THR B 1 45 ? 16.391 1.012 -6.703 1 88.06 45 THR B C 1
ATOM 3160 O O . THR B 1 45 ? 17.359 0.959 -5.941 1 88.06 45 THR B O 1
ATOM 3163 N N . GLY B 1 46 ? 15.359 1.81 -6.543 1 92.38 46 GLY B N 1
ATOM 3164 C CA . GLY B 1 46 ? 15.211 2.557 -5.305 1 92.38 46 GLY B CA 1
ATOM 3165 C C . GLY B 1 46 ? 14.211 1.936 -4.352 1 92.38 46 GLY B C 1
ATOM 3166 O O . GLY B 1 46 ? 13.445 1.052 -4.738 1 92.38 46 GLY B O 1
ATOM 3167 N N . LEU B 1 47 ? 14.297 2.438 -3.135 1 92.62 47 LEU B N 1
ATOM 3168 C CA . LEU B 1 47 ? 13.453 1.914 -2.068 1 92.62 47 LEU B CA 1
ATOM 3169 C C . LEU B 1 47 ? 12.852 3.049 -1.247 1 92.62 47 LEU B C 1
ATOM 3171 O O . LEU B 1 47 ? 13.531 4.027 -0.939 1 92.62 47 LEU B O 1
ATOM 3175 N N . ILE B 1 48 ? 11.578 2.973 -0.958 1 93.69 48 ILE B N 1
ATOM 3176 C CA . ILE B 1 48 ? 10.922 3.768 0.077 1 93.69 48 ILE B CA 1
ATOM 3177 C C . ILE B 1 48 ? 10.43 2.85 1.193 1 93.69 48 ILE B C 1
ATOM 3179 O O . ILE B 1 48 ? 9.594 1.975 0.96 1 93.69 48 ILE B O 1
ATOM 3183 N N . HIS B 1 49 ? 10.898 3.111 2.379 1 92.31 49 HIS B N 1
ATOM 3184 C CA . HIS B 1 49 ? 10.594 2.197 3.475 1 92.31 49 HIS B CA 1
ATOM 3185 C C . HIS B 1 49 ? 10.094 2.955 4.699 1 92.31 49 HIS B C 1
ATOM 3187 O O . HIS B 1 49 ? 10.656 3.986 5.074 1 92.31 49 HIS B O 1
ATOM 3193 N N . SER B 1 50 ? 8.938 2.459 5.211 1 90.12 50 SER B N 1
ATOM 3194 C CA . SER B 1 50 ? 8.461 2.926 6.508 1 90.12 50 SER B CA 1
ATOM 3195 C C . SER B 1 50 ? 7.785 1.802 7.285 1 90.12 50 SER B C 1
ATOM 3197 O O . SER B 1 50 ? 6.754 1.276 6.859 1 90.12 50 SER B O 1
ATOM 3199 N N . LYS B 1 51 ? 8.188 1.521 8.445 1 79.19 51 LYS B N 1
ATOM 3200 C CA . LYS B 1 51 ? 7.539 0.511 9.281 1 79.19 51 LYS B CA 1
ATOM 3201 C C . LYS B 1 51 ? 6.219 1.027 9.844 1 79.19 51 LYS B C 1
ATOM 3203 O O . LYS B 1 51 ? 5.242 0.282 9.93 1 79.19 51 LYS B O 1
ATOM 3208 N N . GLN B 1 52 ? 6.211 2.281 10.086 1 80 52 GLN B N 1
ATOM 3209 C CA . GLN B 1 52 ? 5.059 2.906 10.727 1 80 52 GLN B CA 1
ATOM 3210 C C . GLN B 1 52 ? 3.91 3.088 9.734 1 80 52 GLN B C 1
ATOM 3212 O O . GLN B 1 52 ? 2.742 3.117 10.125 1 80 52 GLN B O 1
ATOM 3217 N N . TYR B 1 53 ? 4.242 3.195 8.523 1 76.62 53 TYR B N 1
ATOM 3218 C CA . TYR B 1 53 ? 3.217 3.455 7.52 1 76.62 53 TYR B CA 1
ATOM 3219 C C . TYR B 1 53 ? 2.734 2.158 6.883 1 76.62 53 TYR B C 1
ATOM 3221 O O . TYR B 1 53 ? 2.086 2.178 5.836 1 76.62 53 TYR B O 1
ATOM 3229 N N . SER B 1 54 ? 3.006 1.083 7.473 1 76.88 54 SER B N 1
ATOM 3230 C CA . SER B 1 54 ? 2.572 -0.198 6.922 1 76.88 54 SER B CA 1
ATOM 3231 C C . SER B 1 54 ? 1.063 -0.225 6.711 1 76.88 54 SER B C 1
ATOM 3233 O O . SER B 1 54 ? 0.298 0.166 7.594 1 76.88 54 SER B O 1
ATOM 3235 N N . GLN B 1 55 ? 0.708 -0.491 5.488 1 76.31 55 GLN B N 1
ATOM 3236 C CA . GLN B 1 55 ? -0.702 -0.517 5.117 1 76.31 55 GLN B CA 1
ATOM 3237 C C . GLN B 1 55 ? -1.228 -1.948 5.047 1 76.31 55 GLN B C 1
ATOM 3239 O O . GLN B 1 55 ? -0.751 -2.752 4.242 1 76.31 55 GLN B O 1
ATOM 3244 N N . ASP B 1 56 ? -2.189 -2.145 5.949 1 80.69 56 ASP B N 1
ATOM 3245 C CA . ASP B 1 56 ? -2.779 -3.479 5.93 1 80.69 56 ASP B CA 1
ATOM 3246 C C . ASP B 1 56 ? -4.219 -3.434 5.426 1 80.69 56 ASP B C 1
ATOM 3248 O O . ASP B 1 56 ? -4.922 -4.449 5.441 1 80.69 56 ASP B O 1
ATOM 3252 N N . SER B 1 57 ? -4.602 -2.188 5 1 86.31 57 SER B N 1
ATOM 3253 C CA . SER B 1 57 ? -5.98 -2.041 4.547 1 86.31 57 SER B CA 1
ATOM 3254 C C . SER B 1 57 ? -6.094 -0.979 3.459 1 86.31 57 SER B C 1
ATOM 3256 O O . SER B 1 57 ? -5.32 -0.021 3.434 1 86.31 57 SER B O 1
ATOM 3258 N N . ILE B 1 58 ? -7.008 -1.225 2.598 1 86.88 58 ILE B N 1
ATOM 3259 C CA . ILE B 1 58 ? -7.375 -0.282 1.546 1 86.88 58 ILE B CA 1
ATOM 3260 C C . ILE B 1 58 ? -8.867 0.032 1.635 1 86.88 58 ILE B C 1
ATOM 3262 O O . ILE B 1 58 ? -9.695 -0.877 1.714 1 86.88 58 ILE B O 1
ATOM 3266 N N . HIS B 1 59 ? -9.156 1.329 1.695 1 87.75 59 HIS B N 1
ATOM 3267 C CA . HIS B 1 59 ? -10.547 1.763 1.645 1 87.75 59 HIS B CA 1
ATOM 3268 C C . HIS B 1 59 ? -10.945 2.186 0.233 1 87.75 59 HIS B C 1
ATOM 3270 O O . HIS B 1 59 ? -10.125 2.734 -0.506 1 87.75 59 HIS B O 1
ATOM 3276 N N . TRP B 1 60 ? -12.156 1.836 -0.089 1 89.62 60 TRP B N 1
ATOM 3277 C CA . TRP B 1 60 ? -12.602 2.162 -1.439 1 89.62 60 TRP B CA 1
ATOM 3278 C C . TRP B 1 60 ? -14.07 2.568 -1.442 1 89.62 60 TRP B C 1
ATOM 3280 O O . TRP B 1 60 ? -14.805 2.293 -0.486 1 89.62 60 TRP B O 1
ATOM 3290 N N . VAL B 1 61 ? -14.492 3.373 -2.406 1 89.31 61 VAL B N 1
ATOM 3291 C CA . VAL B 1 61 ? -15.875 3.771 -2.627 1 89.31 61 VAL B CA 1
ATOM 3292 C C . VAL B 1 61 ? -16.312 3.381 -4.039 1 89.31 61 VAL B C 1
ATOM 3294 O O . VAL B 1 61 ? -15.469 3.184 -4.918 1 89.31 61 VAL B O 1
ATOM 3297 N N . ARG B 1 62 ? -17.562 3.113 -4.113 1 90.25 62 ARG B N 1
ATOM 3298 C CA . ARG B 1 62 ? -18.094 2.797 -5.43 1 90.25 62 ARG B CA 1
ATOM 3299 C C . ARG B 1 62 ? -18.609 4.051 -6.129 1 90.25 62 ARG B C 1
ATOM 3301 O O . ARG B 1 62 ? -19.359 4.836 -5.543 1 90.25 62 ARG B O 1
ATOM 3308 N N . ARG B 1 63 ? -18.094 4.34 -7.281 1 87.12 63 ARG B N 1
ATOM 3309 C CA . ARG B 1 63 ? -18.594 5.387 -8.164 1 87.12 63 ARG B CA 1
ATOM 3310 C C . ARG B 1 63 ? -19.109 4.801 -9.477 1 87.12 63 ARG B C 1
ATOM 3312 O O . ARG B 1 63 ? -18.328 4.48 -10.367 1 87.12 63 ARG B O 1
ATOM 3319 N N . GLY B 1 64 ? -20.438 4.746 -9.617 1 83.19 64 GLY B N 1
ATOM 3320 C CA . GLY B 1 64 ? -20.984 3.992 -10.727 1 83.19 64 GLY B CA 1
ATOM 3321 C C . GLY B 1 64 ? -20.609 2.523 -10.703 1 83.19 64 GLY B C 1
ATOM 3322 O O . GLY B 1 64 ? -20.859 1.835 -9.711 1 83.19 64 GLY B O 1
ATOM 3323 N N . SER B 1 65 ? -19.891 2.092 -11.773 1 83.69 65 SER B N 1
ATOM 3324 C CA . SER B 1 65 ? -19.531 0.68 -11.867 1 83.69 65 SER B CA 1
ATOM 3325 C C . SER B 1 65 ? -18.078 0.451 -11.477 1 83.69 65 SER B C 1
ATOM 3327 O O . SER B 1 65 ? -17.594 -0.678 -11.539 1 83.69 65 SER B O 1
ATOM 3329 N N . LYS B 1 66 ? -17.5 1.459 -10.977 1 84.5 66 LYS B N 1
ATOM 3330 C CA . LYS B 1 66 ? -16.062 1.334 -10.734 1 84.5 66 LYS B CA 1
ATOM 3331 C C . LYS B 1 66 ? -15.742 1.465 -9.25 1 84.5 66 LYS B C 1
ATOM 3333 O O . LYS B 1 66 ? -16.453 2.146 -8.516 1 84.5 66 LYS B O 1
ATOM 3338 N N . ILE B 1 67 ? -14.766 0.751 -8.891 1 87.62 67 ILE B N 1
ATOM 3339 C CA . ILE B 1 67 ? -14.195 0.908 -7.555 1 87.62 67 ILE B CA 1
ATOM 3340 C C . ILE B 1 67 ? -13.141 2.016 -7.57 1 87.62 67 ILE B C 1
ATOM 3342 O O . ILE B 1 67 ? -12.305 2.068 -8.477 1 87.62 67 ILE B O 1
ATOM 3346 N N . VAL B 1 68 ? -13.266 2.953 -6.688 1 87.5 68 VAL B N 1
ATOM 3347 C CA . VAL B 1 68 ? -12.289 4.023 -6.539 1 87.5 68 VAL B CA 1
ATOM 3348 C C . VAL B 1 68 ? -11.609 3.922 -5.172 1 87.5 68 VAL B C 1
ATOM 3350 O O . VAL B 1 68 ? -12.281 3.936 -4.137 1 87.5 68 VAL B O 1
ATOM 3353 N N . ILE B 1 69 ? -10.312 3.779 -5.238 1 85.94 69 ILE B N 1
ATOM 3354 C CA . ILE B 1 69 ? -9.547 3.625 -4.008 1 85.94 69 ILE B CA 1
ATOM 3355 C C . ILE B 1 69 ? -9.406 4.977 -3.314 1 85.94 69 ILE B C 1
ATOM 3357 O O . ILE B 1 69 ? -9.141 5.992 -3.963 1 85.94 69 ILE B O 1
ATOM 3361 N N . ASP B 1 70 ? -9.695 4.984 -2.064 1 81.56 70 ASP B N 1
ATOM 3362 C CA . ASP B 1 70 ? -9.477 6.164 -1.23 1 81.56 70 ASP B CA 1
ATOM 3363 C C . ASP B 1 70 ? -8.07 6.156 -0.629 1 81.56 70 ASP B C 1
ATOM 3365 O O . ASP B 1 70 ? -7.84 5.539 0.414 1 81.56 70 ASP B O 1
ATOM 3369 N N . ASN B 1 71 ? -7.207 6.75 -1.271 1 76.44 71 ASN B N 1
ATOM 3370 C CA . ASN B 1 71 ? -5.801 6.727 -0.892 1 76.44 71 ASN B CA 1
ATOM 3371 C C . ASN B 1 71 ? -5.441 7.898 0.015 1 76.44 71 ASN B C 1
ATOM 3373 O O . ASN B 1 71 ? -4.262 8.148 0.279 1 76.44 71 ASN B O 1
ATOM 3377 N N . ARG B 1 72 ? -6.344 8.656 0.592 1 74.62 72 ARG B N 1
ATOM 3378 C CA . ARG B 1 72 ? -6.094 9.898 1.312 1 74.62 72 ARG B CA 1
ATOM 3379 C C . ARG B 1 72 ? -5.426 9.633 2.656 1 74.62 72 ARG B C 1
ATOM 3381 O O . ARG B 1 72 ? -4.797 10.523 3.232 1 74.62 72 ARG B O 1
ATOM 3388 N N . ASP B 1 73 ? -5.555 8.445 3.043 1 76.94 73 ASP B N 1
ATOM 3389 C CA . ASP B 1 73 ? -4.949 8.141 4.336 1 76.94 73 ASP B CA 1
ATOM 3390 C C . ASP B 1 73 ? -3.664 7.336 4.16 1 76.94 73 ASP B C 1
ATOM 3392 O O . ASP B 1 73 ? -3.072 6.883 5.145 1 76.94 73 ASP B O 1
ATOM 3396 N N . ASN B 1 74 ? -3.262 7.16 2.928 1 85.06 74 ASN B N 1
ATOM 3397 C CA . ASN B 1 74 ? -2.031 6.426 2.652 1 85.06 74 ASN B CA 1
ATOM 3398 C C . ASN B 1 74 ? -0.824 7.359 2.592 1 85.06 74 ASN B C 1
ATOM 3400 O O . ASN B 1 74 ? -0.643 8.086 1.611 1 85.06 74 ASN B O 1
ATOM 3404 N N . PRO B 1 75 ? 0.019 7.285 3.566 1 90 75 PRO B N 1
ATOM 3405 C CA . PRO B 1 75 ? 1.152 8.211 3.611 1 90 75 PRO B CA 1
ATOM 3406 C C . PRO B 1 75 ? 2.084 8.07 2.412 1 90 75 PRO B C 1
ATOM 3408 O O . PRO B 1 75 ? 2.738 9.031 2.01 1 90 75 PRO B O 1
ATOM 3411 N N . PHE B 1 76 ? 2.135 6.887 1.816 1 90.19 76 PHE B N 1
ATOM 3412 C CA . PHE B 1 76 ? 3.021 6.664 0.681 1 90.19 76 PHE B CA 1
ATOM 3413 C C . PHE B 1 76 ? 2.6 7.516 -0.512 1 90.19 76 PHE B C 1
ATOM 3415 O O . PHE B 1 76 ? 3.439 7.945 -1.304 1 90.19 76 PHE B O 1
ATOM 3422 N N . GLU B 1 77 ? 1.331 7.734 -0.593 1 91.19 77 GLU B N 1
ATOM 3423 C CA . GLU B 1 77 ? 0.855 8.578 -1.688 1 91.19 77 GLU B CA 1
ATOM 3424 C C . GLU B 1 77 ? 1.408 9.992 -1.577 1 91.19 77 GLU B C 1
ATOM 3426 O O . GLU B 1 77 ? 1.735 10.617 -2.588 1 91.19 77 GLU B O 1
ATOM 3431 N N . TYR B 1 78 ? 1.484 10.477 -0.386 1 95.25 78 TYR B N 1
ATOM 3432 C CA . TYR B 1 78 ? 2.025 11.812 -0.162 1 95.25 78 TYR B CA 1
ATOM 3433 C C . TYR B 1 78 ? 3.527 11.844 -0.413 1 95.25 78 TYR B C 1
ATOM 3435 O O . TYR B 1 78 ? 4.051 12.82 -0.962 1 95.25 78 TYR B O 1
ATOM 3443 N N . ILE B 1 79 ? 4.223 10.812 -0.034 1 96.06 79 ILE B N 1
ATOM 3444 C CA . ILE B 1 79 ? 5.656 10.703 -0.27 1 96.06 79 ILE B CA 1
ATOM 3445 C C . ILE B 1 79 ? 5.934 10.68 -1.771 1 96.06 79 ILE B C 1
ATOM 3447 O O . ILE B 1 79 ? 6.777 11.43 -2.262 1 96.06 79 ILE B O 1
ATOM 3451 N N . LEU B 1 80 ? 5.203 9.867 -2.508 1 94.12 80 LEU B N 1
ATOM 3452 C CA . LEU B 1 80 ? 5.391 9.734 -3.947 1 94.12 80 LEU B CA 1
ATOM 3453 C C . LEU B 1 80 ? 5.082 11.039 -4.664 1 94.12 80 LEU B C 1
ATOM 3455 O O . LEU B 1 80 ? 5.785 11.422 -5.602 1 94.12 80 LEU B O 1
ATOM 3459 N N . SER B 1 81 ? 4.047 11.68 -4.246 1 95.88 81 SER B N 1
ATOM 3460 C CA . SER B 1 81 ? 3.707 12.984 -4.812 1 95.88 81 SER B CA 1
ATOM 3461 C C . SER B 1 81 ? 4.805 14.008 -4.543 1 95.88 81 SER B C 1
ATOM 3463 O O . SER B 1 81 ? 5.184 14.766 -5.434 1 95.88 81 SER B O 1
ATOM 3465 N N . ALA B 1 82 ? 5.309 14.016 -3.303 1 98.19 82 ALA B N 1
ATOM 3466 C CA . ALA B 1 82 ? 6.398 14.914 -2.938 1 98.19 82 ALA B CA 1
ATOM 3467 C C . ALA B 1 82 ? 7.633 14.656 -3.799 1 98.19 82 ALA B C 1
ATOM 3469 O O . ALA B 1 82 ? 8.273 15.602 -4.266 1 98.19 82 ALA B O 1
ATOM 3470 N N . ILE B 1 83 ? 7.938 13.422 -4.039 1 97.31 83 ILE B N 1
ATOM 3471 C CA . ILE B 1 83 ? 9.07 13.047 -4.883 1 97.31 83 ILE B CA 1
ATOM 3472 C C . ILE B 1 83 ? 8.844 13.562 -6.301 1 97.31 83 ILE B C 1
ATOM 3474 O O . ILE B 1 83 ? 9.719 14.219 -6.871 1 97.31 83 ILE B O 1
ATOM 3478 N N . SER B 1 84 ? 7.688 13.289 -6.816 1 96.19 84 SER B N 1
ATOM 3479 C CA . SER B 1 84 ? 7.371 13.625 -8.203 1 96.19 84 SER B CA 1
ATOM 3480 C C . SER B 1 84 ? 7.516 15.125 -8.445 1 96.19 84 SER B C 1
ATOM 3482 O O . SER B 1 84 ? 8.227 15.547 -9.359 1 96.19 84 SER B O 1
ATOM 3484 N N . PHE B 1 85 ? 6.906 15.953 -7.652 1 97.5 85 PHE B N 1
ATOM 3485 C CA . PHE B 1 85 ? 6.914 17.391 -7.867 1 97.5 85 PHE B CA 1
ATOM 3486 C C . PHE B 1 85 ? 8.289 17.984 -7.551 1 97.5 85 PHE B C 1
ATOM 3488 O O . PHE B 1 85 ? 8.758 18.891 -8.242 1 97.5 85 PHE B O 1
ATOM 3495 N N . THR B 1 86 ? 8.93 17.516 -6.5 1 98.25 86 THR B N 1
ATOM 3496 C CA . THR B 1 86 ? 10.242 18.047 -6.148 1 98.25 86 THR B CA 1
ATOM 3497 C C . THR B 1 86 ? 11.273 17.703 -7.227 1 98.25 86 THR B C 1
ATOM 3499 O O . THR B 1 86 ? 12.086 18.547 -7.602 1 98.25 86 THR B O 1
ATOM 3502 N N . GLU B 1 87 ? 11.219 16.5 -7.746 1 97.25 87 GLU B N 1
ATOM 3503 C CA . GLU B 1 87 ? 12.141 16.125 -8.812 1 97.25 87 GLU B CA 1
ATOM 3504 C C . GLU B 1 87 ? 11.852 16.906 -10.094 1 97.25 87 GLU B C 1
ATOM 3506 O O . GLU B 1 87 ? 12.766 17.25 -10.852 1 97.25 87 GLU B O 1
ATOM 3511 N N . ARG B 1 88 ? 10.547 17.047 -10.375 1 96.31 88 ARG B N 1
ATOM 3512 C CA . ARG B 1 88 ? 10.203 17.891 -11.516 1 96.31 88 ARG B CA 1
ATOM 3513 C C . ARG B 1 88 ? 10.836 19.266 -11.391 1 96.31 88 ARG B C 1
ATOM 3515 O O . ARG B 1 88 ? 11.367 19.797 -12.367 1 96.31 88 ARG B O 1
ATOM 3522 N N . TYR B 1 89 ? 10.758 19.922 -10.234 1 97.69 89 TYR B N 1
ATOM 3523 C CA . TYR B 1 89 ? 11.398 21.203 -9.984 1 97.69 89 TYR B CA 1
ATOM 3524 C C . TYR B 1 89 ? 12.906 21.125 -10.203 1 97.69 89 TYR B C 1
ATOM 3526 O O . TYR B 1 89 ? 13.492 21.969 -10.867 1 97.69 89 TYR B O 1
ATOM 3534 N N . CYS B 1 90 ? 13.539 20.062 -9.664 1 97.25 90 CYS B N 1
ATOM 3535 C CA . CYS B 1 90 ? 14.984 19.875 -9.805 1 97.25 90 CYS B CA 1
ATOM 3536 C C . CYS B 1 90 ? 15.367 19.734 -11.273 1 97.25 90 CYS B C 1
ATOM 3538 O O . CYS B 1 90 ? 16.375 20.281 -11.711 1 97.25 90 CYS B O 1
ATOM 3540 N N . LEU B 1 91 ? 14.578 18.969 -11.984 1 96.06 91 LEU B N 1
ATOM 3541 C CA . LEU B 1 91 ? 14.812 18.797 -13.406 1 96.06 91 LEU B CA 1
ATOM 3542 C C . LEU B 1 91 ? 14.781 20.125 -14.141 1 96.06 91 LEU B C 1
ATOM 3544 O O . LEU B 1 91 ? 15.609 20.391 -15.008 1 96.06 91 LEU B O 1
ATOM 3548 N N . GLU B 1 92 ? 13.789 20.953 -13.781 1 96.38 92 GLU B N 1
ATOM 3549 C CA . GLU B 1 92 ? 13.672 22.281 -14.375 1 96.38 92 GLU B CA 1
ATOM 3550 C C . GLU B 1 92 ? 14.867 23.172 -14.008 1 96.38 92 GLU B C 1
ATOM 3552 O O . GLU B 1 92 ? 15.156 24.141 -14.688 1 96.38 92 GLU B O 1
ATOM 3557 N N . GLN B 1 93 ? 15.562 22.844 -12.945 1 96 93 GLN B N 1
ATOM 3558 C CA . GLN B 1 93 ? 16.797 23.531 -12.539 1 96 93 GLN B CA 1
ATOM 3559 C C . GLN B 1 93 ? 18.016 22.844 -13.156 1 96 93 GLN B C 1
ATOM 3561 O O . GLN B 1 93 ? 19.141 23.125 -12.758 1 96 93 GLN B O 1
ATOM 3566 N N . LYS B 1 94 ? 17.828 21.812 -14.008 1 95.31 94 LYS B N 1
ATOM 3567 C CA . LYS B 1 94 ? 18.859 21.125 -14.766 1 95.31 94 LYS B CA 1
ATOM 3568 C C . LYS B 1 94 ? 19.688 20.203 -13.867 1 95.31 94 LYS B C 1
ATOM 3570 O O . LYS B 1 94 ? 20.891 20.047 -14.062 1 95.31 94 LYS B O 1
ATOM 3575 N N . VAL B 1 95 ? 19.094 19.766 -12.844 1 95.81 95 VAL B N 1
ATOM 3576 C CA . VAL B 1 95 ? 19.734 18.781 -11.977 1 95.81 95 VAL B CA 1
ATOM 3577 C C . VAL B 1 95 ? 19.5 17.375 -12.523 1 95.81 95 VAL B C 1
ATOM 3579 O O . VAL B 1 95 ? 18.391 17.047 -12.922 1 95.81 95 VAL B O 1
ATOM 3582 N N . LYS B 1 96 ? 20.547 16.547 -12.562 1 94 96 LYS B N 1
ATOM 3583 C CA . LYS B 1 96 ? 20.422 15.172 -13.055 1 94 96 LYS B CA 1
ATOM 3584 C C . LYS B 1 96 ? 19.797 14.266 -12 1 94 96 LYS B C 1
ATOM 3586 O O . LYS B 1 96 ? 20.141 14.344 -10.82 1 94 96 LYS B O 1
ATOM 3591 N N . MET B 1 97 ? 18.953 13.453 -12.438 1 94.5 97 MET B N 1
ATOM 3592 C CA . MET B 1 97 ? 18.234 12.562 -11.531 1 94.5 97 MET B CA 1
ATOM 3593 C C . MET B 1 97 ? 19.078 11.328 -11.203 1 94.5 97 MET B C 1
ATOM 3595 O O . MET B 1 97 ? 19.812 10.836 -12.047 1 94.5 97 MET B O 1
ATOM 3599 N N . ASP B 1 98 ? 18.922 10.805 -9.984 1 94.38 98 ASP B N 1
ATOM 3600 C CA . ASP B 1 98 ? 19.609 9.617 -9.5 1 94.38 98 ASP B CA 1
ATOM 3601 C C . ASP B 1 98 ? 18.641 8.648 -8.844 1 94.38 98 ASP B C 1
ATOM 3603 O O . ASP B 1 98 ? 17.453 8.953 -8.68 1 94.38 98 ASP B O 1
ATOM 3607 N N . VAL B 1 99 ? 19.125 7.473 -8.508 1 94.56 99 VAL B N 1
ATOM 3608 C CA . VAL B 1 99 ? 18.359 6.473 -7.77 1 94.56 99 VAL B CA 1
ATOM 3609 C C . VAL B 1 99 ? 18.75 6.5 -6.297 1 94.56 99 VAL B C 1
ATOM 3611 O O . VAL B 1 99 ? 19.938 6.605 -5.969 1 94.56 99 VAL B O 1
ATOM 3614 N N . TYR B 1 100 ? 17.75 6.543 -5.418 1 96.75 100 TYR B N 1
ATOM 3615 C CA . TYR B 1 100 ? 18.016 6.652 -3.988 1 96.75 100 TYR B CA 1
ATOM 3616 C C . TYR B 1 100 ? 17.031 5.828 -3.176 1 96.75 100 TYR B C 1
ATOM 3618 O O . TYR B 1 100 ? 16.031 5.352 -3.709 1 96.75 100 TYR B O 1
ATOM 3626 N N . ASP B 1 101 ? 17.375 5.613 -1.94 1 96.31 101 ASP B N 1
ATOM 3627 C CA . ASP B 1 101 ? 16.516 4.977 -0.947 1 96.31 101 ASP B CA 1
ATOM 3628 C C . ASP B 1 101 ? 16.031 5.988 0.088 1 96.31 101 ASP B C 1
ATOM 3630 O O . ASP B 1 101 ? 16.781 6.863 0.512 1 96.31 101 ASP B O 1
ATOM 3634 N N . LEU B 1 102 ? 14.781 5.91 0.428 1 97 102 LEU B N 1
ATOM 3635 C CA . LEU B 1 102 ? 14.18 6.734 1.471 1 97 102 LEU B CA 1
ATOM 3636 C C . LEU B 1 102 ? 13.727 5.883 2.648 1 97 102 LEU B C 1
ATOM 3638 O O . LEU B 1 102 ? 13.156 4.805 2.455 1 97 102 LEU B O 1
ATOM 3642 N N . PHE B 1 103 ? 14 6.344 3.822 1 96 103 PHE B N 1
ATOM 3643 C CA . PHE B 1 103 ? 13.531 5.746 5.066 1 96 103 PHE B CA 1
ATOM 3644 C C . PHE B 1 103 ? 12.734 6.754 5.887 1 96 103 PHE B C 1
ATOM 3646 O O . PHE B 1 103 ? 13.227 7.84 6.191 1 96 103 PHE B O 1
ATOM 3653 N N . VAL B 1 104 ? 11.484 6.422 6.262 1 95.69 104 VAL B N 1
ATOM 3654 C CA . VAL B 1 104 ? 10.586 7.355 6.93 1 95.69 104 VAL B CA 1
ATOM 3655 C C . VAL B 1 104 ? 10.242 6.836 8.328 1 95.69 104 VAL B C 1
ATOM 3657 O O . VAL B 1 104 ? 9.859 5.676 8.484 1 95.69 104 VAL B O 1
ATOM 3660 N N . ASN B 1 105 ? 10.367 7.66 9.305 1 93.31 105 ASN B N 1
ATOM 3661 C CA . ASN B 1 105 ? 9.977 7.398 10.688 1 93.31 105 ASN B CA 1
ATOM 3662 C C . ASN B 1 105 ? 9.117 8.531 11.25 1 93.31 105 ASN B C 1
ATOM 3664 O O . ASN B 1 105 ? 9.383 9.703 10.992 1 93.31 105 ASN B O 1
ATOM 3668 N N . SER B 1 106 ? 8.125 8.211 12.055 1 92.62 106 SER B N 1
ATOM 3669 C CA . SER B 1 106 ? 7.191 9.227 12.531 1 92.62 106 SER B CA 1
ATOM 3670 C C . SER B 1 106 ? 6.996 9.133 14.039 1 92.62 106 SER B C 1
ATOM 3672 O O . SER B 1 106 ? 6.844 8.039 14.586 1 92.62 106 SER B O 1
ATOM 3674 N N . ASP B 1 107 ? 6.996 10.305 14.68 1 89.31 107 ASP B N 1
ATOM 3675 C CA . ASP B 1 107 ? 6.648 10.453 16.094 1 89.31 107 ASP B CA 1
ATOM 3676 C C . ASP B 1 107 ? 5.211 10.93 16.266 1 89.31 107 ASP B C 1
ATOM 3678 O O . ASP B 1 107 ? 4.789 11.273 17.359 1 89.31 107 ASP B O 1
ATOM 3682 N N . LEU B 1 108 ? 4.484 10.938 15.188 1 88.94 108 LEU B N 1
ATOM 3683 C CA . LEU B 1 108 ? 3.203 11.633 15.234 1 88.94 108 LEU B CA 1
ATOM 3684 C C . LEU B 1 108 ? 2.076 10.672 15.602 1 88.94 108 LEU B C 1
ATOM 3686 O O . LEU B 1 108 ? 0.91 11.07 15.656 1 88.94 108 LEU B O 1
ATOM 3690 N N . ASP B 1 109 ? 2.42 9.453 15.836 1 83.75 109 ASP B N 1
ATOM 3691 C CA . ASP B 1 109 ? 1.467 8.438 16.281 1 83.75 109 ASP B CA 1
ATOM 3692 C C . ASP B 1 109 ? 1.871 7.863 17.641 1 83.75 109 ASP B C 1
ATOM 3694 O O . ASP B 1 109 ? 3.039 7.938 18.031 1 83.75 109 ASP B O 1
ATOM 3698 N N . SER B 1 110 ? 0.845 7.391 18.312 1 80.62 110 SER B N 1
ATOM 3699 C CA . SER B 1 110 ? 1.149 6.695 19.547 1 80.62 110 SER B CA 1
ATOM 3700 C C . SER B 1 110 ? 1.869 5.375 19.281 1 80.62 110 SER B C 1
ATOM 3702 O O . SER B 1 110 ? 1.948 4.926 18.141 1 80.62 110 SER B O 1
ATOM 3704 N N . ALA B 1 111 ? 2.338 4.82 20.359 1 75.56 111 ALA B N 1
ATOM 3705 C CA . ALA B 1 111 ? 3.078 3.568 20.25 1 75.56 111 ALA B CA 1
ATOM 3706 C C . ALA B 1 111 ? 2.195 2.453 19.703 1 75.56 111 ALA B C 1
ATOM 3708 O O . ALA B 1 111 ? 2.678 1.562 19 1 75.56 111 ALA B O 1
ATOM 3709 N N . ASP B 1 112 ? 0.958 2.578 19.969 1 74.62 112 ASP B N 1
ATOM 3710 C CA . ASP B 1 112 ? 0.031 1.542 19.516 1 74.62 112 ASP B CA 1
ATOM 3711 C C . ASP B 1 112 ? -0.53 1.861 18.141 1 74.62 112 ASP B C 1
ATOM 3713 O O . ASP B 1 112 ? -1.449 1.189 17.656 1 74.62 112 ASP B O 1
ATOM 3717 N N . GLY B 1 113 ? -0.078 2.957 17.578 1 74.69 113 GLY B N 1
ATOM 3718 C CA . GLY B 1 113 ? -0.411 3.23 16.188 1 74.69 113 GLY B CA 1
ATOM 3719 C C . GLY B 1 113 ? -1.573 4.191 16.031 1 74.69 113 GLY B C 1
ATOM 3720 O O . GLY B 1 113 ? -2.02 4.457 14.906 1 74.69 113 GLY B O 1
ATOM 3721 N N . LYS B 1 114 ? -2.053 4.746 17.094 1 80.12 114 LYS B N 1
ATOM 3722 C CA . LYS B 1 114 ? -3.154 5.699 17.016 1 80.12 114 LYS B CA 1
ATOM 3723 C C . LYS B 1 114 ? -2.641 7.105 16.719 1 80.12 114 LYS B C 1
ATOM 3725 O O . LYS B 1 114 ? -1.613 7.523 17.25 1 80.12 114 LYS B O 1
ATOM 3730 N N . LYS B 1 115 ? -3.408 7.836 15.945 1 79.94 115 LYS B N 1
ATOM 3731 C CA . LYS B 1 115 ? -3.004 9.172 15.523 1 79.94 115 LYS B CA 1
ATOM 3732 C C . LYS B 1 115 ? -3.348 10.211 16.578 1 79.94 115 LYS B C 1
ATOM 3734 O O . LYS B 1 115 ? -4.457 10.211 17.125 1 79.94 115 LYS B O 1
ATOM 3739 N N . TYR B 1 116 ? -2.441 11.078 16.812 1 86.25 116 TYR B N 1
ATOM 3740 C CA . TYR B 1 116 ? -2.697 12.203 17.703 1 86.25 116 TYR B CA 1
ATOM 3741 C C . TYR B 1 116 ? -3.482 13.297 16.984 1 86.25 116 TYR B C 1
ATOM 3743 O O . TYR B 1 116 ? -4.074 14.164 17.641 1 86.25 116 TYR B O 1
ATOM 3751 N N . GLY B 1 117 ? -3.465 13.266 15.727 1 88.38 117 GLY B N 1
ATOM 3752 C CA . GLY B 1 117 ? -4.078 14.344 14.961 1 88.38 117 GLY B CA 1
ATOM 3753 C C . GLY B 1 117 ? -3.148 15.523 14.742 1 88.38 117 GLY B C 1
ATOM 3754 O O . GLY B 1 117 ? -3.586 16.672 14.758 1 88.38 117 GLY B O 1
ATOM 3755 N N . LEU B 1 118 ? -1.899 15.266 14.484 1 92.31 118 LEU B N 1
ATOM 3756 C CA . LEU B 1 118 ? -0.893 16.312 14.406 1 92.31 118 LEU B CA 1
ATOM 3757 C C . LEU B 1 118 ? -0.552 16.641 12.953 1 92.31 118 LEU B C 1
ATOM 3759 O O . LEU B 1 118 ? 0.431 17.328 12.68 1 92.31 118 LEU B O 1
ATOM 3763 N N . GLY B 1 119 ? -1.247 16.094 11.977 1 92.19 119 GLY B N 1
ATOM 3764 C CA . GLY B 1 119 ? -1.009 16.422 10.578 1 92.19 119 GLY B CA 1
ATOM 3765 C C . GLY B 1 119 ? 0.129 15.625 9.961 1 92.19 119 GLY B C 1
ATOM 3766 O O . GLY B 1 119 ? 1.047 16.203 9.375 1 92.19 119 GLY B O 1
ATOM 3767 N N . SER B 1 120 ? 0.074 14.328 10.016 1 92.44 120 SER B N 1
ATOM 3768 C CA . SER B 1 120 ? 1.145 13.445 9.57 1 92.44 120 SER B CA 1
ATOM 3769 C C . SER B 1 120 ? 1.358 13.555 8.062 1 92.44 120 SER B C 1
ATOM 3771 O O . SER B 1 120 ? 2.492 13.492 7.586 1 92.44 120 SER B O 1
ATOM 3773 N N . SER B 1 121 ? 0.261 13.656 7.32 1 94 121 SER B N 1
ATOM 3774 C CA . SER B 1 121 ? 0.38 13.727 5.867 1 94 121 SER B CA 1
ATOM 3775 C C . SER B 1 121 ? 1.177 14.953 5.441 1 94 121 SER B C 1
ATOM 3777 O O . SER B 1 121 ? 2.031 14.867 4.555 1 94 121 SER B O 1
ATOM 3779 N N . ALA B 1 122 ? 0.89 16.078 6.105 1 96.12 122 ALA B N 1
ATOM 3780 C CA . ALA B 1 122 ? 1.622 17.297 5.809 1 96.12 122 ALA B CA 1
ATOM 3781 C C . ALA B 1 122 ? 3.088 17.188 6.211 1 96.12 122 ALA B C 1
ATOM 3783 O O . ALA B 1 122 ? 3.982 17.547 5.445 1 96.12 122 ALA B O 1
ATOM 3784 N N . ALA B 1 123 ? 3.318 16.672 7.383 1 96.81 123 ALA B N 1
ATOM 3785 C CA . ALA B 1 123 ? 4.676 16.562 7.91 1 96.81 123 ALA B CA 1
ATOM 3786 C C . ALA B 1 123 ? 5.531 15.648 7.035 1 96.81 123 ALA B C 1
ATOM 3788 O O . ALA B 1 123 ? 6.684 15.969 6.73 1 96.81 123 ALA B O 1
ATOM 3789 N N . VAL B 1 124 ? 5.008 14.531 6.594 1 97.31 124 VAL B N 1
ATOM 3790 C CA . VAL B 1 124 ? 5.785 13.602 5.781 1 97.31 124 VAL B CA 1
ATOM 3791 C C . VAL B 1 124 ? 6.059 14.227 4.41 1 97.31 124 VAL B C 1
ATOM 3793 O O . VAL B 1 124 ? 7.117 13.992 3.818 1 97.31 124 VAL B O 1
AT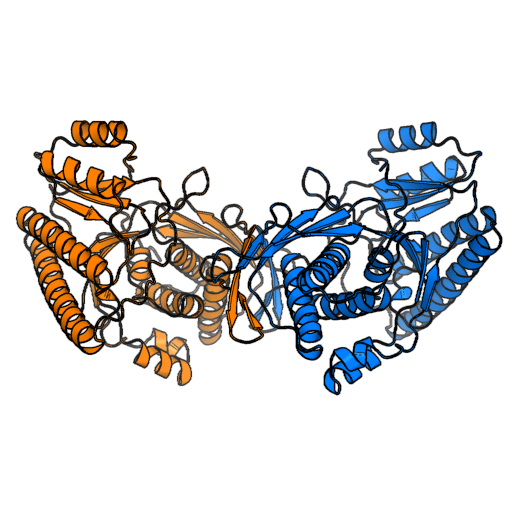OM 3796 N N . THR B 1 125 ? 5.148 14.953 3.889 1 98.31 125 THR B N 1
ATOM 3797 C CA . THR B 1 125 ? 5.344 15.648 2.625 1 98.31 125 THR B CA 1
ATOM 3798 C C . THR B 1 125 ? 6.496 16.641 2.732 1 98.31 125 THR B C 1
ATOM 3800 O O . THR B 1 125 ? 7.414 16.625 1.912 1 98.31 125 THR B O 1
ATOM 3803 N N . VAL B 1 126 ? 6.445 17.438 3.799 1 98.5 126 VAL B N 1
ATOM 3804 C CA . VAL B 1 126 ? 7.457 18.469 4.004 1 98.5 126 VAL B CA 1
ATOM 3805 C C . VAL B 1 126 ? 8.828 17.828 4.199 1 98.5 126 VAL B C 1
ATOM 3807 O O . VAL B 1 126 ? 9.812 18.25 3.582 1 98.5 126 VAL B O 1
ATOM 3810 N N . ALA B 1 127 ? 8.914 16.828 5.023 1 98.12 127 ALA B N 1
ATOM 3811 C CA . ALA B 1 127 ? 10.18 16.156 5.289 1 98.12 127 ALA B CA 1
ATOM 3812 C C . ALA B 1 127 ? 10.742 15.523 4.02 1 98.12 127 ALA B C 1
ATOM 3814 O O . ALA B 1 127 ? 11.961 15.539 3.795 1 98.12 127 ALA B O 1
ATOM 3815 N N . THR B 1 128 ? 9.906 14.961 3.215 1 98.38 128 THR B N 1
ATOM 3816 C CA . THR B 1 128 ? 10.328 14.336 1.966 1 98.38 128 THR B CA 1
ATOM 3817 C C . THR B 1 128 ? 10.867 15.383 0.995 1 98.38 128 THR B C 1
ATOM 3819 O O . THR B 1 128 ? 11.938 15.195 0.404 1 98.38 128 THR B O 1
ATOM 3822 N N . VAL B 1 129 ? 10.148 16.484 0.822 1 98.62 129 VAL B N 1
ATOM 3823 C CA . VAL B 1 129 ? 10.586 17.562 -0.047 1 98.62 129 VAL B CA 1
ATOM 3824 C C . VAL B 1 129 ? 11.961 18.062 0.395 1 98.62 129 VAL B C 1
ATOM 3826 O O . VAL B 1 129 ? 12.867 18.203 -0.426 1 98.62 129 VAL B O 1
ATOM 3829 N N . LYS B 1 130 ? 12.117 18.297 1.695 1 98.06 130 LYS B N 1
ATOM 3830 C CA . LYS B 1 130 ? 13.391 18.75 2.236 1 98.06 130 LYS B CA 1
ATOM 3831 C C . LYS B 1 130 ? 14.508 17.766 1.92 1 98.06 130 LYS B C 1
ATOM 3833 O O . LYS B 1 130 ? 15.594 18.156 1.489 1 98.06 130 LYS B O 1
ATOM 3838 N N . ALA B 1 131 ? 14.266 16.5 2.133 1 98 131 ALA B N 1
ATOM 3839 C CA . ALA B 1 131 ? 15.266 15.453 1.94 1 98 131 ALA B CA 1
ATOM 3840 C C . ALA B 1 131 ? 15.719 15.383 0.484 1 98 131 ALA B C 1
ATOM 3842 O O . ALA B 1 131 ? 16.906 15.281 0.2 1 98 131 ALA B O 1
ATOM 3843 N N . ILE B 1 132 ? 14.805 15.438 -0.396 1 97.88 132 ILE B N 1
ATOM 3844 C CA . ILE B 1 132 ? 15.109 15.328 -1.819 1 97.88 132 ILE B CA 1
ATOM 3845 C C . ILE B 1 132 ? 15.906 16.547 -2.271 1 97.88 132 ILE B C 1
ATOM 3847 O O . ILE B 1 132 ? 16.906 16.422 -2.992 1 97.88 132 ILE B O 1
ATOM 3851 N N . LEU B 1 133 ? 15.438 17.781 -1.916 1 97.88 133 LEU B N 1
ATOM 3852 C CA . LEU B 1 133 ? 16.172 18.984 -2.281 1 97.88 133 LEU B CA 1
ATOM 3853 C C . LEU B 1 133 ? 17.609 18.922 -1.78 1 97.88 133 LEU B C 1
ATOM 3855 O O . LEU B 1 133 ? 18.531 19.234 -2.523 1 97.88 133 LEU B O 1
ATOM 3859 N N . ARG B 1 134 ? 17.75 18.531 -0.562 1 97.25 134 ARG B N 1
ATOM 3860 C CA . ARG B 1 134 ? 19.078 18.422 0.014 1 97.25 134 ARG B CA 1
ATOM 3861 C C . ARG B 1 134 ? 19.906 17.359 -0.694 1 97.25 134 ARG B C 1
ATOM 3863 O O . ARG B 1 134 ? 21.094 17.547 -0.944 1 97.25 134 ARG B O 1
ATOM 3870 N N . PHE B 1 135 ? 19.359 16.25 -0.997 1 97.75 135 PHE B N 1
ATOM 3871 C CA . PHE B 1 135 ? 20.016 15.148 -1.696 1 97.75 135 PHE B CA 1
ATOM 3872 C C . PHE B 1 135 ? 20.609 15.625 -3.021 1 97.75 135 PHE B C 1
ATOM 3874 O O . PHE B 1 135 ? 21.719 15.25 -3.387 1 97.75 135 PHE B O 1
ATOM 3881 N N . TYR B 1 136 ? 19.828 16.438 -3.703 1 96.62 136 TYR B N 1
ATOM 3882 C CA . TYR B 1 136 ? 20.234 16.906 -5.023 1 96.62 136 TYR B CA 1
ATOM 3883 C C . TYR B 1 136 ? 21.031 18.203 -4.926 1 96.62 136 TYR B C 1
ATOM 3885 O O . TYR B 1 136 ? 21.422 18.781 -5.945 1 96.62 136 TYR B O 1
ATOM 3893 N N . GLY B 1 137 ? 21.203 18.75 -3.76 1 96.12 137 GLY B N 1
ATOM 3894 C CA . GLY B 1 137 ? 22.016 19.938 -3.547 1 96.12 137 GLY B CA 1
ATOM 3895 C C . GLY B 1 137 ? 21.328 21.219 -3.961 1 96.12 137 GLY B C 1
ATOM 3896 O O . GLY B 1 137 ? 21.984 22.203 -4.309 1 96.12 137 GLY B O 1
ATOM 3897 N N . VAL B 1 138 ? 20.047 21.219 -3.982 1 95.88 138 VAL B N 1
ATOM 3898 C CA . VAL B 1 138 ? 19.297 22.406 -4.344 1 95.88 138 VAL B CA 1
ATOM 3899 C C . VAL B 1 138 ? 19.047 23.25 -3.102 1 95.88 138 VAL B C 1
ATOM 3901 O O . VAL B 1 138 ? 18.578 22.75 -2.078 1 95.88 138 VAL B O 1
ATOM 3904 N N . GLN B 1 139 ? 19.406 24.531 -3.164 1 92.12 139 GLN B N 1
ATOM 3905 C CA . GLN B 1 139 ? 19.172 25.438 -2.049 1 92.12 139 GLN B CA 1
ATOM 3906 C C . GLN B 1 139 ? 17.688 25.609 -1.772 1 92.12 139 GLN B C 1
ATOM 3908 O O . GLN B 1 139 ? 16.906 25.922 -2.678 1 92.12 139 GLN B O 1
ATOM 3913 N N . ALA B 1 140 ? 17.375 25.359 -0.574 1 91.75 140 ALA B N 1
ATOM 3914 C CA . ALA B 1 140 ? 15.961 25.375 -0.194 1 91.75 140 ALA B CA 1
ATOM 3915 C C . ALA B 1 140 ? 15.641 26.578 0.692 1 91.75 140 ALA B C 1
ATOM 3917 O O . ALA B 1 140 ? 16.375 26.859 1.645 1 91.75 140 ALA B O 1
ATOM 3918 N N . SER B 1 141 ? 14.688 27.406 0.32 1 95.31 141 SER B N 1
ATOM 3919 C CA . SER B 1 141 ? 14.078 28.391 1.196 1 95.31 141 SER B CA 1
ATOM 3920 C C . SER B 1 141 ? 12.773 27.875 1.792 1 95.31 141 SER B C 1
ATOM 3922 O O . SER B 1 141 ? 12.18 26.922 1.274 1 95.31 141 SER B O 1
ATOM 3924 N N . LYS B 1 142 ? 12.344 28.5 2.893 1 96.81 142 LYS B N 1
ATOM 3925 C CA . LYS B 1 142 ? 11.07 28.109 3.486 1 96.81 142 LYS B CA 1
ATOM 3926 C C . LYS B 1 142 ? 9.93 28.25 2.479 1 96.81 142 LYS B C 1
ATOM 3928 O O . LYS B 1 142 ? 9.047 27.391 2.41 1 96.81 142 LYS B O 1
ATOM 3933 N N . ASP B 1 143 ? 10.039 29.297 1.724 1 97 143 ASP B N 1
ATOM 3934 C CA . ASP B 1 143 ? 9 29.547 0.732 1 97 143 ASP B CA 1
ATOM 3935 C C . ASP B 1 143 ? 8.969 28.453 -0.324 1 97 143 ASP B C 1
ATOM 3937 O O . ASP B 1 143 ? 7.898 27.969 -0.703 1 97 143 ASP B O 1
ATOM 3941 N N . LEU B 1 144 ? 10.125 28.078 -0.802 1 97.75 144 LEU B N 1
ATOM 3942 C CA . LEU B 1 144 ? 10.211 27 -1.791 1 97.75 144 LEU B CA 1
ATOM 3943 C C . LEU B 1 144 ? 9.656 25.703 -1.23 1 97.75 144 LEU B C 1
ATOM 3945 O O . LEU B 1 144 ? 8.844 25.031 -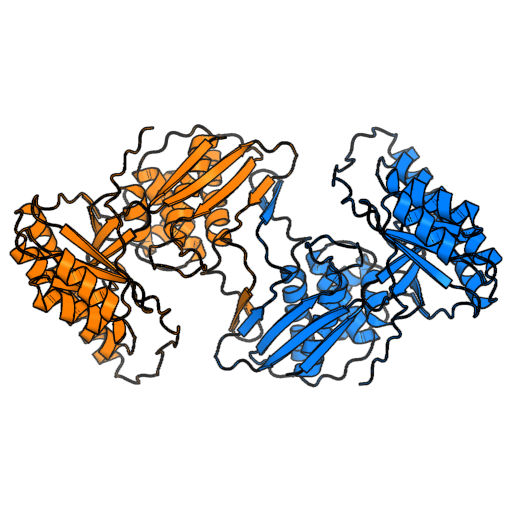1.88 1 97.75 144 LEU B O 1
ATOM 3949 N N . ILE B 1 145 ? 10.102 25.328 -0.028 1 98.44 145 ILE B N 1
ATOM 3950 C CA . ILE B 1 145 ? 9.648 24.094 0.614 1 98.44 145 ILE B CA 1
ATOM 3951 C C . ILE B 1 145 ? 8.133 24.141 0.804 1 98.44 145 ILE B C 1
ATOM 3953 O O . ILE B 1 145 ? 7.441 23.156 0.518 1 98.44 145 ILE B O 1
ATOM 3957 N N . TYR B 1 146 ? 7.598 25.281 1.269 1 98.44 146 TYR B N 1
ATOM 3958 C CA . TYR B 1 146 ? 6.164 25.422 1.493 1 98.44 146 TYR B CA 1
ATOM 3959 C C . TYR B 1 146 ? 5.387 25.203 0.201 1 98.44 146 TYR B C 1
ATOM 3961 O O . TYR B 1 146 ? 4.426 24.438 0.171 1 98.44 146 TYR B O 1
ATOM 3969 N N . LYS B 1 147 ? 5.773 25.828 -0.812 1 98.69 147 LYS B N 1
ATOM 3970 C CA . LYS B 1 147 ? 5 25.828 -2.053 1 98.69 147 LYS B CA 1
ATOM 3971 C C . LYS B 1 147 ? 5.082 24.453 -2.736 1 98.69 147 LYS B C 1
ATOM 3973 O O . LYS B 1 147 ? 4.07 23.938 -3.217 1 98.69 147 LYS B O 1
ATOM 3978 N N . LEU B 1 148 ? 6.285 23.828 -2.773 1 98.69 148 LEU B N 1
ATOM 3979 C CA . LEU B 1 148 ? 6.406 22.484 -3.334 1 98.69 148 LEU B CA 1
ATOM 3980 C C . LEU B 1 148 ? 5.582 21.484 -2.531 1 98.69 148 LEU B C 1
ATOM 3982 O O . LEU B 1 148 ? 4.898 20.641 -3.107 1 98.69 148 LEU B O 1
ATOM 3986 N N . SER B 1 149 ? 5.688 21.594 -1.21 1 98.81 149 SER B N 1
ATOM 3987 C CA . SER B 1 149 ? 4.934 20.703 -0.342 1 98.81 149 SER B CA 1
ATOM 3988 C C . SER B 1 149 ? 3.43 20.891 -0.521 1 98.81 149 SER B C 1
ATOM 3990 O O . SER B 1 149 ? 2.674 19.922 -0.531 1 98.81 149 SER B O 1
ATOM 3992 N N . THR B 1 150 ? 3.006 22.109 -0.662 1 98.56 150 THR B N 1
ATOM 3993 C CA . THR B 1 150 ? 1.591 22.422 -0.831 1 98.56 150 THR B CA 1
ATOM 3994 C C . THR B 1 150 ? 1.053 21.828 -2.125 1 98.56 150 THR B C 1
ATOM 3996 O O . THR B 1 150 ? 0.01 21.156 -2.121 1 98.56 150 THR B O 1
ATOM 3999 N N . ILE B 1 151 ? 1.768 22.016 -3.176 1 98.31 151 ILE B N 1
ATOM 4000 C CA . ILE B 1 151 ? 1.355 21.484 -4.473 1 98.31 151 ILE B CA 1
ATOM 4001 C C . ILE B 1 151 ? 1.304 19.953 -4.41 1 98.31 151 ILE B C 1
ATOM 4003 O O . ILE B 1 151 ? 0.335 19.344 -4.863 1 98.31 151 ILE B O 1
ATOM 4007 N N . SER B 1 152 ? 2.336 19.359 -3.816 1 97.81 152 SER B N 1
ATOM 4008 C CA . SER B 1 152 ? 2.42 17.906 -3.688 1 97.81 152 SER B CA 1
ATOM 4009 C C . SER B 1 152 ? 1.252 17.359 -2.877 1 97.81 152 SER B C 1
ATOM 4011 O O . SER B 1 152 ? 0.617 16.375 -3.277 1 97.81 152 SER B O 1
ATOM 4013 N N . HIS B 1 153 ? 1.036 17.984 -1.754 1 96.62 153 HIS B N 1
ATOM 4014 C CA . HIS B 1 153 ? -0.009 17.531 -0.843 1 96.62 153 HIS B CA 1
ATOM 4015 C C . HIS B 1 153 ? -1.392 17.703 -1.463 1 96.62 153 HIS B C 1
ATOM 4017 O O . HIS B 1 153 ? -2.244 16.828 -1.342 1 96.62 153 HIS B O 1
ATOM 4023 N N . TYR B 1 154 ? -1.609 18.797 -2.088 1 93.06 154 TYR B N 1
ATOM 4024 C CA . TYR B 1 154 ? -2.883 19.109 -2.723 1 93.06 154 TYR B CA 1
ATOM 4025 C C . TYR B 1 154 ? -3.207 18.109 -3.826 1 93.06 154 TYR B C 1
ATOM 4027 O O . TYR B 1 154 ? -4.371 17.781 -4.047 1 93.06 154 TYR B O 1
ATOM 4035 N N . SER B 1 155 ? -2.264 17.688 -4.512 1 92.25 155 SER B N 1
ATOM 4036 C CA . SER B 1 155 ? -2.467 16.766 -5.621 1 92.25 155 SER B CA 1
ATOM 4037 C C . SER B 1 155 ? -3.021 15.43 -5.137 1 92.25 155 SER B C 1
ATOM 4039 O O . SER B 1 155 ? -3.664 14.703 -5.902 1 92.25 155 SER B O 1
ATOM 4041 N N . VAL B 1 156 ? -2.787 15.047 -3.93 1 89.75 156 VAL B N 1
ATOM 4042 C CA . VAL B 1 156 ? -3.268 13.797 -3.352 1 89.75 156 VAL B CA 1
ATOM 4043 C C . VAL B 1 156 ? -4.586 14.039 -2.621 1 89.75 156 VAL B C 1
ATOM 4045 O O . VAL B 1 156 ? -5.594 13.383 -2.91 1 89.75 156 VAL B O 1
ATOM 4048 N N . GLN B 1 157 ? -4.594 14.984 -1.733 1 85.12 157 GLN B N 1
ATOM 4049 C CA . GLN B 1 157 ? -5.727 15.25 -0.849 1 85.12 157 GLN B CA 1
ATOM 4050 C C . GLN B 1 157 ? -6.879 15.891 -1.611 1 85.12 157 GLN B C 1
ATOM 4052 O O . GLN B 1 157 ? -8.047 15.656 -1.298 1 85.12 157 GLN B O 1
ATOM 4057 N N . GLY B 1 158 ? -6.555 16.766 -2.547 1 81.44 158 GLY B N 1
ATOM 4058 C CA . GLY B 1 158 ? -7.559 17.406 -3.383 1 81.44 158 GLY B CA 1
ATOM 4059 C C . GLY B 1 158 ? -8.195 18.609 -2.725 1 81.44 158 GLY B C 1
ATOM 4060 O O . GLY B 1 158 ? -8.883 19.391 -3.385 1 81.44 158 GLY B O 1
ATOM 4061 N N . ASN B 1 159 ? -7.977 18.766 -1.473 1 82.12 159 ASN B N 1
ATOM 4062 C CA . ASN B 1 159 ? -8.57 19.875 -0.737 1 82.12 159 ASN B CA 1
ATOM 4063 C C . ASN B 1 159 ? -7.695 20.312 0.437 1 82.12 159 ASN B C 1
ATOM 4065 O O . ASN B 1 159 ? -6.543 19.875 0.546 1 82.12 159 ASN B O 1
ATOM 4069 N N . GLY B 1 160 ? -8.07 21.453 1.051 1 88.88 160 GLY B N 1
ATOM 4070 C CA . GLY B 1 160 ? -7.344 21.891 2.23 1 88.88 160 GLY B CA 1
ATOM 4071 C C . GLY B 1 160 ? -6.777 23.297 2.092 1 88.88 160 GLY B C 1
ATOM 4072 O O . GLY B 1 160 ? -6.629 23.812 0.979 1 88.88 160 GLY B O 1
ATOM 4073 N N . SER B 1 161 ? -6.414 23.844 3.186 1 94.62 161 SER B N 1
ATOM 4074 C CA . SER B 1 161 ? -5.91 25.203 3.227 1 94.62 161 SER B CA 1
ATOM 4075 C C . SER B 1 161 ? -4.391 25.234 3.131 1 94.62 161 SER B C 1
ATOM 4077 O O . SER B 1 161 ? -3.801 26.297 2.891 1 94.62 161 SER B O 1
ATOM 4079 N N . ALA B 1 162 ? -3.691 24.156 3.387 1 97.19 162 ALA B N 1
ATOM 4080 C CA . ALA B 1 162 ? -2.236 24.031 3.439 1 97.19 162 ALA B CA 1
ATOM 4081 C C . ALA B 1 162 ? -1.674 24.688 4.691 1 97.19 162 ALA B C 1
ATOM 4083 O O . ALA B 1 162 ? -0.471 24.953 4.777 1 97.19 162 ALA B O 1
ATOM 4084 N N . GLY B 1 163 ? -2.555 25 5.605 1 97.31 163 GLY B N 1
ATOM 4085 C CA . GLY B 1 163 ? -2.098 25.547 6.871 1 97.31 163 GLY B CA 1
ATOM 4086 C C . GLY B 1 163 ? -1.175 24.609 7.629 1 97.31 163 GLY B C 1
ATOM 4087 O O . GLY B 1 163 ? -0.219 25.062 8.266 1 97.31 163 GLY B O 1
ATOM 4088 N N . ASP B 1 164 ? -1.463 23.328 7.547 1 96.81 164 ASP B N 1
ATOM 4089 C CA . ASP B 1 164 ? -0.618 22.312 8.18 1 96.81 164 ASP B CA 1
ATOM 4090 C C . ASP B 1 164 ? 0.797 22.344 7.609 1 96.81 164 ASP B C 1
ATOM 4092 O O . ASP B 1 164 ? 1.775 22.234 8.352 1 96.81 164 ASP B O 1
ATOM 4096 N N . ILE B 1 165 ? 0.838 22.531 6.336 1 98.25 165 ILE B N 1
ATOM 4097 C CA . ILE B 1 165 ? 2.131 22.594 5.664 1 98.25 165 ILE B CA 1
ATOM 4098 C C . ILE B 1 165 ? 2.9 23.812 6.141 1 98.25 165 ILE B C 1
ATOM 4100 O O . ILE B 1 165 ? 4.098 23.734 6.434 1 98.25 165 ILE B O 1
ATOM 4104 N N . ALA B 1 166 ? 2.209 24.938 6.219 1 98.31 166 ALA B N 1
ATOM 4105 C CA . ALA B 1 166 ? 2.846 26.172 6.672 1 98.31 166 ALA B CA 1
ATOM 4106 C C . ALA B 1 166 ? 3.426 26 8.078 1 98.31 166 ALA B C 1
ATOM 4108 O O . ALA B 1 166 ? 4.57 26.391 8.328 1 98.31 166 ALA B O 1
ATOM 4109 N N . ALA B 1 167 ? 2.645 25.438 8.922 1 98 167 ALA B N 1
ATOM 4110 C CA . ALA B 1 167 ? 3.115 25.234 10.289 1 98 167 ALA B CA 1
ATOM 4111 C C . ALA B 1 167 ? 4.336 24.328 10.32 1 98 167 ALA B C 1
ATOM 4113 O O . ALA B 1 167 ? 5.281 24.562 11.07 1 98 167 ALA B O 1
ATOM 4114 N N . SER B 1 168 ? 4.305 23.312 9.539 1 97.81 168 SER B N 1
ATOM 4115 C CA . SER B 1 168 ? 5.387 22.328 9.492 1 97.81 168 SER B CA 1
ATOM 4116 C C . SER B 1 168 ? 6.66 22.938 8.914 1 97.81 168 SER B C 1
ATOM 4118 O O . SER B 1 168 ? 7.766 22.531 9.266 1 97.81 168 SER B O 1
ATOM 4120 N N . VAL B 1 169 ? 6.566 23.906 8.062 1 98 169 VAL B N 1
ATOM 4121 C CA . VAL B 1 169 ? 7.711 24.516 7.398 1 98 169 VAL B CA 1
ATOM 4122 C C . VAL B 1 169 ? 8.258 25.656 8.242 1 98 169 VAL B C 1
ATOM 4124 O O . VAL B 1 169 ? 9.469 25.734 8.492 1 98 169 VAL B O 1
ATOM 4127 N N . TYR B 1 170 ? 7.441 26.5 8.734 1 97.5 170 TYR B N 1
ATOM 4128 C CA . TYR B 1 170 ? 7.871 27.766 9.336 1 97.5 170 TYR B CA 1
ATOM 4129 C C . TYR B 1 170 ? 8.055 27.609 10.844 1 97.5 170 TYR B C 1
ATOM 4131 O O . TYR B 1 170 ? 8.797 28.375 11.461 1 97.5 170 TYR B O 1
ATOM 4139 N N . GLY B 1 171 ? 7.359 26.688 11.453 1 96.94 171 GLY B N 1
ATOM 4140 C CA . GLY B 1 171 ? 7.543 26.422 12.875 1 96.94 171 GLY B CA 1
ATOM 4141 C C . GLY B 1 171 ? 6.949 27.5 13.766 1 96.94 171 GLY B C 1
ATOM 4142 O O . GLY B 1 171 ? 6.434 28.5 13.273 1 96.94 171 GLY B O 1
ATOM 4143 N N . GLY B 1 172 ? 6.957 27.219 15.062 1 97.25 172 GLY B N 1
ATOM 4144 C CA . GLY B 1 172 ? 6.445 28.172 16.031 1 97.25 172 GLY B CA 1
ATOM 4145 C C . GLY B 1 172 ? 4.949 28.391 15.914 1 97.25 172 GLY B C 1
ATOM 4146 O O . GLY B 1 172 ? 4.211 27.5 15.516 1 97.25 172 GLY B O 1
ATOM 4147 N N . TRP B 1 173 ? 4.547 29.609 16.406 1 97.94 173 TRP B N 1
ATOM 4148 C CA . TRP B 1 173 ? 3.18 30.094 16.219 1 97.94 173 TRP B CA 1
ATOM 4149 C C . TRP B 1 173 ? 3.049 30.891 14.922 1 97.94 173 TRP B C 1
ATOM 4151 O O . TRP B 1 173 ? 3.85 31.781 14.656 1 97.94 173 TRP B O 1
ATOM 4161 N N . ILE B 1 174 ? 2.035 30.516 14.164 1 98.31 174 ILE B N 1
ATOM 4162 C CA . ILE B 1 174 ? 1.9 31.281 12.938 1 98.31 174 ILE B CA 1
ATOM 4163 C C . ILE B 1 174 ? 0.444 31.703 12.742 1 98.31 174 ILE B C 1
ATOM 4165 O O . ILE B 1 174 ? -0.472 30.969 13.117 1 98.31 174 ILE B O 1
ATOM 4169 N N . ALA B 1 175 ? 0.26 32.875 12.242 1 98.75 175 ALA B N 1
ATOM 4170 C CA . ALA B 1 175 ? -0.987 33.281 11.594 1 98.75 175 ALA B CA 1
ATOM 4171 C C . ALA B 1 175 ? -0.951 32.969 10.102 1 98.75 175 ALA B C 1
ATOM 4173 O O . ALA B 1 175 ? 0.019 33.312 9.414 1 98.75 175 ALA B O 1
ATOM 4174 N N . TYR B 1 176 ? -2.01 32.344 9.633 1 98.56 176 TYR B N 1
ATOM 4175 C CA . TYR B 1 176 ? -1.987 31.797 8.281 1 98.56 176 TYR B CA 1
ATOM 4176 C C . TYR B 1 176 ? -3.287 32.094 7.547 1 98.56 176 TYR B C 1
ATOM 4178 O O . TYR B 1 176 ? -4.367 32.031 8.133 1 98.56 176 TYR B O 1
ATOM 4186 N N . GLN B 1 177 ? -3.111 32.5 6.387 1 98.62 177 GLN B N 1
ATOM 4187 C CA . GLN B 1 177 ? -4.219 32.625 5.445 1 98.62 177 GLN B CA 1
ATOM 4188 C C . GLN B 1 177 ? -3.898 31.922 4.125 1 98.62 177 GLN B C 1
ATOM 4190 O O . GLN B 1 177 ? -2.799 32.062 3.588 1 98.62 177 GLN B O 1
ATOM 4195 N N . THR B 1 178 ? -4.855 31.156 3.609 1 97.81 178 THR B N 1
ATOM 4196 C CA . THR B 1 178 ? -4.605 30.328 2.436 1 97.81 178 THR B CA 1
ATOM 4197 C C . THR B 1 178 ? -4.586 31.172 1.168 1 97.81 178 THR B C 1
ATOM 4199 O O . THR B 1 178 ? -4.93 32.375 1.202 1 97.81 178 THR B O 1
ATOM 4202 N N . PHE B 1 179 ? -4.145 30.625 0.065 1 97.62 179 PHE B N 1
ATOM 4203 C CA . PHE B 1 179 ? -4.027 31.234 -1.26 1 97.62 179 PHE B CA 1
ATOM 4204 C C . PHE B 1 179 ? -5.246 30.891 -2.113 1 97.62 179 PHE B C 1
ATOM 4206 O O . PHE B 1 179 ? -6.117 30.125 -1.691 1 97.62 179 PHE B O 1
ATOM 4213 N N . ASN B 1 180 ? -5.324 31.578 -3.229 1 97.19 180 ASN B N 1
ATOM 4214 C CA . ASN B 1 180 ? -6.391 31.312 -4.191 1 97.19 180 ASN B CA 1
ATOM 4215 C C . ASN B 1 180 ? -6.172 29.984 -4.918 1 97.19 180 ASN B C 1
ATOM 4217 O O . ASN B 1 180 ? -5.375 29.922 -5.855 1 97.19 180 ASN B O 1
ATOM 4221 N N . LYS B 1 181 ? -6.953 29 -4.66 1 94.88 181 LYS B N 1
ATOM 4222 C CA . LYS B 1 181 ? -6.77 27.641 -5.172 1 94.88 181 LYS B CA 1
ATOM 4223 C C . LYS B 1 181 ? -7.07 27.562 -6.664 1 94.88 181 LYS B C 1
ATOM 4225 O O . LYS B 1 181 ? -6.445 26.797 -7.395 1 94.88 181 LYS B O 1
ATOM 4230 N N . LEU B 1 182 ? -8.078 28.297 -7.082 1 94.44 182 LEU B N 1
ATOM 4231 C CA . LEU B 1 182 ? -8.398 28.312 -8.5 1 94.44 182 LEU B CA 1
ATOM 4232 C C . LEU B 1 182 ? -7.246 28.891 -9.312 1 94.44 182 LEU B C 1
ATOM 4234 O O . LEU B 1 182 ? -6.914 28.375 -10.383 1 94.44 182 LEU B O 1
ATOM 4238 N N . TRP B 1 183 ? -6.723 29.938 -8.805 1 96.38 183 TRP B N 1
ATOM 4239 C CA . TRP B 1 183 ? -5.551 30.531 -9.445 1 96.38 183 TRP B CA 1
ATOM 4240 C C . TRP B 1 183 ? -4.422 29.516 -9.562 1 96.38 183 TRP B C 1
ATOM 4242 O O . TRP B 1 183 ? -3.803 29.391 -10.625 1 96.38 183 TRP B O 1
ATOM 4252 N N . LEU B 1 184 ? -4.094 28.828 -8.516 1 96.88 184 LEU B N 1
ATOM 4253 C CA . LEU B 1 184 ? -3.006 27.844 -8.516 1 96.88 184 LEU B CA 1
ATOM 4254 C C . LEU B 1 184 ? -3.244 26.766 -9.562 1 96.88 184 LEU B C 1
ATOM 4256 O O . LEU B 1 184 ? -2.32 26.391 -10.289 1 96.88 184 LEU B O 1
ATOM 4260 N N . LYS B 1 185 ? -4.453 26.281 -9.57 1 95.69 185 LYS B N 1
ATOM 4261 C CA . LYS B 1 185 ? -4.812 25.266 -10.555 1 95.69 185 LYS B CA 1
ATOM 4262 C C . LYS B 1 185 ? -4.559 25.75 -11.977 1 95.69 185 LYS B C 1
ATOM 4264 O O . LYS B 1 185 ? -3.998 25.031 -12.797 1 95.69 185 LYS B O 1
ATOM 4269 N N . GLU B 1 186 ? -4.969 26.922 -12.25 1 96.38 186 GLU B N 1
ATOM 4270 C CA . GLU B 1 186 ? -4.793 27.516 -13.578 1 96.38 186 GLU B CA 1
ATOM 4271 C C . GLU B 1 186 ? -3.314 27.734 -13.891 1 96.38 186 GLU B C 1
ATOM 4273 O O . GLU B 1 186 ? -2.869 27.484 -15.008 1 96.38 186 GLU B O 1
ATOM 4278 N N . GLU B 1 187 ? -2.572 28.25 -12.914 1 96.88 187 GLU B N 1
ATOM 4279 C CA . GLU B 1 187 ? -1.146 28.516 -13.102 1 96.88 187 GLU B CA 1
ATOM 4280 C C . GLU B 1 187 ? -0.388 27.219 -13.383 1 96.88 187 GLU B C 1
ATOM 4282 O O . GLU B 1 187 ? 0.49 27.172 -14.242 1 96.88 187 GLU B O 1
ATOM 4287 N N . LEU B 1 188 ? -0.725 26.156 -12.672 1 96.31 188 LEU B N 1
ATOM 4288 C CA . LEU B 1 188 ? -0.045 24.875 -12.828 1 96.31 188 LEU B CA 1
ATOM 4289 C C . LEU B 1 188 ? -0.35 24.25 -14.188 1 96.31 188 LEU B C 1
ATOM 4291 O O . LEU B 1 188 ? 0.453 23.484 -14.719 1 96.31 188 LEU B O 1
ATOM 4295 N N . ALA B 1 189 ? -1.458 24.594 -14.758 1 95.75 189 ALA B N 1
ATOM 4296 C CA . ALA B 1 189 ? -1.868 24.062 -16.062 1 95.75 189 ALA B CA 1
ATOM 4297 C C . ALA B 1 189 ? -1.164 24.812 -17.203 1 95.75 189 ALA B C 1
ATOM 4299 O O . ALA B 1 189 ? -1.004 24.266 -18.297 1 95.75 189 ALA B O 1
ATOM 4300 N N . SER B 1 190 ? -0.679 25.969 -16.938 1 96.5 190 SER B N 1
ATOM 4301 C CA . SER B 1 190 ? -0.24 26.828 -18.031 1 96.5 190 SER B CA 1
ATOM 4302 C C . SER B 1 190 ? 1.251 27.125 -17.938 1 96.5 190 SER B C 1
ATOM 4304 O O . SER B 1 190 ? 1.873 27.531 -18.922 1 96.5 190 SER B O 1
ATOM 4306 N N . LYS B 1 191 ? 1.803 26.969 -16.766 1 97.69 191 LYS B N 1
ATOM 4307 C CA . LYS B 1 191 ? 3.193 27.375 -16.562 1 97.69 191 LYS B CA 1
ATOM 4308 C C . LYS B 1 191 ? 4.027 26.203 -16.047 1 97.69 191 LYS B C 1
ATOM 4310 O O . LYS B 1 191 ? 3.482 25.172 -15.641 1 97.69 191 LYS B O 1
ATOM 4315 N N . SER B 1 192 ? 5.367 26.422 -16.078 1 97.44 192 SER B N 1
ATOM 4316 C CA . SER B 1 192 ? 6.273 25.453 -15.453 1 97.44 192 SER B CA 1
ATOM 4317 C C . SER B 1 192 ? 6.172 25.5 -13.93 1 97.44 192 SER B C 1
ATOM 4319 O O . SER B 1 192 ? 5.746 26.5 -13.359 1 97.44 192 SER B O 1
ATOM 4321 N N . LEU B 1 193 ? 6.551 24.453 -13.328 1 98 193 LEU B N 1
ATOM 4322 C CA . LEU B 1 193 ? 6.496 24.375 -11.867 1 98 193 LEU B CA 1
ATOM 4323 C C . LEU B 1 193 ? 7.402 25.438 -11.234 1 98 193 LEU B C 1
ATOM 4325 O O . LEU B 1 193 ? 7.027 26.062 -10.25 1 98 193 LEU B O 1
ATOM 4329 N N . SER B 1 194 ? 8.586 25.625 -11.805 1 97.75 194 SER B N 1
ATOM 4330 C CA . SER B 1 194 ? 9.539 26.609 -11.305 1 97.75 194 SER B CA 1
ATOM 4331 C C . SER B 1 194 ? 8.953 28.016 -11.352 1 97.75 194 SER B C 1
ATOM 4333 O O . SER B 1 194 ? 9.164 28.812 -10.438 1 97.75 194 SER B O 1
ATOM 4335 N N . ALA B 1 195 ? 8.234 28.25 -12.391 1 98.12 195 ALA B N 1
ATOM 4336 C CA . ALA B 1 195 ? 7.609 29.562 -12.523 1 98.12 195 ALA B CA 1
ATOM 4337 C C . ALA B 1 195 ? 6.531 29.766 -11.461 1 98.12 195 ALA B C 1
ATOM 4339 O O . ALA B 1 195 ? 6.449 30.828 -10.852 1 98.12 195 ALA B O 1
ATOM 4340 N N . VAL B 1 196 ? 5.727 28.766 -11.273 1 98.38 196 VAL B N 1
ATOM 4341 C CA . VAL B 1 196 ? 4.609 28.859 -10.336 1 98.38 196 VAL B CA 1
ATOM 4342 C C . VAL B 1 196 ? 5.141 29.047 -8.914 1 98.38 196 VAL B C 1
ATOM 4344 O O . VAL B 1 196 ? 4.625 29.859 -8.156 1 98.38 196 VAL B O 1
ATOM 4347 N N . VAL B 1 197 ? 6.176 28.328 -8.539 1 98.06 197 VAL B N 1
ATOM 4348 C CA . VAL B 1 197 ? 6.738 28.375 -7.191 1 98.06 197 VAL B CA 1
ATOM 4349 C C . VAL B 1 197 ? 7.438 29.719 -6.977 1 98.06 197 VAL B C 1
ATOM 4351 O O . VAL B 1 197 ? 7.527 30.203 -5.848 1 98.06 197 VAL B O 1
ATOM 4354 N N . GLY B 1 198 ? 7.859 30.344 -8.039 1 97.06 198 GLY B N 1
ATOM 4355 C CA . GLY B 1 198 ? 8.562 31.609 -7.949 1 97.06 198 GLY B CA 1
ATOM 4356 C C . GLY B 1 198 ? 7.625 32.812 -7.879 1 97.06 198 GLY B C 1
ATOM 4357 O O . GLY B 1 198 ? 8.047 33.906 -7.523 1 97.06 198 GLY B O 1
ATOM 4358 N N . GLU B 1 199 ? 6.398 32.594 -8.078 1 97.44 199 GLU B N 1
ATOM 4359 C CA . GLU B 1 199 ? 5.414 33.656 -8.094 1 97.44 199 GLU B CA 1
ATOM 4360 C C . GLU B 1 199 ? 4.84 33.906 -6.703 1 97.44 199 GLU B C 1
ATOM 4362 O O . GLU B 1 199 ? 4.918 33.031 -5.832 1 97.44 199 GLU B O 1
ATOM 4367 N N . ALA B 1 200 ? 4.312 35.125 -6.562 1 97.38 200 ALA B N 1
ATOM 4368 C CA . ALA B 1 200 ? 3.498 35.406 -5.383 1 97.38 200 ALA B CA 1
ATOM 4369 C C . ALA B 1 200 ? 2.115 34.781 -5.516 1 97.38 200 ALA B C 1
ATOM 4371 O O . ALA B 1 200 ? 1.494 34.844 -6.578 1 97.38 200 ALA B O 1
ATOM 4372 N N . TRP B 1 201 ? 1.749 34.094 -4.539 1 98.31 201 TRP B N 1
ATOM 4373 C CA . TRP B 1 201 ? 0.435 33.438 -4.57 1 98.31 201 TRP B CA 1
ATOM 4374 C C . TRP B 1 201 ? -0.631 34.375 -4 1 98.31 201 TRP B C 1
ATOM 4376 O O . TRP B 1 201 ? -0.568 34.75 -2.832 1 98.31 201 TRP B O 1
ATOM 4386 N N . PRO B 1 202 ? -1.651 34.719 -4.797 1 98.25 202 PRO B N 1
ATOM 4387 C CA . PRO B 1 202 ? -2.666 35.656 -4.316 1 98.25 202 PRO B CA 1
ATOM 4388 C C . PRO B 1 202 ? -3.396 35.156 -3.072 1 98.25 202 PRO B C 1
ATOM 4390 O O . PRO B 1 202 ? -3.842 34 -3.035 1 98.25 202 PRO B O 1
ATOM 4393 N N . GLY B 1 203 ? -3.469 36 -2.074 1 97.94 203 GLY B N 1
ATOM 4394 C CA . GLY B 1 203 ? -4.227 35.688 -0.87 1 97.94 203 GLY B CA 1
ATOM 4395 C C . GLY B 1 203 ? -3.385 35.062 0.224 1 97.94 203 GLY B C 1
ATOM 4396 O O . GLY B 1 203 ? -3.777 35.062 1.393 1 97.94 203 GLY B O 1
ATOM 4397 N N . LEU B 1 204 ? -2.232 34.531 -0.143 1 98.38 204 LEU B N 1
ATOM 4398 C CA . LEU B 1 204 ? -1.397 33.812 0.811 1 98.38 204 LEU B CA 1
ATOM 4399 C C . LEU B 1 204 ? -0.765 34.75 1.813 1 98.38 204 LEU B C 1
ATOM 4401 O O . LEU B 1 204 ? -0.167 35.781 1.425 1 98.38 204 LEU B O 1
ATOM 4405 N N . LYS B 1 205 ? -0.96 34.5 3.08 1 98.25 205 LYS B N 1
ATOM 4406 C CA . LYS B 1 205 ? -0.305 35.25 4.16 1 98.25 205 LYS B CA 1
ATOM 4407 C C . LYS B 1 205 ? 0.203 34.281 5.242 1 98.25 205 LYS B C 1
ATOM 4409 O O . LYS B 1 205 ? -0.536 33.438 5.711 1 98.25 205 LYS B O 1
ATOM 4414 N N . ILE B 1 206 ? 1.456 34.406 5.555 1 98.12 206 ILE B N 1
ATOM 4415 C CA . ILE B 1 206 ? 2.074 33.656 6.648 1 98.12 206 ILE B CA 1
ATOM 4416 C C . ILE B 1 206 ? 2.842 34.594 7.555 1 98.12 206 ILE B C 1
ATOM 4418 O O . ILE B 1 206 ? 3.779 35.281 7.113 1 98.12 206 ILE B O 1
ATOM 4422 N N . GLN B 1 207 ? 2.438 34.656 8.805 1 97.69 207 GLN B N 1
ATOM 4423 C CA . GLN B 1 207 ? 3.059 35.562 9.766 1 97.69 207 GLN B CA 1
ATOM 4424 C C . GLN B 1 207 ? 3.445 34.844 11.047 1 97.69 207 GLN B C 1
ATOM 4426 O O . GLN B 1 207 ? 2.623 34.125 11.641 1 97.69 207 GLN B O 1
ATOM 4431 N N . GLN B 1 208 ? 4.695 35.031 11.461 1 97.06 208 GLN B N 1
ATOM 4432 C CA . GLN B 1 208 ? 5.129 34.5 12.742 1 97.06 208 GLN B CA 1
ATOM 4433 C C . GLN B 1 208 ? 4.512 35.25 13.906 1 97.06 208 GLN B C 1
ATOM 4435 O O . GLN B 1 208 ? 4.438 36.5 13.875 1 97.06 208 GLN B O 1
ATOM 4440 N N . LEU B 1 209 ? 4.086 34.562 14.875 1 97.81 209 LEU B N 1
ATOM 4441 C CA . LEU B 1 209 ? 3.559 35.156 16.094 1 97.81 209 LEU B CA 1
ATOM 4442 C C . LEU B 1 209 ? 4.473 34.875 17.281 1 97.81 209 LEU B C 1
ATOM 4444 O O . LEU B 1 209 ? 5.027 33.781 17.406 1 97.81 209 LEU B O 1
ATOM 4448 N N . VAL B 1 210 ? 4.613 35.844 18.141 1 96.19 210 VAL B N 1
ATOM 4449 C CA . VAL B 1 210 ? 5.367 35.656 19.375 1 96.19 210 VAL B CA 1
ATOM 4450 C C . VAL B 1 210 ? 4.402 35.5 20.547 1 96.19 210 VAL B C 1
ATOM 4452 O O . VAL B 1 210 ? 3.629 36.438 20.859 1 96.19 210 VAL B O 1
ATOM 4455 N N . PRO B 1 211 ? 4.41 34.406 21.125 1 96 211 PRO B N 1
ATOM 4456 C CA . PRO B 1 211 ? 3.51 34.25 22.266 1 96 211 PRO B CA 1
ATOM 4457 C C . PRO B 1 211 ? 3.914 35.125 23.469 1 96 211 PRO B C 1
ATOM 4459 O O . PRO B 1 211 ? 5.105 35.281 23.734 1 96 211 PRO B O 1
ATOM 4462 N N . PRO B 1 212 ? 2.943 35.531 24.234 1 96.38 212 PRO B N 1
ATOM 4463 C CA . PRO B 1 212 ? 3.266 36.25 25.469 1 96.38 212 PRO B CA 1
ATOM 4464 C C . PRO B 1 212 ? 4.113 35.406 26.438 1 96.38 212 PRO B C 1
ATOM 4466 O O . PRO B 1 212 ? 3.939 34.188 26.516 1 96.38 212 PRO B O 1
ATOM 4469 N N . LYS B 1 213 ? 5.062 35.938 27.219 1 92.94 213 LYS B N 1
ATOM 4470 C CA . LYS B 1 213 ? 6.027 35.281 28.094 1 92.94 213 LYS B CA 1
ATOM 4471 C C . LYS B 1 213 ? 5.328 34.375 29.109 1 92.94 213 LYS B C 1
ATOM 4473 O O . LYS B 1 213 ? 5.816 33.281 29.438 1 92.94 213 LYS B O 1
ATOM 4478 N N . ASP B 1 214 ? 4.191 34.719 29.641 1 92.62 214 ASP B N 1
ATOM 4479 C CA . ASP B 1 214 ? 3.549 33.969 30.719 1 92.62 214 ASP B CA 1
ATOM 4480 C C . ASP B 1 214 ? 2.398 33.125 30.172 1 92.62 214 ASP B C 1
ATOM 4482 O O . ASP B 1 214 ? 1.613 32.562 30.953 1 92.62 214 ASP B O 1
ATOM 4486 N N . MET B 1 215 ? 2.434 32.938 28.891 1 96.19 215 MET B N 1
ATOM 4487 C CA . MET B 1 215 ? 1.414 32.094 28.266 1 96.19 215 MET B CA 1
ATOM 4488 C C . MET B 1 215 ? 1.938 30.688 28.047 1 96.19 215 MET B C 1
ATOM 4490 O O . MET B 1 215 ? 3.092 30.5 27.656 1 96.19 215 MET B O 1
ATOM 4494 N N . GLU B 1 216 ? 1.153 29.688 28.391 1 96.44 216 GLU B N 1
ATOM 4495 C CA . GLU B 1 216 ? 1.518 28.297 28.141 1 96.44 216 GLU B CA 1
ATOM 4496 C C . GLU B 1 216 ? 0.403 27.562 27.406 1 96.44 216 GLU B C 1
ATOM 4498 O O . GLU B 1 216 ? -0.779 27.828 27.625 1 96.44 216 GLU B O 1
ATOM 4503 N N . LEU B 1 217 ? 0.809 26.703 26.547 1 97.5 217 LEU B N 1
ATOM 4504 C CA . LEU B 1 217 ? -0.113 25.828 25.828 1 97.5 217 LEU B CA 1
ATOM 4505 C C . LEU B 1 217 ? -0.115 24.422 26.406 1 97.5 217 LEU B C 1
ATOM 4507 O O . LEU B 1 217 ? 0.934 23.781 26.5 1 97.5 217 LEU B O 1
ATOM 4511 N N . LEU B 1 218 ? -1.236 23.984 26.844 1 97.62 218 LEU B N 1
ATOM 4512 C CA . LEU B 1 218 ? -1.405 22.594 27.266 1 97.62 218 LEU B CA 1
ATOM 4513 C C . LEU B 1 218 ? -2.189 21.797 26.234 1 97.62 218 LEU B C 1
ATOM 4515 O O . LEU B 1 218 ? -3.094 22.344 25.578 1 97.62 218 LEU B O 1
ATOM 4519 N N . ILE B 1 219 ? -1.806 20.562 26.094 1 97.06 219 ILE B N 1
ATOM 4520 C CA . ILE B 1 219 ? -2.441 19.688 25.109 1 97.06 219 ILE B CA 1
ATOM 4521 C C . ILE B 1 219 ? -2.928 18.406 25.781 1 97.06 219 ILE B C 1
ATOM 4523 O O . ILE B 1 219 ? -2.18 17.781 26.531 1 97.06 219 ILE B O 1
ATOM 4527 N N . GLY B 1 220 ? -4.148 18.078 25.578 1 96.69 220 GLY B N 1
ATOM 4528 C CA . GLY B 1 220 ? -4.727 16.812 26.047 1 96.69 220 GLY B CA 1
ATOM 4529 C C . GLY B 1 220 ? -5.27 15.961 24.922 1 96.69 220 GLY B C 1
ATOM 4530 O O . GLY B 1 220 ? -5.895 16.469 23.984 1 96.69 220 GLY B O 1
ATOM 4531 N N . TRP B 1 221 ? -5.027 14.672 24.953 1 93.88 221 TRP B N 1
ATOM 4532 C CA . TRP B 1 221 ? -5.457 13.719 23.938 1 93.88 221 TRP B CA 1
ATOM 4533 C C . TRP B 1 221 ? -6.609 12.859 24.438 1 93.88 221 TRP B C 1
ATOM 4535 O O . TRP B 1 221 ? -6.535 12.297 25.531 1 93.88 221 TRP B O 1
ATOM 4545 N N . SER B 1 222 ? -7.637 12.805 23.625 1 91.12 222 SER B N 1
ATOM 4546 C CA . SER B 1 222 ? -8.844 12.086 24.031 1 91.12 222 SER B CA 1
ATOM 4547 C C . SER B 1 222 ? -8.648 10.578 23.953 1 91.12 222 SER B C 1
ATOM 4549 O O . SER B 1 222 ? -9.398 9.812 24.562 1 91.12 222 SER B O 1
ATOM 4551 N N . GLN B 1 223 ? -7.695 10.07 23.047 1 85.62 223 GLN B N 1
ATOM 4552 C CA . GLN B 1 223 ? -7.402 8.664 22.812 1 85.62 223 GLN B CA 1
ATOM 4553 C C . GLN B 1 223 ? -8.562 7.969 22.094 1 85.62 223 GLN B C 1
ATOM 4555 O O . GLN B 1 223 ? -8.641 6.738 22.094 1 85.62 223 GLN B O 1
ATOM 4560 N N . GLN B 1 224 ? -9.461 8.656 21.656 1 76.81 224 GLN B N 1
ATOM 4561 C CA . GLN B 1 224 ? -10.625 8.086 20.984 1 76.81 224 GLN B CA 1
ATOM 4562 C C . GLN B 1 224 ? -10.75 8.617 19.562 1 76.81 224 GLN B C 1
ATOM 4564 O O . GLN B 1 224 ? -10.93 9.812 19.344 1 76.81 224 GLN B O 1
ATOM 4569 N N . PRO B 1 225 ? -10.461 7.562 18.594 1 60.69 225 PRO B N 1
ATOM 4570 C CA . PRO B 1 225 ? -10.719 8.055 17.234 1 60.69 225 PRO B CA 1
ATOM 4571 C C . PRO B 1 225 ? -12.18 8.445 17.016 1 60.69 225 PRO B C 1
ATOM 4573 O O . PRO B 1 225 ? -13.078 7.863 17.625 1 60.69 225 PRO B O 1
ATOM 4576 N N . ALA B 1 226 ? -12.359 9.656 16.484 1 54.94 226 ALA B N 1
ATOM 4577 C CA . ALA B 1 226 ? -13.75 9.977 16.172 1 54.94 226 ALA B CA 1
ATOM 4578 C C . ALA B 1 226 ? -14.336 8.992 15.172 1 54.94 226 ALA B C 1
ATOM 4580 O O . ALA B 1 226 ? -13.625 8.5 14.289 1 54.94 226 ALA B O 1
ATOM 4581 N N . SER B 1 227 ? -15.148 8.094 15.531 1 48.59 227 SER B N 1
ATOM 4582 C CA . SER B 1 227 ? -15.844 7.273 14.539 1 48.59 227 SER B CA 1
ATOM 4583 C C . SER B 1 227 ? -16.188 8.086 13.297 1 48.59 227 SER B C 1
ATOM 4585 O O . SER B 1 227 ? -16.625 9.234 13.398 1 48.59 227 SER B O 1
ATOM 4587 N N . THR B 1 228 ? -15.391 7.914 12.219 1 43.88 228 THR B N 1
ATOM 4588 C CA . THR B 1 228 ? -15.719 8.57 10.953 1 43.88 228 THR B CA 1
ATOM 4589 C C . THR B 1 228 ? -17.234 8.688 10.781 1 43.88 228 THR B C 1
ATOM 4591 O O . THR B 1 228 ? -17.719 8.992 9.688 1 43.88 228 THR B O 1
ATOM 4594 N N . SER B 1 229 ? -18.109 8.234 11.617 1 39.28 229 SER B N 1
ATOM 4595 C CA . SER B 1 229 ? -19.469 8.383 11.133 1 39.28 229 SER B CA 1
ATOM 4596 C C . SER B 1 229 ? -19.688 9.758 10.508 1 39.28 229 SER B C 1
ATOM 4598 O O . SER B 1 229 ? -19.453 10.781 11.148 1 39.28 229 SER B O 1
ATOM 4600 N N . ARG B 1 230 ? -19.422 9.812 9.211 1 41.25 230 ARG B N 1
ATOM 4601 C CA . ARG B 1 230 ? -20.016 10.875 8.406 1 41.25 230 ARG B CA 1
ATOM 4602 C C . ARG B 1 230 ? -21.344 11.32 9 1 41.25 230 ARG B C 1
ATOM 4604 O O . ARG B 1 230 ? -22.312 10.555 9.008 1 41.25 230 ARG B O 1
ATOM 4611 N N . LEU B 1 231 ? -21.266 11.875 9.984 1 38.41 231 LEU B N 1
ATOM 4612 C CA . LEU B 1 231 ? -22.562 12.477 10.25 1 38.41 231 LEU B CA 1
ATOM 4613 C C . LEU B 1 231 ? -23.094 13.188 9.008 1 38.41 231 LEU B C 1
ATOM 4615 O O . LEU B 1 231 ? -22.812 14.375 8.797 1 38.41 231 LEU B O 1
ATOM 4619 N N . VAL B 1 232 ? -22.828 12.547 7.91 1 36.81 232 VAL B N 1
ATOM 4620 C CA . VAL B 1 232 ? -23.391 13.125 6.699 1 36.81 232 VAL B CA 1
ATOM 4621 C C . VAL B 1 232 ? -24.906 13.273 6.863 1 36.81 232 VAL B C 1
ATOM 4623 O O . VAL B 1 232 ? -25.609 13.586 5.902 1 36.81 232 VAL B O 1
ATOM 4626 N N . ASP B 1 233 ? -25.562 13.047 7.879 1 35.62 233 ASP B N 1
ATOM 4627 C CA . ASP B 1 233 ? -26.969 13.047 7.5 1 35.62 233 ASP B CA 1
ATOM 4628 C C . ASP B 1 233 ? -27.312 14.281 6.676 1 35.62 233 ASP B C 1
ATOM 4630 O O . ASP B 1 233 ? -26.641 15.312 6.773 1 35.62 233 ASP B O 1
ATOM 4634 N N . LYS B 1 234 ? -28.281 14.172 5.645 1 38.28 234 LYS B N 1
ATOM 4635 C CA . LYS B 1 234 ? -29.312 14.805 4.809 1 38.28 234 LYS B CA 1
ATOM 4636 C C . LYS B 1 234 ? -29.938 16 5.512 1 38.28 234 LYS B C 1
ATOM 4638 O O . LYS B 1 234 ? -30.953 15.852 6.199 1 38.28 234 LYS B O 1
ATOM 4643 N N . THR B 1 235 ? -29.172 16.625 6.297 1 35.62 235 THR B N 1
ATOM 4644 C CA . THR B 1 235 ? -30.109 17.656 6.699 1 35.62 235 THR B CA 1
ATOM 4645 C C . THR B 1 235 ? -30.594 18.453 5.488 1 35.62 235 THR B C 1
ATOM 4647 O O . THR B 1 235 ? -29.766 18.938 4.699 1 35.62 235 THR B O 1
ATOM 4650 N N . ASN B 1 236 ? -31.625 18.031 4.977 1 37.56 236 ASN B N 1
ATOM 4651 C CA . ASN B 1 236 ? -32.531 18.812 4.137 1 37.56 236 ASN B CA 1
ATOM 4652 C C . ASN B 1 236 ? -32.562 20.281 4.562 1 37.56 236 ASN B C 1
ATOM 4654 O O . ASN B 1 236 ? -33.625 20.906 4.602 1 37.56 236 ASN B O 1
ATOM 4658 N N . ALA B 1 237 ? -31.688 20.719 5.379 1 41.78 237 ALA B N 1
ATOM 4659 C CA . ALA B 1 237 ? -31.891 22.141 5.68 1 41.78 237 ALA B CA 1
ATOM 4660 C C . ALA B 1 237 ? -31.797 22.984 4.414 1 41.78 237 ALA B C 1
ATOM 4662 O O . ALA B 1 237 ? -31.062 22.656 3.488 1 41.78 237 ALA B O 1
ATOM 4663 N N . ASN B 1 238 ? -32.719 23.828 4.145 1 51.56 238 ASN B N 1
ATOM 4664 C CA . ASN B 1 238 ? -32.844 24.844 3.105 1 51.56 238 ASN B CA 1
ATOM 4665 C C . ASN B 1 238 ? -31.484 25.375 2.674 1 51.56 238 ASN B C 1
ATOM 4667 O O . ASN B 1 238 ? -30.766 25.984 3.471 1 51.56 238 ASN B O 1
ATOM 4671 N N . LYS B 1 239 ? -30.969 24.875 1.652 1 55.53 239 LYS B N 1
ATOM 4672 C CA . LYS B 1 239 ? -29.688 25.219 1.019 1 55.53 239 LYS B CA 1
ATOM 4673 C C . LYS B 1 239 ? -29.359 26.688 1.21 1 55.53 239 LYS B C 1
ATOM 4675 O O . LYS B 1 239 ? -28.203 27.047 1.441 1 55.53 239 LYS B O 1
ATOM 4680 N N . ASN B 1 240 ? -30.453 27.5 1.04 1 59.03 240 ASN B N 1
ATOM 4681 C CA . ASN B 1 240 ? -30.25 28.938 1.181 1 59.03 240 ASN B CA 1
ATOM 4682 C C . ASN B 1 240 ? -29.891 29.328 2.615 1 59.03 240 ASN B C 1
ATOM 4684 O O . ASN B 1 240 ? -29.031 30.188 2.838 1 59.03 240 ASN B O 1
ATOM 4688 N N . ASN B 1 241 ? -30.531 28.844 3.549 1 67.88 241 ASN B N 1
ATOM 4689 C CA . ASN B 1 241 ? -30.25 29.078 4.965 1 67.88 241 ASN B CA 1
ATOM 4690 C C . ASN B 1 241 ? -28.875 28.594 5.359 1 67.88 241 ASN B C 1
ATOM 4692 O O . ASN B 1 241 ? -28.156 29.25 6.117 1 67.88 241 ASN B O 1
ATOM 4696 N N . LEU B 1 242 ? -28.484 27.688 4.668 1 77.38 242 LEU B N 1
ATOM 4697 C CA . LEU B 1 242 ? -27.172 27.156 4.953 1 77.38 242 LEU B CA 1
ATOM 4698 C C . LEU B 1 242 ? -26.078 28.062 4.414 1 77.38 242 LEU B C 1
ATOM 4700 O O . LEU B 1 242 ? -25.031 28.234 5.043 1 77.38 242 LEU B O 1
ATOM 4704 N N . ARG B 1 243 ? -26.484 28.797 3.438 1 82.62 243 ARG B N 1
ATOM 4705 C CA . ARG B 1 243 ? -25.516 29.703 2.846 1 82.62 243 ARG B CA 1
ATOM 4706 C C . ARG B 1 243 ? -25.312 30.938 3.721 1 82.62 243 ARG B C 1
ATOM 4708 O O . ARG B 1 243 ? -24.188 31.406 3.893 1 82.62 243 ARG B O 1
ATOM 4715 N N . THR B 1 244 ? -26.375 31.422 4.172 1 89.38 244 THR B N 1
ATOM 4716 C CA . THR B 1 244 ? -26.312 32.594 5.043 1 89.38 244 THR B CA 1
ATOM 4717 C C . THR B 1 244 ? -25.594 32.25 6.352 1 89.38 244 THR B C 1
ATOM 4719 O O . THR B 1 244 ? -24.797 33.031 6.844 1 89.38 244 THR B O 1
ATOM 4722 N N . GLU B 1 245 ? -25.891 31.203 6.898 1 91.69 245 GLU B N 1
ATOM 4723 C CA . GLU B 1 245 ? -25.25 30.75 8.133 1 91.69 245 GLU B CA 1
ATOM 4724 C C . GLU B 1 245 ? -23.75 30.516 7.934 1 91.69 245 GLU B C 1
ATOM 4726 O O . GLU B 1 245 ? -22.953 30.828 8.812 1 91.69 245 GLU B O 1
ATOM 4731 N N . TYR B 1 246 ? -23.469 30.031 6.855 1 92.31 246 TYR B N 1
ATOM 4732 C CA . TYR B 1 246 ? -22.062 29.797 6.543 1 92.31 246 TYR B CA 1
ATOM 4733 C C . TYR B 1 246 ? -21.312 31.109 6.395 1 92.31 246 TYR B C 1
ATOM 4735 O O . TYR B 1 246 ? -20.203 31.25 6.914 1 92.31 246 TYR B O 1
ATOM 4743 N N . ALA B 1 247 ? -21.906 32.062 5.73 1 94.25 247 ALA B N 1
ATOM 4744 C CA . ALA B 1 247 ? -21.281 33.375 5.574 1 94.25 247 ALA B CA 1
ATOM 4745 C C . ALA B 1 247 ? -21.078 34.031 6.93 1 94.25 247 ALA B C 1
ATOM 4747 O O . ALA B 1 247 ? -20.047 34.688 7.152 1 94.25 247 ALA B O 1
ATOM 4748 N N . LYS B 1 248 ? -22.031 33.969 7.77 1 96.12 248 LYS B N 1
ATOM 4749 C CA . LYS B 1 248 ? -21.922 34.5 9.117 1 96.12 248 LYS B CA 1
ATOM 4750 C C . LYS B 1 248 ? -20.812 33.812 9.898 1 96.12 248 LYS B C 1
ATOM 4752 O O . LYS B 1 248 ? -20.031 34.469 10.602 1 96.12 248 LYS B O 1
ATOM 4757 N N . PHE B 1 249 ? -20.766 32.531 9.789 1 96.38 249 PHE B N 1
ATOM 4758 C CA . PHE B 1 249 ? -19.703 31.766 10.438 1 96.38 249 PHE B CA 1
ATOM 4759 C C . PHE B 1 249 ? -18.328 32.281 9.992 1 96.38 249 PHE B C 1
ATOM 4761 O O . PHE B 1 249 ? -17.438 32.469 10.82 1 96.38 249 PHE B O 1
ATOM 4768 N N . LEU B 1 250 ? -18.156 32.469 8.688 1 97.38 250 LEU B N 1
ATOM 4769 C CA . LEU B 1 250 ? -16.875 32.906 8.141 1 97.38 250 LEU B CA 1
ATOM 4770 C C . LEU B 1 250 ? -16.516 34.281 8.68 1 97.38 250 LEU B C 1
ATOM 4772 O O . LEU B 1 250 ? -15.375 34.531 9.094 1 97.38 250 LEU B O 1
ATOM 4776 N N . ALA B 1 251 ? -17.469 35.156 8.711 1 98 251 ALA B N 1
ATOM 4777 C CA . ALA B 1 251 ? -17.234 36.531 9.195 1 98 251 ALA B CA 1
ATOM 4778 C C . ALA B 1 251 ? -16.875 36.531 10.68 1 98 251 ALA B C 1
ATOM 4780 O O . ALA B 1 251 ? -15.961 37.25 11.094 1 98 251 ALA B O 1
ATOM 4781 N N . ASP B 1 252 ? -17.609 35.75 11.414 1 98.5 252 ASP B N 1
ATOM 4782 C CA . ASP B 1 252 ? -17.375 35.688 12.859 1 98.5 252 ASP B CA 1
ATOM 4783 C C . ASP B 1 252 ? -16.031 35.062 13.164 1 98.5 252 ASP B C 1
ATOM 4785 O O . ASP B 1 252 ? -15.328 35.469 14.094 1 98.5 252 ASP B O 1
ATOM 4789 N N . SER B 1 253 ? -15.719 34.031 12.453 1 98.12 253 SER B N 1
ATOM 4790 C CA . SER B 1 253 ? -14.422 33.375 12.633 1 98.12 253 SER B CA 1
ATOM 4791 C C . SER B 1 253 ? -13.281 34.344 12.305 1 98.12 253 SER B C 1
ATOM 4793 O O . SER B 1 253 ? -12.289 34.406 13.039 1 98.12 253 SER B O 1
ATOM 4795 N N . ARG B 1 254 ? -13.422 35.062 11.203 1 98.44 254 ARG B N 1
ATOM 4796 C CA . ARG B 1 254 ? -12.422 36.062 10.82 1 98.44 254 ARG B CA 1
ATOM 4797 C C . ARG B 1 254 ? -12.203 37.094 11.93 1 98.44 254 ARG B C 1
ATOM 4799 O O . ARG B 1 254 ? -11.062 37.375 12.312 1 98.44 254 ARG B O 1
ATOM 4806 N N . LYS B 1 255 ? -13.289 37.594 12.406 1 98.69 255 LYS B N 1
ATOM 4807 C CA . LYS B 1 255 ? -13.219 38.594 13.484 1 98.69 255 LYS B CA 1
ATOM 4808 C C . LYS B 1 255 ? -12.523 38 14.711 1 98.69 255 LYS B C 1
ATOM 4810 O O . LYS B 1 255 ? -11.664 38.656 15.312 1 98.69 255 LYS B O 1
ATOM 4815 N N . CYS B 1 256 ? -12.859 36.875 15.07 1 98.75 256 CYS B N 1
ATOM 4816 C CA . CYS B 1 256 ? -12.32 36.188 16.234 1 98.75 256 CYS B CA 1
ATOM 4817 C C . CYS B 1 256 ? -10.812 36 16.109 1 98.75 256 CYS B C 1
ATOM 4819 O O . CYS B 1 256 ? -10.062 36.344 17.016 1 98.75 256 CYS B O 1
ATOM 4821 N N . VAL B 1 257 ? -10.359 35.469 14.992 1 98.81 257 VAL B N 1
ATOM 4822 C CA . VAL B 1 257 ? -8.953 35.156 14.797 1 98.81 257 VAL B CA 1
ATOM 4823 C C . VAL B 1 257 ? -8.133 36.438 14.727 1 98.81 257 VAL B C 1
ATOM 4825 O O . VAL B 1 257 ? -7.031 36.531 15.273 1 98.81 257 VAL B O 1
ATOM 4828 N N . LEU B 1 258 ? -8.664 37.469 14.055 1 98.69 258 LEU B N 1
ATOM 4829 C CA . LEU B 1 258 ? -7.961 38.75 13.992 1 98.69 258 LEU B CA 1
ATOM 4830 C C . LEU B 1 258 ? -7.789 39.344 15.383 1 98.69 258 LEU B C 1
ATOM 4832 O O . LEU B 1 258 ? -6.742 39.938 15.688 1 98.69 258 LEU B O 1
ATOM 4836 N N . GLN B 1 259 ? -8.797 39.219 16.188 1 98.75 259 GLN B N 1
ATOM 4837 C CA . GLN B 1 259 ? -8.695 39.688 17.562 1 98.75 259 GLN B CA 1
ATOM 4838 C C . GLN B 1 259 ? -7.664 38.844 18.344 1 98.75 259 GLN B C 1
ATOM 4840 O O . GLN B 1 259 ? -6.949 39.406 19.188 1 98.75 259 GLN B O 1
ATOM 4845 N N . MET B 1 260 ? -7.648 37.625 18.125 1 98.69 260 MET B N 1
ATOM 4846 C CA . MET B 1 260 ? -6.664 36.75 18.781 1 98.69 260 MET B CA 1
ATOM 4847 C C . MET B 1 260 ? -5.25 37.156 18.375 1 98.69 260 MET B C 1
ATOM 4849 O O . MET B 1 260 ? -4.348 37.188 19.219 1 98.69 260 MET B O 1
ATOM 4853 N N . ILE B 1 261 ? -5.035 37.406 17.078 1 98.62 261 ILE B N 1
ATOM 4854 C CA . ILE B 1 261 ? -3.744 37.875 16.594 1 98.62 261 ILE B CA 1
ATOM 4855 C C . ILE B 1 261 ? -3.354 39.156 17.312 1 98.62 261 ILE B C 1
ATOM 4857 O O . ILE B 1 261 ? -2.203 39.312 17.719 1 98.62 261 ILE B O 1
ATOM 4861 N N . ARG B 1 262 ? -4.32 40.031 17.453 1 98.44 262 ARG B N 1
ATOM 4862 C CA . ARG B 1 262 ? -4.074 41.25 18.203 1 98.44 262 ARG B CA 1
ATOM 4863 C C . ARG B 1 262 ? -3.629 40.938 19.625 1 98.44 262 ARG B C 1
ATOM 4865 O O . ARG B 1 262 ? -2.771 41.625 20.188 1 98.44 262 ARG B O 1
ATOM 4872 N N . GLY B 1 263 ? -4.254 39.969 20.172 1 98.38 263 GLY B N 1
ATOM 4873 C CA . GLY B 1 263 ? -3.836 39.531 21.5 1 98.38 263 GLY B CA 1
ATOM 4874 C C . GLY B 1 263 ? -2.373 39.125 21.562 1 98.38 263 GLY B C 1
ATOM 4875 O O . GLY B 1 263 ? -1.677 39.438 22.531 1 98.38 263 GLY B O 1
ATOM 4876 N N . PHE B 1 264 ? -1.896 38.438 20.594 1 98.19 264 PHE B N 1
ATOM 4877 C CA . PHE B 1 264 ? -0.485 38.094 20.5 1 98.19 264 PHE B CA 1
ATOM 4878 C C . PHE B 1 264 ? 0.384 39.312 20.375 1 98.19 264 PHE B C 1
ATOM 4880 O O . PHE B 1 264 ? 1.402 39.438 21.047 1 98.19 264 PHE B O 1
ATOM 4887 N N . GLU B 1 265 ? -0.021 40.25 19.516 1 97.5 265 GLU B N 1
ATOM 4888 C CA . GLU B 1 265 ? 0.746 41.438 19.25 1 97.5 265 GLU B CA 1
ATOM 4889 C C . GLU B 1 265 ? 0.858 42.312 20.484 1 97.5 265 GLU B C 1
ATOM 4891 O O . GLU B 1 265 ? 1.89 42.969 20.719 1 97.5 265 GLU B O 1
ATOM 4896 N N . GLU B 1 266 ? -0.134 42.281 21.266 1 97.94 266 GLU B N 1
ATOM 4897 C CA . GLU B 1 266 ? -0.185 43.125 22.453 1 97.94 266 GLU B CA 1
ATOM 4898 C C . GLU B 1 266 ? 0.239 42.344 23.703 1 97.94 266 GLU B C 1
ATOM 4900 O O . GLU B 1 266 ? 0.184 42.875 24.812 1 97.94 266 GLU B O 1
ATOM 4905 N N . ALA B 1 267 ? 0.592 41.125 23.562 1 97.31 267 ALA B N 1
ATOM 4906 C CA . ALA B 1 267 ? 0.945 40.25 24.672 1 97.31 267 ALA B CA 1
ATOM 4907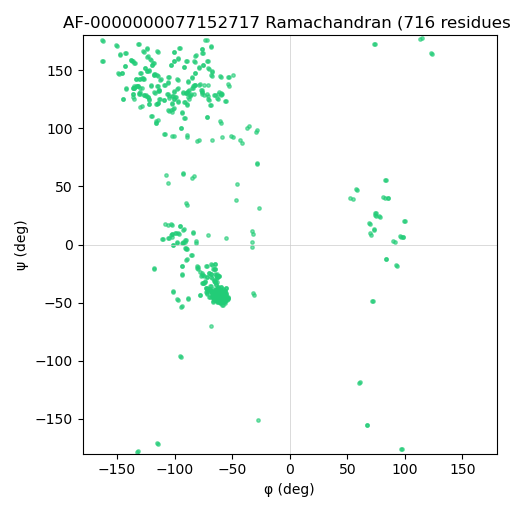 C C . ALA B 1 267 ? -0.17 40.188 25.703 1 97.31 267 ALA B C 1
ATOM 4909 O O . ALA B 1 267 ? 0.083 40.344 26.906 1 97.31 267 ALA B O 1
ATOM 4910 N N . ASN B 1 268 ? -1.362 40.156 25.203 1 97.62 268 ASN B N 1
ATOM 4911 C CA . ASN B 1 268 ? -2.572 40.188 26.016 1 97.62 268 ASN B CA 1
ATOM 4912 C C . ASN B 1 268 ? -3.182 38.781 26.125 1 97.62 268 ASN B C 1
ATOM 4914 O O . ASN B 1 268 ? -4.074 38.438 25.344 1 97.62 268 ASN B O 1
ATOM 4918 N N . ILE B 1 269 ? -2.818 38.062 27.172 1 97.94 269 ILE B N 1
ATOM 4919 C CA . ILE B 1 269 ? -3.23 36.688 27.359 1 97.94 269 ILE B CA 1
ATOM 4920 C C . ILE B 1 269 ? -4.742 36.625 27.531 1 97.94 269 ILE B C 1
ATOM 4922 O O . ILE B 1 269 ? -5.398 35.719 27.016 1 97.94 269 ILE B O 1
ATOM 4926 N N . ALA B 1 270 ? -5.301 37.531 28.25 1 97.44 270 ALA B N 1
ATOM 4927 C CA . ALA B 1 270 ? -6.738 37.562 28.516 1 97.44 270 ALA B CA 1
ATOM 4928 C C . ALA B 1 270 ? -7.535 37.656 27.219 1 97.44 270 ALA B C 1
ATOM 4930 O O . ALA B 1 270 ? -8.57 37 27.078 1 97.44 270 ALA B O 1
ATOM 4931 N N . LEU B 1 271 ? -7.035 38.5 26.375 1 98.31 271 LEU B N 1
ATOM 4932 C CA . LEU B 1 271 ? -7.699 38.625 25.078 1 98.31 271 LEU B CA 1
ATOM 4933 C C . LEU B 1 271 ? -7.617 37.344 24.281 1 98.31 271 LEU B C 1
ATOM 4935 O O . LEU B 1 271 ? -8.594 36.938 23.656 1 98.31 271 LEU B O 1
ATOM 4939 N N . ILE B 1 272 ? -6.473 36.719 24.234 1 98.62 272 ILE B N 1
ATOM 4940 C CA . ILE B 1 272 ? -6.285 35.438 23.547 1 98.62 272 ILE B CA 1
ATOM 4941 C C . ILE B 1 272 ? -7.238 34.375 24.125 1 98.62 272 ILE B C 1
ATOM 4943 O O . ILE B 1 272 ? -7.938 33.688 23.375 1 98.62 272 ILE B O 1
ATOM 4947 N N . GLN B 1 273 ? -7.316 34.312 25.422 1 98.38 273 GLN B N 1
ATOM 4948 C CA . GLN B 1 273 ? -8.188 33.344 26.109 1 98.38 273 GLN B CA 1
ATOM 4949 C C . GLN B 1 273 ? -9.648 33.594 25.766 1 98.38 273 GLN B C 1
ATOM 4951 O O . GLN B 1 273 ? -10.406 32.656 25.516 1 98.38 273 GLN B O 1
ATOM 4956 N N . LYS B 1 274 ? -10.016 34.812 25.797 1 98.44 274 LYS B N 1
ATOM 4957 C CA . LYS B 1 274 ? -11.383 35.188 25.453 1 98.44 274 LYS B CA 1
ATOM 4958 C C . LYS B 1 274 ? -11.742 34.688 24.062 1 98.44 274 LYS B C 1
ATOM 4960 O O . LYS B 1 274 ? -12.828 34.156 23.844 1 98.44 274 LYS B O 1
ATOM 4965 N N . GLN B 1 275 ? -10.828 34.906 23.125 1 98.69 275 GLN B N 1
ATOM 4966 C CA . GLN B 1 275 ? -11.102 34.562 21.734 1 98.69 275 GLN B CA 1
ATOM 4967 C C . GLN B 1 275 ? -11.094 33.031 21.547 1 98.69 275 GLN B C 1
ATOM 4969 O O . GLN B 1 275 ? -11.82 32.5 20.703 1 98.69 275 GLN B O 1
ATOM 4974 N N . ILE B 1 276 ? -10.328 32.281 22.391 1 98.5 276 ILE B N 1
ATOM 4975 C CA . ILE B 1 276 ? -10.406 30.828 22.391 1 98.5 276 ILE B CA 1
ATOM 4976 C C . ILE B 1 276 ? -11.828 30.375 22.734 1 98.5 276 ILE B C 1
ATOM 4978 O O . ILE B 1 276 ? -12.391 29.5 22.078 1 98.5 276 ILE B O 1
ATOM 4982 N N . GLY B 1 277 ? -12.375 30.984 23.734 1 98 277 GLY B N 1
ATOM 4983 C CA . GLY B 1 277 ? -13.742 30.688 24.125 1 98 277 GLY B CA 1
ATOM 4984 C C . GLY B 1 277 ? -14.75 30.984 23.016 1 98 277 GLY B C 1
ATOM 4985 O O . GLY B 1 277 ? -15.664 30.203 22.781 1 98 277 GLY B O 1
ATOM 4986 N N . ILE B 1 278 ? -14.617 32.125 22.438 1 98.38 278 ILE B N 1
ATOM 4987 C CA . ILE B 1 278 ? -15.516 32.531 21.344 1 98.38 278 ILE B CA 1
ATOM 4988 C C . ILE B 1 278 ? -15.383 31.531 20.188 1 98.38 278 ILE B C 1
ATOM 4990 O O . ILE B 1 278 ? -16.375 31.094 19.609 1 98.38 278 ILE B O 1
ATOM 4994 N N . ASN B 1 279 ? -14.117 31.188 19.844 1 97.94 279 ASN B N 1
ATOM 4995 C CA . ASN B 1 279 ? -13.883 30.25 18.766 1 97.94 279 ASN B CA 1
ATOM 4996 C C . ASN B 1 279 ? -14.539 28.906 19.031 1 97.94 279 ASN B C 1
ATOM 4998 O O . ASN B 1 279 ? -15.086 28.281 18.109 1 97.94 279 ASN B O 1
ATOM 5002 N N . ARG B 1 280 ? -14.445 28.422 20.266 1 96.88 280 ARG B N 1
ATOM 5003 C CA . ARG B 1 280 ? -15.117 27.188 20.625 1 96.88 280 ARG B CA 1
ATOM 5004 C C . ARG B 1 280 ? -16.609 27.25 20.312 1 96.88 280 ARG B C 1
ATOM 5006 O O . ARG B 1 280 ? -17.156 26.328 19.719 1 96.88 280 ARG B O 1
ATOM 5013 N N . ARG B 1 281 ? -17.234 28.328 20.719 1 97.19 281 ARG B N 1
ATOM 5014 C CA . ARG B 1 281 ? -18.672 28.484 20.516 1 97.19 281 ARG B CA 1
ATOM 5015 C C . ARG B 1 281 ? -19 28.531 19.031 1 97.19 281 ARG B C 1
ATOM 5017 O O . ARG B 1 281 ? -20.016 27.984 18.594 1 97.19 281 ARG B O 1
ATOM 5024 N N . LEU B 1 282 ? -18.203 29.234 18.281 1 96.69 282 LEU B N 1
ATOM 5025 C CA . LEU B 1 282 ? -18.406 29.297 16.828 1 96.69 282 LEU B CA 1
ATOM 5026 C C . LEU B 1 282 ? -18.344 27.906 16.203 1 96.69 282 LEU B C 1
ATOM 5028 O O . LEU B 1 282 ? -19.156 27.562 15.359 1 96.69 282 LEU B O 1
ATOM 5032 N N . LEU B 1 283 ? -17.406 27.078 16.625 1 94.62 283 LEU B N 1
ATOM 5033 C CA . LEU B 1 283 ? -17.234 25.734 16.094 1 94.62 283 LEU B CA 1
ATOM 5034 C C . LEU B 1 283 ? -18.375 24.828 16.531 1 94.62 283 LEU B C 1
ATOM 5036 O O . LEU B 1 283 ? -18.828 23.969 15.766 1 94.62 283 LEU B O 1
ATOM 5040 N N . GLN B 1 284 ? -18.797 25.031 17.766 1 93.44 284 GLN B N 1
ATOM 5041 C CA . GLN B 1 284 ? -19.938 24.25 18.25 1 93.44 284 GLN B CA 1
ATOM 5042 C C . GLN B 1 284 ? -21.172 24.516 17.391 1 93.44 284 GLN B C 1
ATOM 5044 O O . GLN B 1 284 ? -21.891 23.578 17.031 1 93.44 284 GLN B O 1
ATOM 5049 N N . HIS B 1 285 ? -21.375 25.75 17.172 1 93 285 HIS B N 1
ATOM 5050 C CA . HIS B 1 285 ? -22.531 26.141 16.359 1 93 285 HIS B CA 1
ATOM 5051 C C . HIS B 1 285 ? -22.391 25.594 14.93 1 93 285 HIS B C 1
ATOM 5053 O O . HIS B 1 285 ? -23.344 25.062 14.375 1 93 285 HIS B O 1
ATOM 5059 N N . PHE B 1 286 ? -21.234 25.766 14.352 1 91.06 286 PHE B N 1
ATOM 5060 C CA . PHE B 1 286 ? -20.953 25.25 13.016 1 91.06 286 PHE B CA 1
ATOM 5061 C C . PHE B 1 286 ? -21.188 23.75 12.945 1 91.06 286 PHE B C 1
ATOM 5063 O O . PHE B 1 286 ? -21.812 23.25 12.008 1 91.06 286 PHE B O 1
ATOM 5070 N N . ALA B 1 287 ? -20.703 23.047 13.938 1 88.75 287 ALA B N 1
ATOM 5071 C CA . ALA B 1 287 ? -20.844 21.594 14.008 1 88.75 287 ALA B CA 1
ATOM 5072 C C . ALA B 1 287 ? -22.312 21.188 14.07 1 88.75 287 ALA B C 1
ATOM 5074 O O . ALA B 1 287 ? -22.734 20.219 13.422 1 88.75 287 ALA B O 1
ATOM 5075 N N . ALA B 1 288 ? -23.047 21.906 14.828 1 87.81 288 ALA B N 1
ATOM 5076 C CA . ALA B 1 288 ? -24.469 21.609 15.008 1 87.81 288 ALA B CA 1
ATOM 5077 C C . ALA B 1 288 ? -25.234 21.797 13.703 1 87.81 288 ALA B C 1
ATOM 5079 O O . ALA B 1 288 ? -26.078 20.953 13.352 1 87.81 288 ALA B O 1
ATOM 5080 N N . ILE B 1 289 ? -24.891 22.812 13.039 1 86.12 289 ILE B N 1
ATOM 5081 C CA . ILE B 1 289 ? -25.625 23.141 11.812 1 86.12 289 ILE B CA 1
ATOM 5082 C C . ILE B 1 289 ? -25.25 22.156 10.711 1 86.12 289 ILE B C 1
ATOM 5084 O O . ILE B 1 289 ? -26.078 21.797 9.875 1 86.12 289 ILE B O 1
ATOM 5088 N N . ASN B 1 290 ? -24.031 21.656 10.727 1 83.88 290 ASN B N 1
ATOM 5089 C CA . ASN B 1 290 ? -23.547 20.797 9.656 1 83.88 290 ASN B CA 1
ATOM 5090 C C . ASN B 1 290 ? -23.578 19.328 10.062 1 83.88 290 ASN B C 1
ATOM 5092 O O . ASN B 1 290 ? -23.172 18.453 9.289 1 83.88 290 ASN B O 1
ATOM 5096 N N . ASN B 1 291 ? -24 19.062 11.258 1 80.5 291 ASN B N 1
ATOM 5097 C CA . ASN B 1 291 ? -24.125 17.703 11.789 1 80.5 291 ASN B CA 1
ATOM 5098 C C . ASN B 1 291 ? -22.781 16.969 11.742 1 80.5 291 ASN B C 1
ATOM 5100 O O . ASN B 1 291 ? -22.703 15.859 11.219 1 80.5 291 ASN B O 1
ATOM 5104 N N . ILE B 1 292 ? -21.828 17.656 12.195 1 80.56 292 ILE B N 1
ATOM 5105 C CA . ILE B 1 292 ? -20.5 17.062 12.312 1 80.56 292 ILE B CA 1
ATOM 5106 C C . ILE B 1 292 ? -20.094 16.984 13.789 1 80.56 292 ILE B C 1
ATOM 5108 O O . ILE B 1 292 ? -20.531 17.797 14.594 1 80.56 292 ILE B O 1
ATOM 5112 N N . ALA B 1 293 ? -19.375 15.938 14.078 1 78.56 293 ALA B N 1
ATOM 5113 C CA . ALA B 1 293 ? -18.906 15.766 15.453 1 78.56 293 ALA B CA 1
ATOM 5114 C C . ALA B 1 293 ? -17.5 16.328 15.625 1 78.56 293 ALA B C 1
ATOM 5116 O O . ALA B 1 293 ? -16.516 15.672 15.266 1 78.56 293 ALA B O 1
ATOM 5117 N N . ILE B 1 294 ? -17.469 17.469 16.156 1 84.38 294 ILE B N 1
ATOM 5118 C CA . ILE B 1 294 ? -16.172 18.094 16.391 1 84.38 294 ILE B CA 1
ATOM 5119 C C . ILE B 1 294 ? -15.734 17.875 17.828 1 84.38 294 ILE B C 1
ATOM 5121 O O . ILE B 1 294 ? -14.609 17.453 18.094 1 84.38 294 ILE B O 1
ATOM 5125 N N . GLU B 1 295 ? -16.625 18.109 18.734 1 90.44 295 GLU B N 1
ATOM 5126 C CA . GLU B 1 295 ? -16.359 18.031 20.172 1 90.44 295 GLU B CA 1
ATOM 5127 C C . GLU B 1 295 ? -17.062 16.812 20.781 1 90.44 295 GLU B C 1
ATOM 5129 O O . GLU B 1 295 ? -18.203 16.922 21.219 1 90.44 295 GLU B O 1
ATOM 5134 N N . ILE B 1 296 ? -16.344 15.719 20.891 1 87.94 296 ILE B N 1
ATOM 5135 C CA . ILE B 1 296 ? -16.891 14.523 21.5 1 87.94 296 ILE B CA 1
ATOM 5136 C C . ILE B 1 296 ? -16.938 14.695 23.016 1 87.94 296 ILE B C 1
ATOM 5138 O O . ILE B 1 296 ? -16.266 15.578 23.578 1 87.94 296 ILE B O 1
ATOM 5142 N N . PRO B 1 297 ? -17.672 13.867 23.75 1 90.31 297 PRO B N 1
ATOM 5143 C CA . PRO B 1 297 ? -17.891 14.047 25.188 1 90.31 297 PRO B CA 1
ATOM 5144 C C . PRO B 1 297 ? -16.578 14.125 25.969 1 90.31 297 PRO B C 1
ATOM 5146 O O . PRO B 1 297 ? -16.438 14.961 26.859 1 90.31 297 PRO B O 1
ATOM 5149 N N . ARG B 1 298 ? -15.625 13.312 25.594 1 92.19 298 ARG B N 1
ATOM 5150 C CA . ARG B 1 298 ? -14.352 13.312 26.297 1 92.19 298 ARG B CA 1
ATOM 5151 C C . ARG B 1 298 ? -13.633 14.648 26.141 1 92.19 298 ARG B C 1
ATOM 5153 O O . ARG B 1 298 ? -12.961 15.109 27.062 1 92.19 298 ARG B O 1
ATOM 5160 N N . LEU B 1 299 ? -13.781 15.242 25.062 1 93.81 299 LEU B N 1
ATOM 5161 C CA . LEU B 1 299 ? -13.156 16.547 24.828 1 93.81 299 LEU B CA 1
ATOM 5162 C C . LEU B 1 299 ? -13.914 17.641 25.547 1 93.81 299 LEU B C 1
ATOM 5164 O O . LEU B 1 299 ? -13.32 18.625 26.016 1 93.81 299 LEU B O 1
ATOM 5168 N N . THR B 1 300 ? -15.211 17.453 25.641 1 94.75 300 THR B N 1
ATOM 5169 C CA . THR B 1 300 ? -15.984 18.375 26.469 1 94.75 300 THR B CA 1
ATOM 5170 C C . THR B 1 300 ? -15.492 18.344 27.922 1 94.75 300 THR B C 1
ATOM 5172 O O . THR B 1 300 ? -15.344 19.391 28.547 1 94.75 300 THR B O 1
ATOM 5175 N N . GLU B 1 301 ? -15.258 17.172 28.344 1 96.44 301 GLU B N 1
ATOM 5176 C CA . GLU B 1 301 ? -14.734 17.016 29.703 1 96.44 301 GLU B CA 1
ATOM 5177 C C . GLU B 1 301 ? -13.375 17.688 29.844 1 96.44 301 GLU B C 1
ATOM 5179 O O . GLU B 1 301 ? -13.109 18.359 30.844 1 96.44 301 GLU B O 1
ATOM 5184 N N . LEU B 1 302 ? -12.539 17.484 28.922 1 97.25 302 LEU B N 1
ATOM 5185 C CA . LEU B 1 302 ? -11.227 18.125 28.891 1 97.25 302 LEU B CA 1
ATOM 5186 C C . LEU B 1 302 ? -11.359 19.641 29.016 1 97.25 302 LEU B C 1
ATOM 5188 O O . LEU B 1 302 ? -10.664 20.266 29.828 1 97.25 302 LEU B O 1
ATOM 5192 N N . ILE B 1 303 ? -12.258 20.219 28.297 1 97.62 303 ILE B N 1
ATOM 5193 C CA . ILE B 1 303 ? -12.461 21.656 28.203 1 97.62 303 ILE B CA 1
ATOM 5194 C C . ILE B 1 303 ? -13.023 22.172 29.531 1 97.62 303 ILE B C 1
ATOM 5196 O O . ILE B 1 303 ? -12.562 23.188 30.047 1 97.62 303 ILE B O 1
ATOM 5200 N N . GLU B 1 304 ? -13.992 21.484 30.062 1 97.69 304 GLU B N 1
ATOM 5201 C CA . GLU B 1 304 ? -14.625 21.922 31.297 1 97.69 304 GLU B CA 1
ATOM 5202 C C . GLU B 1 304 ? -13.641 21.891 32.469 1 97.69 304 GLU B C 1
ATOM 5204 O O . GLU B 1 304 ? -13.656 22.781 33.312 1 97.69 304 GLU B O 1
ATOM 5209 N N . ILE B 1 305 ? -12.883 20.906 32.5 1 97.94 305 ILE B N 1
ATOM 5210 C CA . ILE B 1 305 ? -11.852 20.828 33.531 1 97.94 305 ILE B CA 1
ATOM 5211 C C . ILE B 1 305 ? -10.891 22 33.406 1 97.94 305 ILE B C 1
ATOM 5213 O O . ILE B 1 305 ? -10.586 22.672 34.375 1 97.94 305 ILE B O 1
ATOM 5217 N N . ALA B 1 306 ? -10.414 22.25 32.25 1 97.94 306 ALA B N 1
ATOM 5218 C CA . ALA B 1 306 ? -9.469 23.328 32 1 97.94 306 ALA B CA 1
ATOM 5219 C C . ALA B 1 306 ? -10.07 24.672 32.406 1 97.94 306 ALA B C 1
ATOM 5221 O O . ALA B 1 306 ? -9.383 25.516 33.031 1 97.94 306 ALA B O 1
ATOM 5222 N N . ASN B 1 307 ? -11.3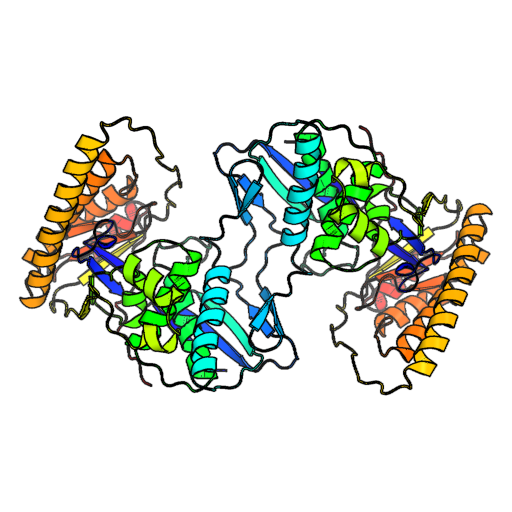2 24.891 32.094 1 97 307 ASN B N 1
ATOM 5223 C CA . ASN B 1 307 ? -12.008 26.125 32.438 1 97 307 ASN B CA 1
ATOM 5224 C C . ASN B 1 307 ? -12.07 26.328 33.938 1 97 307 ASN B C 1
ATOM 5226 O O . ASN B 1 307 ? -11.953 27.469 34.406 1 97 307 ASN B O 1
ATOM 5230 N N . LYS B 1 308 ? -12.281 25.312 34.625 1 96.81 308 LYS B N 1
ATOM 5231 C CA . LYS B 1 308 ? -12.352 25.391 36.094 1 96.81 308 LYS B CA 1
ATOM 5232 C C . LYS B 1 308 ? -11.023 25.859 36.688 1 96.81 308 LYS B C 1
ATOM 5234 O O . LYS B 1 308 ? -11 26.438 37.781 1 96.81 308 LYS B O 1
ATOM 5239 N N . PHE B 1 309 ? -10.008 25.609 36.031 1 96.81 309 PHE B N 1
ATOM 5240 C CA . PHE B 1 309 ? -8.688 25.984 36.531 1 96.81 309 PHE B CA 1
ATOM 5241 C C . PHE B 1 309 ? -8.242 27.328 35.938 1 96.81 309 PHE B C 1
ATOM 5243 O O . PHE B 1 309 ? -7.066 27.688 36 1 96.81 309 PHE B O 1
ATOM 5250 N N . GLY B 1 310 ? -9.117 28.016 35.25 1 95.38 310 GLY B N 1
ATOM 5251 C CA . GLY B 1 310 ? -8.828 29.344 34.75 1 95.38 310 GLY B CA 1
ATOM 5252 C C . GLY B 1 310 ? -8.25 29.344 33.344 1 95.38 310 GLY B C 1
ATOM 5253 O O . GLY B 1 310 ? -7.867 30.391 32.812 1 95.38 310 GLY B O 1
ATOM 5254 N N . GLY B 1 311 ? -8.117 28.203 32.75 1 96.94 311 GLY B N 1
ATOM 5255 C CA . GLY B 1 311 ? -7.672 28.109 31.359 1 96.94 311 GLY B CA 1
ATOM 5256 C C . GLY B 1 311 ? -8.789 28.328 30.359 1 96.94 311 GLY B C 1
ATOM 5257 O O . GLY B 1 311 ? -9.969 28.297 30.719 1 96.94 311 GLY B O 1
ATOM 5258 N N . ALA B 1 312 ? -8.453 28.719 29.125 1 98.06 312 ALA B N 1
ATOM 5259 C CA . ALA B 1 312 ? -9.375 28.719 27.984 1 98.06 312 ALA B CA 1
ATOM 5260 C C . ALA B 1 312 ? -9.078 27.562 27.031 1 98.06 312 ALA B C 1
ATOM 5262 O O . ALA B 1 312 ? -7.934 27.375 26.609 1 98.06 312 ALA B O 1
ATOM 5263 N N . ALA B 1 313 ? -10.117 26.781 26.75 1 98 313 ALA B N 1
ATOM 5264 C CA . ALA B 1 313 ? -9.852 25.516 26.047 1 98 313 ALA B CA 1
ATOM 5265 C C . ALA B 1 313 ? -10.828 25.312 24.906 1 98 313 ALA B C 1
ATOM 5267 O O . ALA B 1 313 ? -11.93 25.875 24.906 1 98 313 ALA B O 1
ATOM 5268 N N . LYS B 1 314 ? -10.414 24.531 23.969 1 97 314 LYS B N 1
ATOM 5269 C CA . LYS B 1 314 ? -11.234 24.062 22.844 1 97 314 LYS B CA 1
ATOM 5270 C C . LYS B 1 314 ? -10.602 22.844 22.172 1 97 314 LYS B C 1
ATOM 5272 O O . LYS B 1 314 ? -9.508 22.422 22.562 1 97 314 LYS B O 1
ATOM 5277 N N . THR B 1 315 ? -11.336 22.312 21.219 1 94.56 315 THR B N 1
ATOM 5278 C CA . THR B 1 315 ? -10.789 21.234 20.406 1 94.56 315 THR B CA 1
ATOM 5279 C C . THR B 1 315 ? -9.789 21.781 19.391 1 94.56 315 THR B C 1
ATOM 5281 O O . THR B 1 315 ? -9.828 22.969 19.047 1 94.56 315 THR B O 1
ATOM 5284 N N . SER B 1 316 ? -8.867 20.984 18.953 1 93.62 316 SER B N 1
ATOM 5285 C CA . SER B 1 316 ? -7.965 21.312 17.859 1 93.62 316 SER B CA 1
ATOM 5286 C C . SER B 1 316 ? -8.211 20.406 16.656 1 93.62 316 SER B C 1
ATOM 5288 O O . SER B 1 316 ? -8.211 19.172 16.781 1 93.62 316 SER B O 1
ATOM 5290 N N . GLY B 1 317 ? -8.32 21 15.5 1 81.38 317 GLY B N 1
ATOM 5291 C CA . GLY B 1 317 ? -8.461 20.234 14.273 1 81.38 317 GLY B CA 1
ATOM 5292 C C . GLY B 1 317 ? -9.898 20.094 13.812 1 81.38 317 GLY B C 1
ATOM 5293 O O . GLY B 1 317 ? -10.789 20.766 14.336 1 81.38 317 GLY B O 1
ATOM 5294 N N . ALA B 1 318 ? -10.078 19.312 12.703 1 67.06 318 ALA B N 1
ATOM 5295 C CA . ALA B 1 318 ? -11.352 19.203 11.992 1 67.06 318 ALA B CA 1
ATOM 5296 C C . ALA B 1 318 ? -12.281 18.219 12.688 1 67.06 318 ALA B C 1
ATOM 5298 O O . ALA B 1 318 ? -13.445 18.062 12.297 1 67.06 318 ALA B O 1
ATOM 5299 N N . GLY B 1 319 ? -11.797 17.75 13.688 1 65 319 GLY B N 1
ATOM 5300 C CA . GLY B 1 319 ? -12.695 16.828 14.367 1 65 319 GLY B CA 1
ATOM 5301 C C . GLY B 1 319 ? -12.18 15.406 14.375 1 65 319 GLY B C 1
ATOM 5302 O O . GLY B 1 319 ? -10.992 15.164 14.156 1 65 319 GLY B O 1
ATOM 5303 N N . ASN B 1 320 ? -12.836 14.453 14.977 1 62.66 320 ASN B N 1
ATOM 5304 C CA . ASN B 1 320 ? -12.68 13.008 15.062 1 62.66 320 ASN B CA 1
ATOM 5305 C C . ASN B 1 320 ? -12.008 12.594 16.375 1 62.66 320 ASN B C 1
ATOM 5307 O O . ASN B 1 320 ? -11.383 11.531 16.438 1 62.66 320 ASN B O 1
ATOM 5311 N N . GLY B 1 321 ? -12.133 13.562 17.25 1 60.38 321 GLY B N 1
ATOM 5312 C CA . GLY B 1 321 ? -11.812 13.148 18.609 1 60.38 321 GLY B CA 1
ATOM 5313 C C . GLY B 1 321 ? -10.32 13.141 18.891 1 60.38 321 GLY B C 1
ATOM 5314 O O . GLY B 1 321 ? -9.836 12.344 19.688 1 60.38 321 GLY B O 1
ATOM 5315 N N . ASP B 1 322 ? -9.602 14.078 18.438 1 84.69 322 ASP B N 1
ATOM 5316 C CA . ASP B 1 322 ? -8.148 14.016 18.594 1 84.69 322 ASP B CA 1
ATOM 5317 C C . ASP B 1 322 ? -7.695 14.781 19.828 1 84.69 322 ASP B C 1
ATOM 5319 O O . ASP B 1 322 ? -7.938 14.344 20.953 1 84.69 322 ASP B O 1
ATOM 5323 N N . CYS B 1 323 ? -7.301 15.945 19.719 1 92.19 323 CYS B N 1
ATOM 5324 C CA . CYS B 1 323 ? -6.688 16.672 20.828 1 92.19 323 CYS B CA 1
ATOM 5325 C C . CYS B 1 323 ? -7.523 17.891 21.203 1 92.19 323 CYS B C 1
ATOM 5327 O O . CYS B 1 323 ? -8.25 18.438 20.375 1 92.19 323 CYS B O 1
ATOM 5329 N N . GLY B 1 324 ? -7.523 18.188 22.5 1 95.81 324 GLY B N 1
ATOM 5330 C CA . GLY B 1 324 ? -7.895 19.5 22.984 1 95.81 324 GLY B CA 1
ATOM 5331 C C . GLY B 1 324 ? -6.699 20.359 23.391 1 95.81 324 GLY B C 1
ATOM 5332 O O . GLY B 1 324 ? -5.652 19.828 23.75 1 95.81 324 GLY B O 1
ATOM 5333 N N . ILE B 1 325 ? -6.922 21.688 23.328 1 97.62 325 ILE B N 1
ATOM 5334 C CA . ILE B 1 325 ? -5.848 22.609 23.672 1 97.62 325 ILE B CA 1
ATOM 5335 C C . ILE B 1 325 ? -6.34 23.578 24.75 1 97.62 325 ILE B C 1
ATOM 5337 O O . ILE B 1 325 ? -7.527 23.906 24.797 1 97.62 325 ILE B O 1
ATOM 5341 N N . VAL B 1 326 ? -5.387 24.047 25.562 1 98.12 326 VAL B N 1
ATOM 5342 C CA . VAL B 1 326 ? -5.688 25 26.641 1 98.12 326 VAL B CA 1
ATOM 5343 C C . VAL B 1 326 ? -4.629 26.094 26.656 1 98.12 326 VAL B C 1
ATOM 5345 O O . VAL B 1 326 ? -3.43 25.812 26.656 1 98.12 326 VAL B O 1
ATOM 5348 N N . ILE B 1 327 ? -5.09 27.297 26.672 1 98.25 327 ILE B N 1
ATOM 5349 C CA . ILE B 1 327 ? -4.211 28.422 26.953 1 98.25 327 ILE B CA 1
ATOM 5350 C C . ILE B 1 327 ? -4.316 28.812 28.422 1 98.25 327 ILE B C 1
ATOM 5352 O O . ILE B 1 327 ? -5.406 29.125 28.922 1 98.25 327 ILE B O 1
ATOM 5356 N N . VAL B 1 328 ? -3.184 28.797 29.078 1 97.38 328 VAL B N 1
ATOM 5357 C CA . VAL B 1 328 ? -3.164 29.156 30.484 1 97.38 328 VAL B CA 1
ATOM 5358 C C . VAL B 1 328 ? -2.133 30.25 30.734 1 97.38 328 VAL B C 1
ATOM 5360 O O . VAL B 1 328 ? -1.35 30.594 29.828 1 97.38 328 VAL B O 1
ATOM 5363 N N . ASN B 1 329 ? -2.223 30.844 31.875 1 94.5 329 ASN B N 1
ATOM 5364 C CA . ASN B 1 329 ? -1.229 31.812 32.344 1 94.5 329 ASN B CA 1
ATOM 5365 C C . ASN B 1 329 ? -0.475 31.312 33.562 1 94.5 329 ASN B C 1
ATOM 5367 O O . ASN B 1 329 ? -0.59 30.141 33.938 1 94.5 329 ASN B O 1
ATOM 5371 N N . LYS B 1 330 ? 0.344 32.188 34.188 1 90.06 330 LYS B N 1
ATOM 5372 C CA . LYS B 1 330 ? 1.249 31.797 35.281 1 90.06 330 LYS B CA 1
ATOM 5373 C C . LYS B 1 330 ? 0.473 31.422 36.531 1 90.06 330 LYS B C 1
ATOM 5375 O O . LYS B 1 330 ? 1 30.734 37.406 1 90.06 330 LYS B O 1
ATOM 5380 N N . ASP B 1 331 ? -0.725 31.766 36.625 1 92.44 331 ASP B N 1
ATOM 5381 C CA . ASP B 1 331 ? -1.499 31.578 37.844 1 92.44 331 ASP B CA 1
ATOM 5382 C C . ASP B 1 331 ? -2.182 30.203 37.844 1 92.44 331 ASP B C 1
ATOM 5384 O O . ASP B 1 331 ? -2.697 29.781 38.875 1 92.44 331 ASP B O 1
ATOM 5388 N N . THR B 1 332 ? -2.201 29.547 36.719 1 93.88 332 THR B N 1
ATOM 5389 C CA . THR B 1 332 ? -2.922 28.281 36.594 1 93.88 332 THR B CA 1
ATOM 5390 C C . THR B 1 332 ? -2.137 27.141 37.25 1 93.88 332 THR B C 1
ATOM 5392 O O . THR B 1 332 ? -0.927 27.031 37.062 1 93.88 332 THR B O 1
ATOM 5395 N N . ASP B 1 333 ? -2.807 26.359 38.031 1 96.38 333 ASP B N 1
ATOM 5396 C CA . ASP B 1 333 ? -2.217 25.156 38.594 1 96.38 333 ASP B CA 1
ATOM 5397 C C . ASP B 1 333 ? -2.219 24 37.594 1 96.38 333 ASP B C 1
ATOM 5399 O O . ASP B 1 333 ? -3.094 23.141 37.625 1 96.38 333 ASP B O 1
ATOM 5403 N N . ILE B 1 334 ? -1.211 23.906 36.844 1 96.38 334 ILE B N 1
ATOM 5404 C CA . ILE B 1 334 ? -1.129 22.984 35.719 1 96.38 334 ILE B CA 1
ATOM 5405 C C . ILE B 1 334 ? -1.061 21.547 36.219 1 96.38 334 ILE B C 1
ATOM 5407 O O . ILE B 1 334 ? -1.68 20.656 35.625 1 96.38 334 ILE B O 1
ATOM 5411 N N . ASP B 1 335 ? -0.349 21.328 37.281 1 96.69 335 ASP B N 1
ATOM 5412 C CA . ASP B 1 335 ? -0.186 19.969 37.812 1 96.69 335 ASP B CA 1
ATOM 5413 C C . ASP B 1 335 ? -1.529 19.391 38.219 1 96.69 335 ASP B C 1
ATOM 5415 O O . ASP B 1 335 ? -1.832 18.234 37.938 1 96.69 335 ASP B O 1
ATOM 5419 N N . ARG B 1 336 ? -2.25 20.156 38.906 1 97.12 336 ARG B N 1
ATOM 5420 C CA . ARG B 1 336 ? -3.561 19.703 39.375 1 97.12 336 ARG B CA 1
ATOM 5421 C C . ARG B 1 336 ? -4.5 19.5 38.188 1 97.12 336 ARG B C 1
ATOM 5423 O O . ARG B 1 336 ? -5.309 18.562 38.188 1 97.12 336 ARG B O 1
ATOM 5430 N N . LEU B 1 337 ? -4.422 20.406 37.25 1 97.5 337 LEU B N 1
ATOM 5431 C CA . LEU B 1 337 ? -5.211 20.281 36.031 1 97.5 337 LEU B CA 1
ATOM 5432 C C . LEU B 1 337 ? -4.906 18.969 35.312 1 97.5 337 LEU B C 1
ATOM 5434 O O . LEU B 1 337 ? -5.82 18.219 34.969 1 97.5 337 LEU B O 1
ATOM 5438 N N . ARG B 1 338 ? -3.666 18.609 35.125 1 97.38 338 ARG B N 1
ATOM 5439 C CA . ARG B 1 338 ? -3.242 17.391 34.438 1 97.38 338 ARG B CA 1
ATOM 5440 C C . ARG B 1 338 ? -3.705 16.156 35.219 1 97.38 338 ARG B C 1
ATOM 5442 O O . ARG B 1 338 ? -4.109 15.164 34.625 1 97.38 338 ARG B O 1
ATOM 5449 N N . LYS B 1 339 ? -3.656 16.234 36.5 1 97.5 339 LYS B N 1
ATOM 5450 C CA . LYS B 1 339 ? -4.113 15.125 37.344 1 97.5 339 LYS B CA 1
ATOM 5451 C C . LYS B 1 339 ? -5.602 14.859 37.125 1 97.5 339 LYS B C 1
ATOM 5453 O O . LYS B 1 339 ? -6.035 13.711 37.062 1 97.5 339 LYS B O 1
ATOM 5458 N N . GLU B 1 340 ? -6.336 15.961 37.062 1 97.69 340 GLU B N 1
ATOM 5459 C CA . GLU B 1 340 ? -7.77 15.812 36.812 1 97.69 340 GLU B CA 1
ATOM 5460 C C . GLU B 1 340 ? -8.039 15.211 35.438 1 97.69 340 GLU B C 1
ATOM 5462 O O . GLU B 1 340 ? -8.984 14.43 35.281 1 97.69 340 GLU B O 1
ATOM 5467 N N . TRP B 1 341 ? -7.281 15.625 34.438 1 97.38 341 TRP B N 1
ATOM 5468 C CA . TRP B 1 341 ? -7.387 15.023 33.094 1 97.38 341 TRP B CA 1
ATOM 5469 C C . TRP B 1 341 ? -7.152 13.516 33.188 1 97.38 341 TRP B C 1
ATOM 5471 O O . TRP B 1 341 ? -7.953 12.734 32.656 1 97.38 341 TRP B O 1
ATOM 5481 N N . VAL B 1 342 ? -6.145 13.109 33.844 1 97.06 342 VAL B N 1
ATOM 5482 C CA . VAL B 1 342 ? -5.781 11.695 33.938 1 97.06 342 VAL B CA 1
ATOM 5483 C C . VAL B 1 342 ? -6.902 10.922 34.625 1 97.06 342 VAL B C 1
ATOM 5485 O O . VAL B 1 342 ? -7.254 9.82 34.219 1 97.06 342 VAL B O 1
ATOM 5488 N N . LYS B 1 343 ? -7.465 11.5 35.594 1 97 343 LYS B N 1
ATOM 5489 C CA . LYS B 1 343 ? -8.57 10.875 36.344 1 97 343 LYS B CA 1
ATOM 5490 C C . LYS B 1 343 ? -9.773 10.656 35.406 1 97 343 LYS B C 1
ATOM 5492 O O . LYS B 1 343 ? -10.602 9.781 35.656 1 97 343 LYS B O 1
ATOM 5497 N N . ASN B 1 344 ? -9.836 11.461 34.438 1 95.94 344 ASN B N 1
ATOM 5498 C CA . ASN B 1 344 ? -10.969 11.383 33.5 1 95.94 344 ASN B CA 1
ATOM 5499 C C . ASN B 1 344 ? -10.57 10.781 32.156 1 95.94 344 ASN B C 1
ATOM 5501 O O . ASN B 1 344 ? -11.172 11.094 31.141 1 95.94 344 ASN B O 1
ATOM 5505 N N . ASP B 1 345 ? -9.461 10.102 32 1 94.31 345 ASP B N 1
ATOM 5506 C CA . ASP B 1 345 ? -8.992 9.305 30.875 1 94.31 345 ASP B CA 1
ATOM 5507 C C . ASP B 1 345 ? -8.547 10.203 29.719 1 94.31 345 ASP B C 1
ATOM 5509 O O . ASP B 1 345 ? -8.719 9.852 28.547 1 94.31 345 ASP B O 1
ATOM 5513 N N . ILE B 1 346 ? -8.172 11.383 30.078 1 95.31 346 ILE B N 1
ATOM 5514 C CA . ILE B 1 346 ? -7.523 12.297 29.125 1 95.31 346 ILE B CA 1
ATOM 5515 C C . ILE B 1 346 ? -6.012 12.258 29.344 1 95.31 346 ILE B C 1
ATOM 5517 O O . ILE B 1 346 ? -5.527 12.43 30.469 1 95.31 346 ILE B O 1
ATOM 5521 N N . LEU B 1 347 ? -5.27 12.016 28.312 1 95.5 347 LEU B N 1
ATOM 5522 C CA . LEU B 1 347 ? -3.82 11.922 28.438 1 95.5 347 LEU B CA 1
ATOM 5523 C C . LEU B 1 347 ? -3.162 13.266 28.141 1 95.5 347 LEU B C 1
ATOM 5525 O O . LEU B 1 347 ? -3.221 13.766 27.016 1 95.5 347 LEU B O 1
ATOM 5529 N N . PRO B 1 348 ? -2.559 13.867 29.125 1 96.81 348 PRO B N 1
ATOM 5530 C CA . PRO B 1 348 ? -1.77 15.062 28.844 1 96.81 348 PRO B CA 1
ATOM 5531 C C . PRO B 1 348 ? -0.553 14.773 27.969 1 96.81 348 PRO B C 1
ATOM 5533 O O . PRO B 1 348 ? 0.203 13.844 28.25 1 96.81 348 PRO B O 1
ATOM 5536 N N . LEU B 1 349 ? -0.392 15.508 26.922 1 94.75 349 LEU B N 1
ATOM 5537 C CA . LEU B 1 349 ? 0.764 15.359 26.047 1 94.75 349 LEU B CA 1
ATOM 5538 C C . LEU B 1 349 ? 1.809 16.438 26.344 1 94.75 349 LEU B C 1
ATOM 5540 O O . LEU B 1 349 ? 1.504 17.625 26.312 1 94.75 349 LEU B O 1
ATOM 5544 N N . GLU B 1 350 ? 2.99 16.016 26.609 1 92.69 350 GLU B N 1
ATOM 5545 C CA . GLU B 1 350 ? 4.062 16.938 26.953 1 92.69 350 GLU B CA 1
ATOM 5546 C C . GLU B 1 350 ? 4.863 17.344 25.719 1 92.69 350 GLU B C 1
ATOM 5548 O O . GLU B 1 350 ? 6.078 17.141 25.672 1 92.69 350 GLU B O 1
ATOM 5553 N N . PHE B 1 351 ? 4.18 17.938 24.828 1 92.62 351 PHE B N 1
ATOM 5554 C CA . PHE B 1 351 ? 4.809 18.422 23.609 1 92.62 351 PHE B CA 1
ATOM 5555 C C . PHE B 1 351 ? 5.27 19.875 23.797 1 92.62 351 PHE B C 1
ATOM 5557 O O . PHE B 1 351 ? 4.719 20.609 24.625 1 92.62 351 PHE B O 1
ATOM 5564 N N . HIS B 1 352 ? 6.277 20.234 23.062 1 93.56 352 HIS B N 1
ATOM 5565 C CA . HIS B 1 352 ? 6.812 21.594 23.078 1 93.56 352 HIS B CA 1
ATOM 5566 C C . HIS B 1 352 ? 6.738 22.234 21.688 1 93.56 352 HIS B C 1
ATOM 5568 O O . HIS B 1 352 ? 6.621 21.531 20.688 1 93.56 352 HIS B O 1
ATOM 5574 N N . ILE B 1 353 ? 6.785 23.531 21.781 1 94.38 353 ILE B N 1
ATOM 5575 C CA . ILE B 1 353 ? 6.699 24.281 20.531 1 94.38 353 ILE B CA 1
ATOM 5576 C C . ILE B 1 353 ? 7.996 24.109 19.75 1 94.38 353 ILE B C 1
ATOM 5578 O O . ILE B 1 353 ? 9.086 24.266 20.297 1 94.38 353 ILE B O 1
ATOM 5582 N N . HIS B 1 354 ? 7.844 23.75 18.484 1 92.12 354 HIS B N 1
ATOM 5583 C CA . HIS B 1 354 ? 8.984 23.641 17.594 1 92.12 354 HIS B CA 1
ATOM 5584 C C . HIS B 1 354 ? 9.328 24.984 16.969 1 92.12 354 HIS B C 1
ATOM 5586 O O . HIS B 1 354 ? 8.445 25.703 16.484 1 92.12 354 HIS B O 1
ATOM 5592 N N . GLN B 1 355 ? 10.602 25.328 17.062 1 87.06 355 GLN B N 1
ATOM 5593 C CA . GLN B 1 355 ? 11.094 26.516 16.375 1 87.06 355 GLN B CA 1
ATOM 5594 C C . GLN B 1 355 ? 11.906 26.141 15.141 1 87.06 355 GLN B C 1
ATOM 5596 O O . GLN B 1 355 ? 12.812 25.297 15.227 1 87.06 355 GLN B O 1
ATOM 5601 N N . SER B 1 356 ? 11.344 26.531 14.031 1 78.56 356 SER B N 1
ATOM 5602 C CA . SER B 1 356 ? 12 26.156 12.789 1 78.56 356 SER B CA 1
ATOM 5603 C C . SER B 1 356 ? 13.32 26.891 12.617 1 78.56 356 SER B C 1
ATOM 5605 O O . SER B 1 356 ? 13.406 28.094 12.859 1 78.56 356 SER B O 1
ATOM 5607 N N . GLU B 1 357 ? 14.445 26.094 12.508 1 66.44 357 GLU B N 1
ATOM 5608 C CA . GLU B 1 357 ? 15.742 26.688 12.172 1 66.44 357 GLU B CA 1
ATOM 5609 C C . GLU B 1 357 ? 16.156 26.344 10.742 1 66.44 357 GLU B C 1
ATOM 5611 O O . GLU B 1 357 ? 16.141 25.172 10.352 1 66.44 357 GLU B O 1
ATOM 5616 N N . LEU B 1 358 ? 15.422 26.688 9.742 1 59.75 358 LEU B N 1
ATOM 5617 C CA . LEU B 1 358 ? 15.961 26.297 8.445 1 59.75 358 LEU B CA 1
ATOM 5618 C C . LEU B 1 358 ? 17.406 26.75 8.289 1 59.75 358 LEU B C 1
ATOM 5620 O O . LEU B 1 358 ? 17.703 27.938 8.445 1 59.75 358 LEU B O 1
ATOM 5624 N N . THR B 1 359 ? 18.453 25.891 8.625 1 48.94 359 THR B N 1
ATOM 5625 C CA . THR B 1 359 ? 19.875 26.172 8.445 1 48.94 359 THR B CA 1
ATOM 5626 C C . THR B 1 359 ? 20.312 25.812 7.023 1 48.94 359 THR B C 1
ATOM 5628 O O . THR B 1 359 ? 20.266 24.656 6.621 1 48.94 359 THR B O 1
ATOM 5631 N N . TYR B 1 360 ? 19.781 26.297 5.957 1 43.84 360 TYR B N 1
ATOM 5632 C CA . TYR B 1 360 ? 20.594 25.906 4.805 1 43.84 360 TYR B CA 1
ATOM 5633 C C . TYR B 1 360 ? 21.844 26.766 4.707 1 43.84 360 TYR B C 1
ATOM 5635 O O . TYR B 1 360 ? 21.844 27.938 5.09 1 43.84 360 TYR B O 1
#

InterPro domains:
  IPR005917 Phosphomevalonate kinase, bacteria [TIGR01220] (2-355)
  IPR006204 GHMP kinase N-terminal domain [PF00288] (91-172)
  IPR013750 GHMP kinase, C-terminal domain [PF08544] (260-342)
  IPR014721 Small ribosomal subunit protein uS5 domain 2-type fold, subgroup [G3DSA:3.30.230.10] (2-210)
  IPR020568 Ribosomal protein uS5 domain 2-type superfamily [SSF54211] (1-228)
  IPR035102 Phosphomevalonate kinase [PTHR31814] (103-264)
  IPR036554 GHMP kinase, C-terminal domain superfamily [G3DSA:3.30.70.890] (213-351)
  IPR036554 GHMP kinase, C-terminal domain superfamily [SSF55060] (211-353)

pLDDT: mean 90.92, std 12.72, range [35.62, 98.81]

Sequence (720 aa):
MITEKAPGKLYIAGEYAVLEQDCPAILVALDQYVRVSIKPSSSDTGLIHSKQYSQDSIHWVRRGSKIVIDNRDNPFEYILSAISFTERYCLEQKVKMDVYDLFVNSDLDSADGKKYGLGSSAAVTVATVKAILRFYGVQASKDLIYKLSTISHYSVQGNGSAGDIAASVYGGWIAYQTFNKLWLKEELASKSLSAVVGEAWPGLKIQQLVPPKDMELLIGWSQQPASTSRLVDKTNANKNNLRTEYAKFLADSRKCVLQMIRGFEEANIALIQKQIGINRRLLQHFAAINNIAIEIPRLTELIEIANKFGGAAKTSGAGNGDCGIVIVNKDTDIDRLRKEWVKNDILPLEFHIHQSELTYMITEKAPGKLYIAGEYAVLEQDCPAILVALDQYVRVSIKPSSSDTGLIHSKQYSQDSIHWVRRGSKIVIDNRDNPFEYILSAISFTERYCLEQKVKMDVYDLFVNSDLDSADGKKYGLGSSAAVTVATVKAILRFYGVQASKDLIYKLSTISHYSVQGNGSAGDIAASVYGGWIAYQTFNKLWLKEELASKSLSAVVGEAWPGLKIQQLVPPKDMELLIGWSQQPASTSRLVDKTNANKNNLRTEYAKFLADSRKCVLQMIRGFEEANIALIQKQIGINRRLLQHFAAINNIAIEIPRLTELIEIANKFGGAAKTSGAGNGDCGIVIVNKDTDIDRLRKEWVKNDILPLEFHIHQSELTY

Organism: Lactobacillus delbrueckii subsp. bulgaricus (strain ATCC 11842 / DSM 20081 / BCRC 10696 / JCM 1002 / NBRC 13953 / NCIMB 11778 / NCTC 12712 / WDCM 00102 / Lb 14) (NCBI:txid390333)